Protein AF-0000000066056545 (afdb_homodimer)

Sequence (398 aa):
MQDKLVWIDCEMTGLRLGTDKLIEIAALVTDSELNVLGEGVDIVIHADDDALAAMPDVVTKMHENSGLTDEVRKSTVTLAEAEQQVLAYIREHVPVAGTAPLAGNSIATDRGFIARDMPDLDTYLHYRMIDVSSIKELSRRWYPRIYFGQPEKGLAHRALADIRESIRELKYYRKTAFVPEPGPSTSDIAAVVEELGPAMQDKLVWIDCEMTGLRLGTDKLIEIAALVTDSELNVLGEGVDIVIHADDDALAAMPDVVTKMHENSGLTDEVRKSTVTLAEAEQQVLAYIREHVPVAGTAPLAGNSIATDRGFIARDMPDLDTYLHYRMIDVSSIKELSRRWYPRIYFGQPEKGLAHRALADIRESIRELKYYRKTAFVPEPGPSTSDIAAVVEELGPA

Secondary structure (DSSP, 8-state):
----EEEEEEEES-S-TTT--EEEEEEEEE-TT--EEEEEEEEEPP--HHHHHTS-HHHHHHHHHHTHHHHHHH----HHHHHHHHHHHHHHH--STT-S-EEESSTHHHHHHHHHH-HHHHHHS-S-EEEHHHHHHHHHHH-HHHHHTPPPP-----HHHHHHHHHHHHHHHHHHTBPPTT-S-HHHHHHHHHHH---/----EEEEEEEES-S-TTT--EEEEEEEEE-TT--EEEEEEEEEPP--HHHHHTS-HHHHHHHHHHTHHHHHHH----HHHHHHHHHHHHHHH--STT-S-EEESSTHHHHHHHHHH-HHHHHHS-S-EEEHHHHHHHHHHH-HHHHHTPPPP-----HHHHHHHHHHHHHHHHHHTBPPTT-S-HHHHHHHHHHH---

pLDDT: mean 96.28, std 5.49, range [44.47, 98.88]

Organism: Rhodococcus jostii (strain RHA1) (NCBI:txid101510)

Foldseek 3Di:
DFQKAKEKFWAWLDLDLVQIDTFKMWIWMDTPLLHTDDDTDIDGEADDPVNNVPRDPVSNVLCVQLVSVVVNPVDPAHLVNVLVVNVVVCCVPVVAFQRHAYEAAVCVSVLSNCVVRPVVNNRRHHVDYHHLVVLLVVCVVPPVPLNVVFDDQPSSPGIVSRRVSRSVRSVSCCVPVNDDPPDDDPVVVVVVDVVVPDD/DFQKAKEKFWDWLDLDLVQIDTFKMWIWMDTPLLHTDDDTDIDGAADDPVNNVPRDPVSNVLCVQLVNVVVNPVDPAHLANVLVVNVVVCCVPVVAFQRHAYEAAVCVSVLSNCVVRPVVNNRRHHVDYHHLVVLLVVCVVPPVPLNVVFDDQPSSPGIVSRRVSRSVRSVSCCVPVNDDPPDDDPVVVVVVDVVVPDD

Solvent-accessible surface area (backbone atoms only — not comparable to full-atom values): 21512 Å² total; per-residue (Å²): 134,86,66,36,36,38,34,50,29,61,41,53,41,49,85,49,79,90,75,41,45,76,35,30,44,14,40,40,37,22,43,67,85,66,48,76,52,80,88,51,50,72,45,53,21,40,59,56,69,67,58,62,68,66,26,49,68,71,52,47,52,50,31,55,74,55,44,48,52,63,47,19,66,69,29,82,39,44,62,68,57,46,41,51,53,54,43,55,58,49,40,75,81,47,75,58,68,47,67,31,30,42,28,28,62,67,35,56,63,48,48,53,51,33,49,71,66,25,50,68,54,44,64,39,31,20,92,54,50,34,38,50,40,22,57,48,56,49,28,51,63,66,21,52,61,59,47,76,55,52,76,83,79,82,79,61,82,38,36,53,63,50,43,40,42,42,53,47,50,47,53,48,40,50,74,50,48,30,43,65,82,73,49,67,50,71,68,56,46,51,50,50,50,62,70,63,55,81,104,134,86,67,36,36,38,33,51,30,61,42,52,42,49,84,50,79,90,77,42,44,78,35,30,44,14,39,40,36,23,44,67,84,67,47,74,52,81,89,53,52,72,44,54,21,39,58,55,68,67,57,62,67,65,27,49,69,70,53,47,52,51,31,54,74,53,45,48,52,62,49,19,65,70,31,82,39,44,64,68,56,47,42,52,54,53,45,54,57,48,41,76,80,46,75,57,71,47,66,30,30,42,27,27,64,67,36,57,60,49,49,53,50,33,50,72,67,26,49,69,53,45,61,38,30,21,92,55,51,34,38,49,40,24,57,49,56,49,28,53,65,66,20,55,62,59,46,76,55,53,78,83,77,82,80,61,82,37,36,53,61,50,43,41,42,41,53,47,49,46,52,50,41,50,73,51,48,29,42,64,82,74,50,65,51,71,68,55,44,51,51,51,49,62,71,64,55,81,105

InterPro domains:
  IPR012337 Ribonuclease H-like superfamily [SSF53098] (3-178)
  IPR013520 Ribonuclease H-like domain [PF00929] (6-169)
  IPR013520 Ribonuclease H-like domain [SM00479] (4-179)
  IPR022894 Oligoribonuclease [MF_00045] (1-180)
  IPR022894 Oligoribonuclease [NF003765] (1-186)
  IPR022894 Oligoribonuclease [PTHR11046] (55-178)
  IPR022894 Oligoribonuclease [cd06135] (5-178)
  IPR036397 Ribonuclease H superfamily [G3DSA:3.30.420.10] (1-181)

Nearest PDB structures (foldseek):
  7wik-assembly2_D  TM=9.936E-01  e=4.966E-33  Mycolicibacterium smegmatis MC2 155
  7wik-assembly1_A  TM=9.874E-01  e=1.006E-31  Mycolicibacterium smegmatis MC2 155
  9f7m-assembly2_B  TM=9.895E-01  e=5.029E-30  Blastococcus aggregatus
  9f7m-assembly3_C  TM=9.883E-01  e=8.508E-29  Blastococcus aggregatus
  5cy4-assembly1_A  TM=9.803E-01  e=2.497E-20  Acinetobacter baumannii

Radius of gyration: 21.34 Å; Cα contacts (8 Å, |Δi|>4): 735; chains: 2; bounding box: 56×56×46 Å

Structure (mmCIF, N/CA/C/O backbone):
data_AF-0000000066056545-model_v1
#
loop_
_entity.id
_entity.type
_entity.pdbx_description
1 polymer Oligoribonuclease
#
loop_
_atom_site.group_PDB
_atom_site.id
_atom_site.type_symbol
_atom_site.label_atom_id
_atom_site.label_alt_id
_atom_site.label_comp_id
_atom_site.label_asym_id
_atom_site.label_entity_id
_atom_site.label_seq_id
_atom_site.pdbx_PDB_ins_code
_atom_site.Cartn_x
_atom_site.Cartn_y
_atom_site.Cartn_z
_atom_site.occupancy
_atom_site.B_iso_or_equiv
_atom_site.auth_seq_id
_atom_site.auth_comp_id
_atom_site.auth_asym_id
_atom_site.auth_atom_id
_atom_site.pdbx_PDB_model_num
ATOM 1 N N . MET A 1 1 ? -4.172 0.916 24.172 1 44.5 1 MET A N 1
ATOM 2 C CA . MET A 1 1 ? -3.129 1.687 23.5 1 44.5 1 MET A CA 1
ATOM 3 C C . MET A 1 1 ? -3.59 2.143 22.125 1 44.5 1 MET A C 1
ATOM 5 O O . MET A 1 1 ? -4.262 1.396 21.406 1 44.5 1 MET A O 1
ATOM 9 N N . GLN A 1 2 ? -3.756 3.508 21.812 1 59.78 2 GLN A N 1
ATOM 10 C CA . GLN A 1 2 ? -4.664 4.113 20.844 1 59.78 2 GLN A CA 1
ATOM 11 C C . GLN A 1 2 ? -4.203 3.854 19.422 1 59.78 2 GLN A C 1
ATOM 13 O O . GLN A 1 2 ? -3.008 3.934 19.125 1 59.78 2 GLN A O 1
ATOM 18 N N . ASP A 1 3 ? -4.918 3.209 18.469 1 88.38 3 ASP A N 1
ATOM 19 C CA . ASP A 1 3 ? -4.812 2.762 17.078 1 88.38 3 ASP A CA 1
ATOM 20 C C . ASP A 1 3 ? -4.746 3.951 16.125 1 88.38 3 ASP A C 1
ATOM 22 O O . ASP A 1 3 ? -5.629 4.121 15.281 1 88.38 3 ASP A O 1
ATOM 26 N N . LYS A 1 4 ? -3.654 4.832 16.438 1 97.5 4 LYS A N 1
ATOM 27 C CA . LYS A 1 4 ? -3.436 6.039 15.656 1 97.5 4 LYS A CA 1
ATOM 28 C C . LYS A 1 4 ? -2.887 5.699 14.273 1 97.5 4 LYS A C 1
ATOM 30 O O . LYS A 1 4 ? -2.391 4.594 14.047 1 97.5 4 LYS A O 1
ATOM 35 N N . LEU A 1 5 ? -3.119 6.668 13.398 1 98.69 5 LEU A N 1
ATOM 36 C CA . LEU A 1 5 ? -2.527 6.641 12.07 1 98.69 5 LEU A CA 1
ATOM 37 C C . LEU A 1 5 ? -1.625 7.852 11.844 1 98.69 5 LEU A C 1
ATOM 39 O O . LEU A 1 5 ? -1.999 8.977 12.18 1 98.69 5 LEU A O 1
ATOM 43 N N . VAL A 1 6 ? -0.455 7.652 11.367 1 98.88 6 VAL A N 1
ATOM 44 C CA . VAL A 1 6 ? 0.43 8.734 10.961 1 98.88 6 VAL A CA 1
ATOM 45 C C . VAL A 1 6 ? 0.339 8.93 9.445 1 98.88 6 VAL A C 1
ATOM 47 O O . VAL A 1 6 ? 0.677 8.031 8.68 1 98.88 6 VAL A O 1
ATOM 50 N N . TRP A 1 7 ? -0.147 10.094 9.047 1 98.88 7 TRP A N 1
ATOM 51 C CA . TRP A 1 7 ? -0.241 10.453 7.637 1 98.88 7 TRP A CA 1
ATOM 52 C C . TRP A 1 7 ? 0.961 11.289 7.211 1 98.88 7 TRP A C 1
ATOM 54 O O . TRP A 1 7 ? 1.311 12.273 7.871 1 98.88 7 TRP A O 1
ATOM 64 N N . ILE A 1 8 ? 1.596 10.867 6.113 1 98.81 8 ILE A N 1
ATOM 65 C CA . ILE A 1 8 ? 2.717 11.641 5.59 1 98.81 8 ILE A CA 1
ATOM 66 C C . ILE A 1 8 ? 2.568 11.812 4.078 1 98.81 8 ILE A C 1
ATOM 68 O O . ILE A 1 8 ? 2.047 10.93 3.396 1 98.81 8 ILE A O 1
ATOM 72 N N . ASP A 1 9 ? 2.912 12.859 3.576 1 98.5 9 ASP A N 1
ATOM 73 C CA . ASP A 1 9 ? 3.098 13.156 2.158 1 98.5 9 ASP A CA 1
ATOM 74 C C . ASP A 1 9 ? 4.434 13.852 1.915 1 98.5 9 ASP A C 1
ATOM 76 O O . ASP A 1 9 ? 4.852 14.695 2.707 1 98.5 9 ASP A O 1
ATOM 80 N N . CYS A 1 10 ? 5.074 13.484 0.861 1 98.56 10 CYS A N 1
ATOM 81 C CA . CYS A 1 10 ? 6.359 14.07 0.493 1 98.56 10 CYS A CA 1
ATOM 82 C C . CYS A 1 10 ? 6.32 14.625 -0.927 1 98.56 10 CYS A C 1
ATOM 84 O O . CYS A 1 10 ? 5.605 14.102 -1.782 1 98.56 10 CYS A O 1
ATOM 86 N N . GLU A 1 11 ? 7.027 15.648 -1.135 1 98.31 11 GLU A N 1
ATOM 87 C CA . GLU A 1 11 ? 7.375 16.125 -2.471 1 98.31 11 GLU A CA 1
ATOM 88 C C . GLU A 1 11 ? 8.852 15.906 -2.766 1 98.31 11 GLU A C 1
ATOM 90 O O . GLU A 1 11 ? 9.703 16.109 -1.895 1 98.31 11 GLU A O 1
ATOM 95 N N . MET A 1 12 ? 9.148 15.539 -3.979 1 98.19 12 MET A N 1
ATOM 96 C CA . MET A 1 12 ? 10.516 15.211 -4.395 1 98.19 12 MET A CA 1
ATOM 97 C C . MET A 1 12 ? 10.875 15.93 -5.691 1 98.19 12 MET A C 1
ATOM 99 O O . MET A 1 12 ? 9.992 16.438 -6.391 1 98.19 12 MET A O 1
ATOM 103 N N . THR A 1 13 ? 12.148 15.984 -6.012 1 98 13 THR A N 1
ATOM 104 C CA . THR A 1 13 ? 12.609 16.547 -7.281 1 98 13 THR A CA 1
ATOM 105 C C . THR A 1 13 ? 12.344 15.562 -8.422 1 98 13 THR A C 1
ATOM 107 O O . THR A 1 13 ? 12.539 15.898 -9.594 1 98 13 THR A O 1
ATOM 110 N N . GLY A 1 14 ? 11.938 14.422 -8.156 1 96 14 GLY A N 1
ATOM 111 C CA . GLY A 1 14 ? 11.609 13.297 -9.023 1 96 14 GLY A CA 1
ATOM 112 C C . GLY A 1 14 ? 11.312 12.023 -8.258 1 96 14 GLY A C 1
ATOM 113 O O . GLY A 1 14 ? 11.305 12.023 -7.027 1 96 14 GLY A O 1
ATOM 114 N N . LEU A 1 15 ? 11.156 10.938 -8.922 1 92.81 15 LEU A N 1
ATOM 115 C CA . LEU A 1 15 ? 10.695 9.727 -8.25 1 92.81 15 LEU A CA 1
ATOM 116 C C . LEU A 1 15 ? 11.805 8.688 -8.172 1 92.81 15 LEU A C 1
ATOM 118 O O . LEU A 1 15 ? 11.602 7.598 -7.645 1 92.81 15 LEU A O 1
ATOM 122 N N . ARG A 1 16 ? 12.969 9.039 -8.758 1 92.5 16 ARG A N 1
ATOM 123 C CA . ARG A 1 16 ? 14.078 8.102 -8.703 1 92.5 16 ARG A CA 1
ATOM 124 C C . ARG A 1 16 ? 14.742 8.109 -7.336 1 92.5 16 ARG A C 1
ATOM 126 O O . ARG A 1 16 ? 15.414 9.078 -6.973 1 92.5 16 ARG A O 1
ATOM 133 N N . LEU A 1 17 ? 14.68 6.941 -6.625 1 92.44 17 LEU A N 1
ATOM 134 C CA . LEU A 1 17 ? 15.188 6.828 -5.262 1 92.44 17 LEU A CA 1
ATOM 135 C C . LEU A 1 17 ? 16.688 7.039 -5.223 1 92.44 17 LEU A C 1
ATOM 137 O O . LEU A 1 17 ? 17.219 7.566 -4.242 1 92.44 17 LEU A O 1
ATOM 141 N N . GLY A 1 18 ? 17.391 6.68 -6.242 1 90.88 18 GLY A N 1
ATOM 142 C CA . GLY A 1 18 ? 18.844 6.742 -6.258 1 90.88 18 GLY A CA 1
ATOM 143 C C . GLY A 1 18 ? 19.375 8.156 -6.402 1 90.88 18 GLY A C 1
ATOM 144 O O . GLY A 1 18 ? 20.484 8.453 -5.941 1 90.88 18 GLY A O 1
ATOM 145 N N . THR A 1 19 ? 18.594 9.102 -6.98 1 93.19 19 THR A N 1
ATOM 146 C CA . THR A 1 19 ? 19.203 10.367 -7.371 1 93.19 19 THR A CA 1
ATOM 147 C C . THR A 1 19 ? 18.359 11.547 -6.91 1 93.19 19 THR A C 1
ATOM 149 O O . THR A 1 19 ? 18.875 12.625 -6.641 1 93.19 19 THR A O 1
ATOM 152 N N . ASP A 1 20 ? 17.031 11.375 -6.824 1 97 20 ASP A N 1
ATOM 153 C CA . ASP A 1 20 ? 16.141 12.508 -6.574 1 97 20 ASP A CA 1
ATOM 154 C C . ASP A 1 20 ? 16.078 12.836 -5.086 1 97 20 ASP A C 1
ATOM 156 O O . ASP A 1 20 ? 16.453 12.016 -4.246 1 97 20 ASP A O 1
ATOM 160 N N . LYS A 1 21 ? 15.625 14.047 -4.844 1 98 21 LYS A N 1
ATOM 161 C CA . LYS A 1 21 ? 15.734 14.562 -3.482 1 98 21 LYS A CA 1
ATOM 162 C C . LYS A 1 21 ? 14.352 14.789 -2.869 1 98 21 LYS A C 1
ATOM 164 O O . LYS A 1 21 ? 13.43 15.234 -3.553 1 98 21 LYS A O 1
ATOM 169 N N . LEU A 1 22 ? 14.25 14.43 -1.597 1 98.38 22 LEU A N 1
ATOM 170 C CA . LEU A 1 22 ? 13.109 14.812 -0.775 1 98.38 22 LEU A CA 1
ATOM 171 C C . LEU A 1 22 ? 13.156 16.297 -0.44 1 98.38 22 LEU A C 1
ATOM 173 O O . LEU A 1 22 ? 14.133 16.781 0.142 1 98.38 22 LEU A O 1
ATOM 177 N N . ILE A 1 23 ? 12.102 17.094 -0.819 1 98.69 23 ILE A N 1
ATOM 178 C CA . ILE A 1 23 ? 12.242 18.547 -0.696 1 98.69 23 ILE A CA 1
ATOM 179 C C . ILE A 1 23 ? 11.094 19.094 0.148 1 98.69 23 ILE A C 1
ATOM 181 O O . ILE A 1 23 ? 11.102 20.281 0.519 1 98.69 23 ILE A O 1
ATOM 185 N N . GLU A 1 24 ? 10.125 18.359 0.427 1 98.81 24 GLU A N 1
ATOM 186 C CA . GLU A 1 24 ? 9.047 18.719 1.348 1 98.81 24 GLU A CA 1
ATOM 187 C C . GLU A 1 24 ? 8.484 17.484 2.047 1 98.81 24 GLU A C 1
ATOM 189 O O . GLU A 1 24 ? 8.312 16.438 1.424 1 98.81 24 GLU A O 1
ATOM 194 N N . ILE A 1 25 ? 8.164 17.547 3.311 1 98.81 25 ILE A N 1
ATOM 195 C CA . ILE A 1 25 ? 7.492 16.484 4.047 1 98.81 25 ILE A CA 1
ATOM 196 C C . ILE A 1 25 ? 6.477 17.094 5.016 1 98.81 25 ILE A C 1
ATOM 198 O O . ILE A 1 25 ? 6.77 18.078 5.699 1 98.81 25 ILE A O 1
ATOM 202 N N . ALA A 1 26 ? 5.316 16.594 5.008 1 98.88 26 ALA A N 1
ATOM 203 C CA . ALA A 1 26 ? 4.273 16.953 5.969 1 98.88 26 ALA A CA 1
ATOM 204 C C . ALA A 1 26 ? 3.768 15.711 6.703 1 98.88 26 ALA A C 1
ATOM 206 O O . ALA A 1 26 ? 3.881 14.586 6.195 1 98.88 26 ALA A O 1
ATOM 207 N N . ALA A 1 27 ? 3.219 15.898 7.887 1 98.88 27 ALA A N 1
ATOM 208 C CA . ALA A 1 27 ? 2.654 14.805 8.672 1 98.88 27 ALA A CA 1
ATOM 209 C C . ALA A 1 27 ? 1.436 15.273 9.469 1 98.88 27 ALA A C 1
ATOM 211 O O . ALA A 1 27 ? 1.386 16.422 9.922 1 98.88 27 ALA A O 1
ATOM 212 N N . LEU A 1 28 ? 0.494 14.508 9.562 1 98.62 28 LEU A N 1
ATOM 213 C CA . LEU A 1 28 ? -0.689 14.617 10.414 1 98.62 28 LEU A CA 1
ATOM 214 C C . LEU A 1 28 ? -0.985 13.289 11.102 1 98.62 28 LEU A C 1
ATOM 216 O O . LEU A 1 28 ? -0.646 12.227 10.586 1 98.62 28 LEU A O 1
ATOM 220 N N . VAL A 1 29 ? -1.497 13.367 12.305 1 98.69 29 VAL A N 1
ATOM 221 C CA . VAL A 1 29 ? -1.891 12.156 13.016 1 98.69 29 VAL A CA 1
ATOM 222 C C . VAL A 1 29 ? -3.406 12.133 13.203 1 98.69 29 VAL A C 1
ATOM 224 O O . VAL A 1 29 ? -4.012 13.164 13.531 1 98.69 29 VAL A O 1
ATOM 227 N N . THR A 1 30 ? -4.012 11.07 12.922 1 98.62 30 THR A N 1
ATOM 228 C CA . THR A 1 30 ? -5.43 10.906 13.227 1 98.62 30 THR A CA 1
ATOM 229 C C . THR A 1 30 ? -5.637 9.781 14.234 1 98.62 30 THR A C 1
ATOM 231 O O . THR A 1 30 ? -4.746 8.953 14.445 1 98.62 30 THR A O 1
ATOM 234 N N . ASP A 1 31 ? -6.789 9.805 14.914 1 97.88 31 ASP A N 1
ATOM 235 C CA . ASP A 1 31 ? -7.223 8.609 15.633 1 97.88 31 ASP A CA 1
ATOM 236 C C . ASP A 1 31 ? -7.828 7.578 14.68 1 97.88 31 ASP A C 1
ATOM 238 O O . ASP A 1 31 ? -7.777 7.75 13.461 1 97.88 31 ASP A O 1
ATOM 242 N N . SER A 1 32 ? -8.414 6.523 15.195 1 97 32 SER A N 1
ATOM 243 C CA . SER A 1 32 ? -8.938 5.43 14.383 1 97 32 SER A CA 1
ATOM 244 C C . SER A 1 32 ? -10.188 5.848 13.633 1 97 32 SER A C 1
ATOM 246 O O . SER A 1 32 ? -10.578 5.207 12.648 1 97 32 SER A O 1
ATOM 248 N N . GLU A 1 33 ? -10.789 6.922 14.109 1 96.88 33 GLU A N 1
ATOM 249 C CA . GLU A 1 33 ? -12 7.426 13.461 1 96.88 33 GLU A CA 1
ATOM 250 C C . GLU A 1 33 ? -11.664 8.492 12.422 1 96.88 33 GLU A C 1
ATOM 252 O O . GLU A 1 33 ? -12.562 9.156 11.898 1 96.88 33 GLU A O 1
ATOM 257 N N . LEU A 1 34 ? -10.383 8.742 12.164 1 98.06 34 LEU A N 1
ATOM 258 C CA . LEU A 1 34 ? -9.852 9.633 11.141 1 98.06 34 LEU A CA 1
ATOM 259 C C . LEU A 1 34 ? -10.039 11.094 11.539 1 98.06 34 LEU A C 1
ATOM 261 O O . LEU A 1 34 ? -10.102 11.969 10.68 1 98.06 34 LEU A O 1
ATOM 265 N N . ASN A 1 35 ? -10.242 11.297 12.82 1 97.69 35 ASN A N 1
ATOM 266 C CA . ASN A 1 35 ? -10.195 12.664 13.32 1 97.69 35 ASN A CA 1
ATOM 267 C C . ASN A 1 35 ? -8.758 13.164 13.445 1 97.69 35 ASN A C 1
ATOM 269 O O . ASN A 1 35 ? -7.922 12.516 14.078 1 97.69 35 ASN A O 1
ATOM 273 N N . VAL A 1 36 ? -8.484 14.289 12.867 1 97.56 36 VAL A N 1
ATOM 274 C CA . VAL A 1 36 ? -7.148 14.867 12.898 1 97.56 36 VAL A CA 1
ATOM 275 C C . VAL A 1 36 ? -6.82 15.344 14.312 1 97.56 36 VAL A C 1
ATOM 277 O O . VAL A 1 36 ? -7.641 16 14.961 1 97.56 36 VAL A O 1
ATOM 280 N N . LEU A 1 37 ? -5.625 14.906 14.68 1 96.31 37 LEU A N 1
ATOM 281 C CA . LEU A 1 37 ? -5.141 15.305 16 1 96.31 37 LEU A CA 1
ATOM 282 C C . LEU A 1 37 ? -4.066 16.391 15.875 1 96.31 37 LEU A C 1
ATOM 284 O O . LEU A 1 37 ? -3.033 16.172 15.242 1 96.31 37 LEU A O 1
ATOM 288 N N . GLY A 1 38 ? -4.363 17.656 16.25 1 93.94 38 GLY A N 1
ATOM 289 C CA . GLY A 1 38 ? -3.398 18.75 16.203 1 93.94 38 GLY A CA 1
ATOM 290 C C . GLY A 1 38 ? -3.34 19.422 14.844 1 93.94 38 GLY A C 1
ATOM 291 O O . GLY A 1 38 ? -4.219 19.219 14 1 93.94 38 GLY A O 1
ATOM 292 N N . GLU A 1 39 ? -2.303 20.219 14.586 1 95.06 39 GLU A N 1
ATOM 293 C CA . GLU A 1 39 ? -2.23 21.062 13.391 1 95.06 39 GLU A CA 1
ATOM 294 C C . GLU A 1 39 ? -1.368 20.406 12.312 1 95.06 39 GLU A C 1
ATOM 296 O O . GLU A 1 39 ? -1.402 20.812 11.148 1 95.06 39 GLU A O 1
ATOM 301 N N . GLY A 1 40 ? -0.652 19.391 12.664 1 97.75 40 GLY A N 1
ATOM 302 C CA . GLY A 1 40 ? 0.296 18.797 11.734 1 97.75 40 GLY A CA 1
ATOM 303 C C . GLY A 1 40 ? 1.603 19.562 11.641 1 97.75 40 GLY A C 1
ATOM 304 O O . GLY A 1 40 ? 1.86 20.453 12.445 1 97.75 40 GLY A O 1
ATOM 305 N N . VAL A 1 41 ? 2.482 19.125 10.844 1 98.5 41 VAL A N 1
ATOM 306 C CA . VAL A 1 41 ? 3.76 19.766 10.539 1 98.5 41 VAL A CA 1
ATOM 307 C C . VAL A 1 41 ? 4.004 19.734 9.039 1 98.5 41 VAL A C 1
ATOM 309 O O . VAL A 1 41 ? 3.576 18.812 8.344 1 98.5 41 VAL A O 1
ATOM 312 N N . ASP A 1 42 ? 4.516 20.703 8.484 1 98.5 42 ASP A N 1
ATOM 313 C CA . ASP A 1 42 ? 4.875 20.859 7.082 1 98.5 42 ASP A CA 1
ATOM 314 C C . ASP A 1 42 ? 6.238 21.531 6.934 1 98.5 42 ASP A C 1
ATOM 316 O O . ASP A 1 42 ? 6.391 22.719 7.27 1 98.5 42 ASP A O 1
ATOM 320 N N . ILE A 1 43 ? 7.164 20.797 6.41 1 98.69 43 ILE A N 1
ATOM 321 C CA . ILE A 1 43 ? 8.547 21.266 6.402 1 98.69 43 ILE A CA 1
ATOM 322 C C . ILE A 1 43 ? 9.086 21.266 4.977 1 98.69 43 ILE A C 1
ATOM 324 O O . ILE A 1 43 ? 9.023 20.25 4.277 1 98.69 43 ILE A O 1
ATOM 328 N N . VAL A 1 44 ? 9.539 22.391 4.555 1 98.75 44 VAL A N 1
ATOM 329 C CA . VAL A 1 44 ? 10.234 22.516 3.277 1 98.75 44 VAL A CA 1
ATOM 330 C C . VAL A 1 44 ? 11.742 22.344 3.492 1 98.75 44 VAL A C 1
ATOM 332 O O . VAL A 1 44 ? 12.328 23 4.352 1 98.75 44 VAL A O 1
ATOM 335 N N . ILE A 1 45 ? 12.312 21.469 2.762 1 98.81 45 ILE A N 1
ATOM 336 C CA . ILE A 1 45 ? 13.711 21.094 2.922 1 98.81 45 ILE A CA 1
ATOM 337 C C . ILE A 1 45 ? 14.547 21.734 1.815 1 98.81 45 ILE A C 1
ATOM 339 O O . ILE A 1 45 ? 14.156 21.719 0.646 1 98.81 45 ILE A O 1
ATOM 343 N N . HIS A 1 46 ? 15.719 22.234 2.189 1 98.12 46 HIS A N 1
ATOM 344 C CA . HIS A 1 46 ? 16.609 22.875 1.226 1 98.12 46 HIS A CA 1
ATOM 345 C C . HIS A 1 46 ? 17.156 21.859 0.232 1 98.12 46 HIS A C 1
ATOM 347 O O . HIS A 1 46 ? 17.5 20.734 0.608 1 98.12 46 HIS A O 1
ATOM 353 N N . ALA A 1 47 ? 17.25 22.219 -1.021 1 96.62 47 ALA A N 1
ATOM 354 C CA . ALA A 1 47 ? 17.984 21.516 -2.064 1 96.62 47 ALA A CA 1
ATOM 355 C C . ALA A 1 47 ? 18.797 22.484 -2.91 1 96.62 47 ALA A C 1
ATOM 357 O O . ALA A 1 47 ? 18.375 23.609 -3.17 1 96.62 47 ALA A O 1
ATOM 358 N N . ASP A 1 48 ? 19.969 22.047 -3.328 1 94.19 48 ASP A N 1
ATOM 359 C CA . ASP A 1 48 ? 20.828 22.922 -4.098 1 94.19 48 ASP A CA 1
ATOM 360 C C . ASP A 1 48 ? 20.297 23.125 -5.512 1 94.19 48 ASP A C 1
ATOM 362 O O . ASP A 1 48 ? 19.391 22.406 -5.949 1 94.19 48 ASP A O 1
ATOM 366 N N . ASP A 1 49 ? 20.906 24.047 -6.152 1 93.69 49 ASP A N 1
ATOM 367 C CA . ASP A 1 49 ? 20.422 24.438 -7.477 1 93.69 49 ASP A CA 1
ATOM 368 C C . ASP A 1 49 ? 20.594 23.297 -8.484 1 93.69 49 ASP A C 1
ATOM 370 O O . ASP A 1 49 ? 19.797 23.156 -9.406 1 93.69 49 ASP A O 1
ATOM 374 N N . ASP A 1 50 ? 21.594 22.562 -8.336 1 94.75 50 ASP A N 1
ATOM 375 C CA . ASP A 1 50 ? 21.828 21.453 -9.25 1 94.75 50 ASP A CA 1
ATOM 376 C C . ASP A 1 50 ? 20.703 20.438 -9.195 1 94.75 50 ASP A C 1
ATOM 378 O O . ASP A 1 50 ? 20.266 19.922 -10.227 1 94.75 50 ASP A O 1
ATOM 382 N N . ALA A 1 51 ? 20.281 20.156 -7.984 1 94.19 51 ALA A N 1
ATOM 383 C CA . ALA A 1 51 ? 19.172 19.203 -7.805 1 94.19 51 ALA A CA 1
ATOM 384 C C . ALA A 1 51 ? 17.891 19.75 -8.422 1 94.19 51 ALA A C 1
ATOM 386 O O . ALA A 1 51 ? 17.141 19 -9.055 1 94.19 51 ALA A O 1
ATOM 387 N N . LEU A 1 52 ? 17.641 21.031 -8.266 1 96.06 52 LEU A N 1
ATOM 388 C CA . LEU A 1 52 ? 16.438 21.656 -8.797 1 96.06 52 LEU A CA 1
ATOM 389 C C . LEU A 1 52 ? 16.484 21.719 -10.32 1 96.06 52 LEU A C 1
ATOM 391 O O . LEU A 1 52 ? 15.469 21.547 -10.992 1 96.06 52 LEU A O 1
ATOM 395 N N . ALA A 1 53 ? 17.641 21.859 -10.828 1 94.56 53 ALA A N 1
ATOM 396 C CA . ALA A 1 53 ? 17.828 21.953 -12.273 1 94.56 53 ALA A CA 1
ATOM 397 C C . ALA A 1 53 ? 17.625 20.594 -12.945 1 94.56 53 ALA A C 1
ATOM 399 O O . ALA A 1 53 ? 17.312 20.516 -14.133 1 94.56 53 ALA A O 1
ATOM 400 N N . ALA A 1 54 ? 17.797 19.594 -12.211 1 94.5 54 ALA A N 1
ATOM 401 C CA . ALA A 1 54 ? 17.75 18.234 -12.75 1 94.5 54 ALA A CA 1
ATOM 402 C C . ALA A 1 54 ? 16.312 17.703 -12.766 1 94.5 54 ALA A C 1
ATOM 404 O O . ALA A 1 54 ? 16.062 16.609 -13.273 1 94.5 54 ALA A O 1
ATOM 405 N N . MET A 1 55 ? 15.344 18.438 -12.242 1 97.12 55 MET A N 1
ATOM 406 C CA . MET A 1 55 ? 13.953 18 -12.188 1 97.12 55 MET A CA 1
ATOM 407 C C . MET A 1 55 ? 13.398 17.797 -13.594 1 97.12 55 MET A C 1
ATOM 409 O O . MET A 1 55 ? 13.625 18.609 -14.484 1 97.12 55 MET A O 1
ATOM 413 N N . PRO A 1 56 ? 12.664 16.719 -13.773 1 96.69 56 PRO A N 1
ATOM 414 C CA . PRO A 1 56 ? 11.93 16.609 -15.039 1 96.69 56 PRO A CA 1
ATOM 415 C C . PRO A 1 56 ? 10.977 17.781 -15.273 1 96.69 56 PRO A C 1
ATOM 417 O O . PRO A 1 56 ? 10.5 18.391 -14.312 1 96.69 56 PRO A O 1
ATOM 420 N N . ASP A 1 57 ? 10.586 18.016 -16.484 1 96.81 57 ASP A N 1
ATOM 421 C CA . ASP A 1 57 ? 9.789 19.188 -16.875 1 96.81 57 ASP A CA 1
ATOM 422 C C . ASP A 1 57 ? 8.453 19.203 -16.141 1 96.81 57 ASP A C 1
ATOM 424 O O . ASP A 1 57 ? 8.039 20.234 -15.625 1 96.81 57 ASP A O 1
ATOM 428 N N . VAL A 1 58 ? 7.875 18.094 -16.078 1 95.38 58 VAL A N 1
ATOM 429 C CA . VAL A 1 58 ? 6.547 18.016 -15.477 1 95.38 58 VAL A CA 1
ATOM 430 C C . VAL A 1 58 ? 6.637 18.344 -13.984 1 95.38 58 VAL A C 1
ATOM 432 O O . VAL A 1 58 ? 5.773 19.047 -13.453 1 95.38 58 VAL A O 1
ATOM 435 N N . VAL A 1 59 ? 7.699 17.906 -13.32 1 96.31 59 VAL A N 1
ATOM 436 C CA . VAL A 1 59 ? 7.895 18.156 -11.891 1 96.31 59 VAL A CA 1
ATOM 437 C C . VAL A 1 59 ? 8.25 19.625 -11.672 1 96.31 59 VAL A C 1
ATOM 439 O O . VAL A 1 59 ? 7.762 20.25 -10.734 1 96.31 59 VAL A O 1
ATOM 442 N N . THR A 1 60 ? 9.109 20.156 -12.531 1 96.94 60 THR A N 1
ATOM 443 C CA . THR A 1 60 ? 9.484 21.562 -12.469 1 96.94 60 THR A CA 1
ATOM 444 C C . THR A 1 60 ? 8.25 22.453 -12.539 1 96.94 60 THR A C 1
ATOM 446 O O . THR A 1 60 ? 8.07 23.344 -11.703 1 96.94 60 THR A O 1
ATOM 449 N N . LYS A 1 61 ? 7.414 22.172 -13.484 1 96.69 61 LYS A N 1
ATOM 450 C CA . LYS A 1 61 ? 6.207 22.969 -13.672 1 96.69 61 LYS A CA 1
ATOM 451 C C . LYS A 1 61 ? 5.273 22.844 -12.469 1 96.69 61 LYS A C 1
ATOM 453 O O . LYS A 1 61 ? 4.699 23.828 -12.016 1 96.69 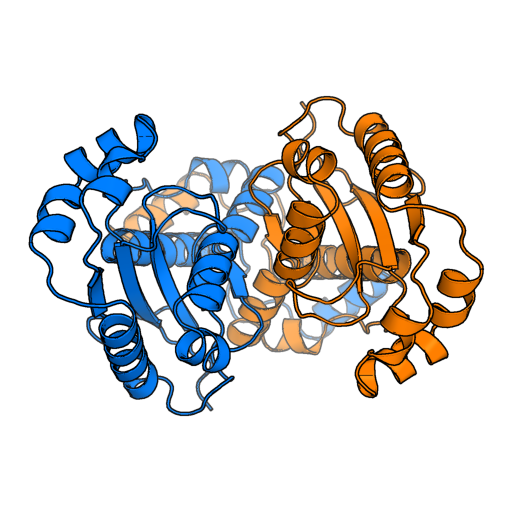61 LYS A O 1
ATOM 458 N N . MET A 1 62 ? 5.184 21.641 -11.984 1 95.5 62 MET A N 1
ATOM 459 C CA . MET A 1 62 ? 4.328 21.375 -10.836 1 95.5 62 MET A CA 1
ATOM 460 C C . MET A 1 62 ? 4.785 22.172 -9.617 1 95.5 62 MET A C 1
ATOM 462 O O . MET A 1 62 ? 3.984 22.859 -8.984 1 95.5 62 MET A O 1
ATOM 466 N N . HIS A 1 63 ? 6.082 22.141 -9.32 1 96.44 63 HIS A N 1
ATOM 467 C CA . HIS A 1 63 ? 6.613 22.812 -8.133 1 96.44 63 HIS A CA 1
ATOM 468 C C . HIS A 1 63 ? 6.652 24.328 -8.328 1 96.44 63 HIS A C 1
ATOM 470 O O . HIS A 1 63 ? 6.488 25.078 -7.363 1 96.44 63 HIS A O 1
ATOM 476 N N . GLU A 1 64 ? 6.816 24.75 -9.539 1 95.81 64 GLU A N 1
ATOM 477 C CA . GLU A 1 64 ? 6.723 26.188 -9.812 1 95.81 64 GLU A CA 1
ATOM 478 C C . GLU A 1 64 ? 5.305 26.703 -9.562 1 95.81 64 GLU A C 1
ATOM 480 O O . GLU A 1 64 ? 5.121 27.734 -8.922 1 95.81 64 GLU A O 1
ATOM 485 N N . ASN A 1 65 ? 4.348 25.953 -10.039 1 95.19 65 ASN A N 1
ATOM 486 C CA . ASN A 1 65 ? 2.945 26.328 -9.906 1 95.19 65 ASN A CA 1
ATOM 487 C C . ASN A 1 65 ? 2.508 26.359 -8.445 1 95.19 65 ASN A C 1
ATOM 489 O O . ASN A 1 65 ? 1.703 27.203 -8.047 1 95.19 65 ASN A O 1
ATOM 493 N N . SER A 1 66 ? 3.027 25.516 -7.586 1 94.69 66 SER A N 1
ATOM 494 C CA . SER A 1 66 ? 2.635 25.422 -6.184 1 94.69 66 SER A CA 1
ATOM 495 C C . SER A 1 66 ? 3.449 26.391 -5.324 1 94.69 66 SER A C 1
ATOM 497 O O . SER A 1 66 ? 3.129 26.609 -4.156 1 94.69 66 SER A O 1
ATOM 499 N N . GLY A 1 67 ? 4.566 26.984 -5.98 1 96.31 67 GLY A N 1
ATOM 500 C CA . GLY A 1 67 ? 5.453 27.875 -5.242 1 96.31 67 GLY A CA 1
ATOM 501 C C . GLY A 1 67 ? 6.523 27.125 -4.465 1 96.31 67 GLY A C 1
ATOM 502 O O . GLY A 1 67 ? 7.371 27.75 -3.822 1 96.31 67 GLY A O 1
ATOM 503 N N . LEU A 1 68 ? 6.594 25.828 -4.574 1 97.25 68 LEU A N 1
ATOM 504 C CA . LEU A 1 68 ? 7.484 25 -3.754 1 97.25 68 LEU A CA 1
ATOM 505 C C . LEU A 1 68 ? 8.938 25.25 -4.137 1 97.25 68 LEU A C 1
ATOM 507 O O . LEU A 1 68 ? 9.82 25.25 -3.273 1 97.25 68 LEU A O 1
ATOM 511 N N . THR A 1 69 ? 9.227 25.484 -5.422 1 96.94 69 THR A N 1
ATOM 512 C CA . THR A 1 69 ? 10.602 25.703 -5.871 1 96.94 69 THR A CA 1
ATOM 513 C C . THR A 1 69 ? 11.227 26.891 -5.145 1 96.94 69 THR A C 1
ATOM 515 O O . THR A 1 69 ? 12.344 26.781 -4.621 1 96.94 69 THR A O 1
ATOM 518 N N . ASP A 1 70 ? 10.5 27.969 -5.082 1 96.88 70 ASP A N 1
ATOM 519 C CA . ASP A 1 70 ? 11.008 29.156 -4.41 1 96.88 70 ASP A CA 1
ATOM 520 C C . ASP A 1 70 ? 11.188 28.906 -2.916 1 96.88 70 ASP A C 1
ATOM 522 O O . ASP A 1 70 ? 12.164 29.375 -2.32 1 96.88 70 ASP A O 1
ATOM 526 N N . GLU A 1 71 ? 10.258 28.172 -2.342 1 97.94 71 GLU A N 1
ATOM 527 C CA . GLU A 1 71 ? 10.352 27.875 -0.916 1 97.94 71 GLU A CA 1
ATOM 528 C C . GLU A 1 71 ? 11.57 27 -0.616 1 97.94 71 GLU A C 1
ATOM 530 O O . GLU A 1 71 ? 12.227 27.172 0.414 1 97.94 71 GLU A O 1
ATOM 535 N N . VAL A 1 72 ? 11.883 26.094 -1.487 1 98.12 72 VAL A N 1
ATOM 536 C CA . VAL A 1 72 ? 13.023 25.203 -1.32 1 98.12 72 VAL A CA 1
ATOM 537 C C . VAL A 1 72 ? 14.32 26.016 -1.38 1 98.12 72 VAL A C 1
ATOM 539 O O . VAL A 1 72 ? 15.227 25.797 -0.577 1 98.12 72 VAL A O 1
ATOM 542 N N . ARG A 1 73 ? 14.359 26.969 -2.277 1 96.38 73 ARG A N 1
ATOM 543 C CA . ARG A 1 73 ? 15.547 27.812 -2.434 1 96.38 73 ARG A CA 1
ATOM 544 C C . ARG A 1 73 ? 15.781 28.656 -1.194 1 96.38 73 ARG A C 1
ATOM 546 O O . ARG A 1 73 ? 16.922 28.891 -0.8 1 96.38 73 ARG A O 1
ATOM 553 N N . LYS A 1 74 ? 14.711 29.031 -0.608 1 97.44 74 LYS A N 1
ATOM 554 C CA . LYS A 1 74 ? 14.797 29.938 0.542 1 97.44 74 LYS A CA 1
ATOM 555 C C . LYS A 1 74 ? 15.031 29.156 1.831 1 97.44 74 LYS A C 1
ATOM 557 O O . LYS A 1 74 ? 15.5 29.719 2.824 1 97.44 74 LYS A O 1
ATOM 562 N N . SER A 1 75 ? 14.672 27.906 1.807 1 98.31 75 SER A N 1
ATOM 563 C CA . SER A 1 75 ? 14.766 27.094 3.014 1 98.31 75 SER A CA 1
ATOM 564 C C . SER A 1 75 ? 16.219 26.875 3.418 1 98.31 75 SER A C 1
ATOM 566 O O . SER A 1 75 ? 17.094 26.781 2.561 1 98.31 75 SER A O 1
ATOM 568 N N . THR A 1 76 ? 16.422 26.812 4.727 1 98.06 76 THR A N 1
ATOM 569 C CA . THR A 1 76 ? 17.734 26.469 5.262 1 98.06 76 THR A CA 1
ATOM 570 C C . THR A 1 76 ? 17.672 25.156 6.039 1 98.06 76 THR A C 1
ATOM 572 O O . THR A 1 76 ? 18.656 24.75 6.668 1 98.06 76 THR A O 1
ATOM 575 N N . VAL A 1 77 ? 16.562 24.531 6.035 1 98.62 77 VAL A N 1
ATOM 576 C CA . VAL A 1 77 ? 16.328 23.328 6.824 1 98.62 77 VAL A CA 1
ATOM 577 C C . VAL A 1 77 ? 16.984 22.125 6.152 1 98.62 77 VAL A C 1
ATOM 579 O O . VAL A 1 77 ? 16.812 21.906 4.949 1 98.62 77 VAL A O 1
ATOM 582 N N . THR A 1 78 ? 17.797 21.391 6.926 1 98.31 78 THR A N 1
ATOM 583 C CA . THR A 1 78 ? 18.453 20.172 6.426 1 98.31 78 THR A CA 1
ATOM 584 C C . THR A 1 78 ? 17.531 18.969 6.574 1 98.31 78 THR A C 1
ATOM 586 O O . THR A 1 78 ? 16.516 19.031 7.273 1 98.31 78 THR A O 1
ATOM 589 N N . LEU A 1 79 ? 17.875 17.875 5.891 1 98.25 79 LEU A N 1
ATOM 590 C CA . LEU A 1 79 ? 17.141 16.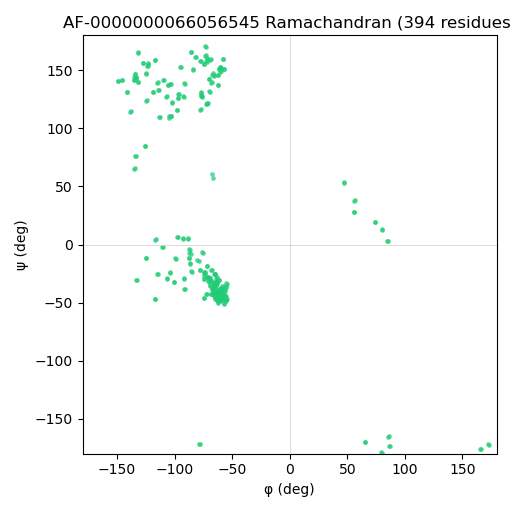625 6.023 1 98.25 79 LEU A CA 1
ATOM 591 C C . LEU A 1 79 ? 17.094 16.172 7.477 1 98.25 79 LEU A C 1
ATOM 593 O O . LEU A 1 79 ? 16.031 15.773 7.969 1 98.25 79 LEU A O 1
ATOM 597 N N . ALA A 1 80 ? 18.188 16.25 8.109 1 98.44 80 ALA A N 1
ATOM 598 C CA . ALA A 1 80 ? 18.281 15.812 9.5 1 98.44 80 ALA A CA 1
ATOM 599 C C . ALA A 1 80 ? 17.375 16.656 10.398 1 98.44 80 ALA A C 1
ATOM 601 O O . ALA A 1 80 ? 16.688 16.109 11.273 1 98.44 80 ALA A O 1
ATOM 602 N N . GLU A 1 81 ? 17.359 17.953 10.203 1 98.75 81 GLU A N 1
ATOM 603 C CA . GLU A 1 81 ? 16.5 18.844 10.969 1 98.75 81 GLU A CA 1
ATOM 604 C C . GLU A 1 81 ? 15.023 18.547 10.695 1 98.75 81 GLU A C 1
ATOM 606 O O . GLU A 1 81 ? 14.203 18.516 11.625 1 98.75 81 GLU A O 1
ATOM 611 N N . ALA A 1 82 ? 14.719 18.344 9.438 1 98.88 82 ALA A N 1
ATOM 612 C CA . ALA A 1 82 ? 13.344 18.016 9.07 1 98.88 82 ALA A CA 1
ATOM 613 C C . ALA A 1 82 ? 12.875 16.734 9.758 1 98.88 82 ALA A C 1
ATOM 615 O O . ALA A 1 82 ? 11.773 16.688 10.297 1 98.88 82 ALA A O 1
ATOM 616 N N . GLU A 1 83 ? 13.711 15.695 9.727 1 98.88 83 GLU A N 1
ATOM 617 C CA . GLU A 1 83 ? 13.391 14.43 10.375 1 98.88 83 GLU A CA 1
ATOM 618 C C . GLU A 1 83 ? 13.078 14.633 11.859 1 98.88 83 GLU A C 1
ATOM 620 O O . GLU A 1 83 ? 12.102 14.094 12.375 1 98.88 83 GLU A O 1
ATOM 625 N N . GLN A 1 84 ? 13.875 15.422 12.523 1 98.75 84 GLN A N 1
ATOM 626 C CA . GLN A 1 84 ? 13.695 15.672 13.945 1 98.75 84 GLN A CA 1
ATOM 627 C C . GLN A 1 84 ? 12.375 16.391 14.219 1 98.75 84 GLN A C 1
ATOM 629 O O . GLN A 1 84 ? 11.672 16.078 15.18 1 98.75 84 GLN A O 1
ATOM 634 N N . GLN A 1 85 ? 12.078 17.344 13.422 1 98.75 85 GLN A N 1
ATOM 635 C CA . GLN A 1 85 ? 10.852 18.109 13.602 1 98.75 85 GLN A CA 1
ATOM 636 C C . GLN A 1 85 ? 9.617 17.234 13.383 1 98.75 85 GLN A C 1
ATOM 638 O O . GLN A 1 85 ? 8.664 17.297 14.164 1 98.75 85 GLN A O 1
ATOM 643 N N . VAL A 1 86 ? 9.664 16.406 12.344 1 98.81 86 VAL A N 1
ATOM 644 C CA . VAL A 1 86 ? 8.539 15.523 12.062 1 98.81 86 VAL A CA 1
ATOM 645 C C . VAL A 1 86 ? 8.367 14.531 13.203 1 98.81 86 VAL A C 1
ATOM 647 O O . VAL A 1 86 ? 7.25 14.305 13.68 1 98.81 86 VAL A O 1
ATOM 650 N N . LEU A 1 87 ? 9.445 13.992 13.688 1 98.75 87 LEU A N 1
ATOM 651 C CA . LEU A 1 87 ? 9.406 13.023 14.773 1 98.75 87 LEU A CA 1
ATOM 652 C C . LEU A 1 87 ? 8.852 13.656 16.047 1 98.75 87 LEU A C 1
ATOM 654 O O . LEU A 1 87 ? 8.078 13.031 16.781 1 98.75 87 LEU A O 1
ATOM 658 N N . ALA A 1 88 ? 9.305 14.867 16.312 1 98.69 88 ALA A N 1
ATOM 659 C CA . ALA A 1 88 ? 8.82 15.578 17.484 1 98.69 88 ALA A CA 1
ATOM 660 C C . ALA A 1 88 ? 7.301 15.719 17.469 1 98.69 88 ALA A C 1
ATOM 662 O O . ALA A 1 88 ? 6.629 15.461 18.469 1 98.69 88 ALA A O 1
ATOM 663 N N . TYR A 1 89 ? 6.828 16.094 16.344 1 98.56 89 TYR A N 1
ATOM 664 C CA . TYR A 1 89 ? 5.379 16.219 16.203 1 98.56 89 TYR A CA 1
ATOM 665 C C . TYR A 1 89 ? 4.695 14.875 16.406 1 98.56 89 TYR A C 1
ATOM 667 O O . TYR A 1 89 ? 3.717 14.773 17.156 1 98.56 89 TYR A O 1
ATOM 675 N N . ILE A 1 90 ? 5.16 13.781 15.719 1 98.44 90 ILE A N 1
ATOM 676 C CA . ILE A 1 90 ? 4.535 12.469 15.766 1 98.44 90 ILE A CA 1
ATOM 677 C C . ILE A 1 90 ? 4.539 11.945 17.203 1 98.44 90 ILE A C 1
ATOM 679 O O . ILE A 1 90 ? 3.549 11.375 17.656 1 98.44 90 ILE A O 1
ATOM 683 N N . ARG A 1 91 ? 5.566 12.172 17.938 1 97.88 91 ARG A N 1
ATOM 684 C CA . ARG A 1 91 ? 5.73 11.656 19.297 1 97.88 91 ARG A CA 1
ATOM 685 C C . ARG A 1 91 ? 4.73 12.297 20.25 1 97.88 91 ARG A C 1
ATOM 687 O O . ARG A 1 91 ? 4.418 11.727 21.297 1 97.88 91 ARG A O 1
ATOM 694 N N . GLU A 1 92 ? 4.215 13.445 19.922 1 97.75 92 GLU A N 1
ATOM 695 C CA . GLU A 1 92 ? 3.186 14.086 20.734 1 97.75 92 GLU A CA 1
ATOM 696 C C . GLU A 1 92 ? 1.91 13.25 20.781 1 97.75 92 GLU A C 1
ATOM 698 O O . GLU A 1 92 ? 1.178 13.266 21.766 1 97.75 92 GLU A O 1
ATOM 703 N N . HIS A 1 93 ? 1.718 12.508 19.734 1 97.44 93 HIS A N 1
ATOM 704 C CA . HIS A 1 93 ? 0.456 11.789 19.609 1 97.44 93 HIS A CA 1
ATOM 705 C C . HIS A 1 93 ? 0.676 10.281 19.656 1 97.44 93 HIS A C 1
ATOM 707 O O . HIS A 1 93 ? -0.245 9.523 19.984 1 97.44 93 HIS A O 1
ATOM 713 N N . VAL A 1 94 ? 1.895 9.922 19.266 1 97.69 94 VAL A N 1
ATOM 714 C CA . VAL A 1 94 ? 2.285 8.516 19.219 1 97.69 94 VAL A CA 1
ATOM 715 C C . VAL A 1 94 ? 3.559 8.312 20.031 1 97.69 94 VAL A C 1
ATOM 717 O O . VAL A 1 94 ? 4.652 8.219 19.469 1 97.69 94 VAL A O 1
ATOM 720 N N . PRO A 1 95 ? 3.453 8.125 21.281 1 96.62 95 PRO A N 1
ATOM 721 C CA . PRO A 1 95 ? 4.641 8.109 22.141 1 96.62 95 PRO A CA 1
ATOM 722 C C . PRO A 1 95 ? 5.41 6.793 22.062 1 96.62 95 PRO A C 1
ATOM 724 O O . PRO A 1 95 ? 6.578 6.73 22.453 1 96.62 95 PRO A O 1
ATOM 727 N N . VAL A 1 96 ? 4.691 5.75 21.641 1 96.94 96 VAL A N 1
ATOM 728 C CA . VAL A 1 96 ? 5.348 4.445 21.594 1 96.94 96 VAL A CA 1
ATOM 729 C C . VAL A 1 96 ? 5.738 4.113 20.156 1 96.94 96 VAL A C 1
ATOM 731 O O . VAL A 1 96 ? 4.875 4.02 19.281 1 96.94 96 VAL A O 1
ATOM 734 N N . ALA A 1 97 ? 7.023 3.877 19.938 1 97.25 97 ALA A N 1
ATOM 735 C CA . ALA A 1 97 ? 7.559 3.559 18.625 1 97.25 97 ALA A CA 1
ATOM 736 C C . ALA A 1 97 ? 6.969 2.254 18.094 1 97.25 97 ALA A C 1
ATOM 738 O O . ALA A 1 97 ? 6.672 1.341 18.859 1 97.25 97 ALA A O 1
ATOM 739 N N . GLY A 1 98 ? 6.789 2.188 16.812 1 97.06 98 GLY A N 1
ATOM 740 C CA . GLY A 1 98 ? 6.426 0.951 16.141 1 97.06 98 GLY A CA 1
ATOM 741 C C . GLY A 1 98 ? 4.949 0.622 16.25 1 97.06 98 GLY A C 1
ATOM 742 O O . GLY A 1 98 ? 4.523 -0.475 15.891 1 97.06 98 GLY A O 1
ATOM 743 N N . THR A 1 99 ? 4.141 1.571 16.688 1 97.06 99 THR A N 1
ATOM 744 C CA . THR A 1 99 ? 2.76 1.208 16.984 1 97.06 99 THR A CA 1
ATOM 745 C C . THR A 1 99 ? 1.812 1.76 15.922 1 97.06 99 THR A C 1
ATOM 747 O O . THR A 1 99 ? 0.73 1.209 15.703 1 97.06 99 THR A O 1
ATOM 750 N N . ALA A 1 100 ? 2.16 2.879 15.281 1 98.06 100 ALA A N 1
ATOM 751 C CA . ALA A 1 100 ? 1.27 3.518 14.32 1 98.06 100 ALA A CA 1
ATOM 752 C C . ALA A 1 100 ? 1.771 3.314 12.891 1 98.06 100 ALA A C 1
ATOM 754 O O . ALA A 1 100 ? 2.936 3.586 12.594 1 98.06 100 ALA A O 1
ATOM 755 N N . PRO A 1 101 ? 0.921 2.82 12.031 1 98.44 101 PRO A N 1
ATOM 756 C CA . PRO A 1 101 ? 1.315 2.67 10.633 1 98.44 101 PRO A CA 1
ATOM 757 C C . PRO A 1 101 ? 1.361 4.004 9.883 1 98.44 101 PRO A C 1
ATOM 759 O O . PRO A 1 101 ? 0.752 4.98 10.328 1 98.44 101 PRO A O 1
ATOM 762 N N . LEU A 1 102 ? 2.164 4 8.836 1 98.69 102 LEU A N 1
ATOM 763 C CA . LEU A 1 102 ? 2.174 5.09 7.863 1 98.69 102 LEU A CA 1
ATOM 764 C C . LEU A 1 102 ? 0.974 5 6.926 1 98.69 102 LEU A C 1
ATOM 766 O O . LEU A 1 102 ? 0.675 3.928 6.398 1 98.69 102 LEU A O 1
ATOM 770 N N . ALA A 1 103 ? 0.259 6.074 6.746 1 98.81 103 ALA A N 1
ATOM 771 C CA . ALA A 1 103 ? -0.9 6.113 5.855 1 98.81 103 ALA A CA 1
ATOM 772 C C . ALA A 1 103 ? -0.74 7.195 4.793 1 98.81 103 ALA A C 1
ATOM 774 O O . ALA A 1 103 ? -0.056 8.195 5.02 1 98.81 103 ALA A O 1
ATOM 775 N N . GLY A 1 104 ? -1.343 7.07 3.66 1 98.44 104 GLY A N 1
ATOM 776 C CA . GLY A 1 104 ? -1.338 8.023 2.562 1 98.44 104 GLY A CA 1
ATOM 777 C C . GLY A 1 104 ? -1.854 7.445 1.261 1 98.44 104 GLY A C 1
ATOM 778 O O . GLY A 1 104 ? -2.389 6.332 1.241 1 98.44 104 GLY A O 1
ATOM 779 N N . ASN A 1 105 ? -1.81 8.211 0.18 1 97.25 105 ASN A N 1
ATOM 780 C CA . ASN A 1 105 ? -2.113 7.766 -1.177 1 97.25 105 ASN A CA 1
ATOM 781 C C . ASN A 1 105 ? -0.847 7.41 -1.948 1 97.25 105 ASN A C 1
ATOM 783 O O . ASN A 1 105 ? 0.054 8.242 -2.088 1 97.25 105 ASN A O 1
ATOM 787 N N . SER A 1 106 ? -0.839 6.098 -2.527 1 96.62 106 SER A N 1
ATOM 788 C CA . SER A 1 106 ? 0.364 5.648 -3.219 1 96.62 106 SER A CA 1
ATOM 789 C C . SER A 1 106 ? 1.616 5.938 -2.396 1 96.62 106 SER A C 1
ATOM 791 O O . SER A 1 106 ? 2.562 6.551 -2.895 1 96.62 106 SER A O 1
ATOM 793 N N . ILE A 1 107 ? 1.579 5.461 -1.147 1 97.62 107 ILE A N 1
ATOM 794 C CA . ILE A 1 107 ? 2.439 5.945 -0.073 1 97.62 107 ILE A CA 1
ATOM 795 C C . ILE A 1 107 ? 3.76 5.176 -0.083 1 97.62 107 ILE A C 1
ATOM 797 O O . ILE A 1 107 ? 4.711 5.559 0.6 1 97.62 107 ILE A O 1
ATOM 801 N N . ALA A 1 108 ? 3.881 4.148 -0.893 1 97.12 108 ALA A N 1
ATOM 802 C CA . ALA A 1 108 ? 5.082 3.318 -0.907 1 97.12 108 ALA A CA 1
ATOM 803 C C . ALA A 1 108 ? 6.301 4.125 -1.353 1 97.12 108 ALA A C 1
ATOM 805 O O . ALA A 1 108 ? 7.395 3.965 -0.805 1 97.12 108 ALA A O 1
ATOM 806 N N . THR A 1 109 ? 6.094 4.98 -2.359 1 95.81 109 THR A N 1
ATOM 807 C CA . THR A 1 109 ? 7.195 5.809 -2.838 1 95.81 109 THR A CA 1
ATOM 808 C C . THR A 1 109 ? 7.691 6.734 -1.732 1 95.81 109 THR A C 1
ATOM 810 O O . THR A 1 109 ? 8.898 6.84 -1.496 1 95.81 109 THR A O 1
ATOM 813 N N . ASP A 1 110 ? 6.777 7.398 -1.051 1 97.94 110 ASP A N 1
ATOM 814 C CA . ASP A 1 110 ? 7.152 8.242 0.076 1 97.94 110 ASP A CA 1
ATOM 815 C C . ASP A 1 110 ? 7.961 7.461 1.106 1 97.94 110 ASP A C 1
ATOM 817 O O . ASP A 1 110 ? 9 7.934 1.576 1 97.94 110 ASP A O 1
ATOM 821 N N . ARG A 1 111 ? 7.461 6.266 1.433 1 97.69 111 ARG A N 1
ATOM 822 C CA . ARG A 1 111 ? 8.156 5.457 2.43 1 97.69 111 ARG A CA 1
ATOM 823 C C . ARG A 1 111 ? 9.57 5.113 1.965 1 97.69 111 ARG A C 1
ATOM 825 O O . ARG A 1 111 ? 10.492 5.039 2.777 1 97.69 111 ARG A O 1
ATOM 832 N N . GLY A 1 112 ? 9.719 4.828 0.661 1 96.19 112 GLY A N 1
ATOM 833 C CA . GLY A 1 112 ? 11.055 4.59 0.137 1 96.19 112 GLY A CA 1
ATOM 834 C C . GLY A 1 112 ? 12.008 5.742 0.39 1 96.19 112 GLY A C 1
ATOM 835 O O . GLY A 1 112 ? 13.141 5.531 0.829 1 96.19 112 GLY A O 1
ATOM 836 N N . PHE A 1 113 ? 11.594 6.988 0.116 1 97.75 113 PHE A N 1
ATOM 837 C CA . PHE A 1 113 ? 12.422 8.172 0.341 1 97.75 113 PHE A CA 1
ATOM 838 C C . PHE A 1 113 ? 12.672 8.383 1.829 1 97.75 113 PHE A C 1
ATOM 840 O O . PHE A 1 113 ? 13.766 8.781 2.232 1 97.75 113 PHE A O 1
ATOM 847 N N . ILE A 1 114 ? 11.656 8.133 2.66 1 98.5 114 ILE A N 1
ATOM 848 C CA . ILE A 1 114 ? 11.789 8.273 4.105 1 98.5 114 ILE A CA 1
ATOM 849 C C . ILE A 1 114 ? 12.82 7.27 4.625 1 98.5 114 ILE A C 1
ATOM 851 O O . ILE A 1 114 ? 13.695 7.625 5.422 1 98.5 114 ILE A O 1
ATOM 855 N N . ALA A 1 115 ? 12.727 6.043 4.176 1 96.81 115 ALA A N 1
ATOM 856 C CA . ALA A 1 115 ? 13.672 5.012 4.602 1 96.81 115 ALA A CA 1
ATOM 857 C C . ALA A 1 115 ? 15.109 5.402 4.25 1 96.81 115 ALA A C 1
ATOM 859 O O . ALA A 1 115 ? 16.031 5.141 5.02 1 96.81 115 ALA A O 1
ATOM 860 N N . ARG A 1 116 ? 15.297 5.996 3.148 1 95.75 116 ARG A N 1
ATOM 861 C CA . ARG A 1 116 ? 16.625 6.41 2.684 1 95.75 116 ARG A CA 1
ATOM 862 C C . ARG A 1 116 ? 17.109 7.629 3.451 1 95.75 116 ARG A C 1
ATOM 864 O O . ARG A 1 116 ? 18.25 7.645 3.939 1 95.75 116 ARG A O 1
ATOM 871 N N . ASP A 1 117 ? 16.266 8.664 3.641 1 97.94 117 ASP A N 1
ATOM 872 C CA . ASP A 1 117 ? 16.719 10 4.043 1 97.94 117 ASP A CA 1
ATOM 873 C C . ASP A 1 117 ? 16.422 10.25 5.52 1 97.94 117 ASP A C 1
ATOM 875 O O . ASP A 1 117 ? 17.016 11.141 6.129 1 97.94 117 ASP A O 1
ATOM 879 N N . MET A 1 118 ? 15.453 9.555 6.066 1 98.5 118 MET A N 1
ATOM 880 C CA . MET A 1 118 ? 14.984 9.766 7.43 1 98.5 118 MET A CA 1
ATOM 881 C C . MET A 1 118 ? 14.812 8.445 8.164 1 98.5 118 MET A C 1
ATOM 883 O O . MET A 1 118 ? 13.703 8.094 8.57 1 98.5 118 MET A O 1
ATOM 887 N N . PRO A 1 119 ? 15.914 7.734 8.398 1 97.81 119 PRO A N 1
ATOM 888 C CA . PRO A 1 119 ? 15.852 6.367 8.922 1 97.81 119 PRO A CA 1
ATOM 889 C C . PRO A 1 119 ? 15.242 6.301 10.32 1 97.81 119 PRO A C 1
ATOM 891 O O . PRO A 1 119 ? 14.586 5.309 10.664 1 97.81 119 PRO A O 1
ATOM 894 N N . ASP A 1 120 ? 15.438 7.328 11.195 1 98.56 120 ASP A N 1
ATOM 895 C CA . ASP A 1 120 ? 14.844 7.32 12.523 1 98.56 120 ASP A CA 1
ATOM 896 C C . ASP A 1 120 ? 13.32 7.41 12.445 1 98.56 120 ASP A C 1
ATOM 898 O O . ASP A 1 120 ? 12.609 6.75 13.203 1 98.56 120 ASP A O 1
ATOM 902 N N . LEU A 1 121 ? 12.875 8.219 11.531 1 98.75 121 LEU A N 1
ATOM 903 C CA . LEU A 1 121 ? 11.438 8.32 11.305 1 98.75 121 LEU A CA 1
ATOM 904 C C . LEU A 1 121 ? 10.875 6.996 10.789 1 98.75 121 LEU A C 1
ATOM 906 O O . LEU A 1 121 ? 9.852 6.516 11.289 1 98.75 121 LEU A O 1
ATOM 910 N N . ASP A 1 122 ? 11.531 6.43 9.836 1 98.19 122 ASP A N 1
ATOM 911 C CA . ASP A 1 122 ? 11.078 5.164 9.266 1 98.19 122 ASP A CA 1
ATOM 912 C C . ASP A 1 122 ? 10.969 4.086 10.344 1 98.19 122 ASP A C 1
ATOM 914 O O . ASP A 1 122 ? 9.977 3.365 10.406 1 98.19 122 ASP A O 1
ATOM 918 N N . THR A 1 123 ? 11.969 3.982 11.188 1 97.56 123 THR A N 1
ATOM 919 C CA . THR A 1 123 ? 12.031 2.957 12.227 1 97.56 123 THR A CA 1
ATOM 920 C C . THR A 1 123 ? 10.984 3.207 13.297 1 97.56 123 THR A C 1
ATOM 922 O O . THR A 1 123 ? 10.492 2.266 13.93 1 97.56 123 THR A O 1
ATOM 925 N N . TYR A 1 124 ? 10.617 4.473 13.508 1 98.38 124 TYR A N 1
ATOM 926 C CA . TYR A 1 124 ? 9.648 4.84 14.539 1 98.38 124 TYR A CA 1
ATOM 927 C C . TYR A 1 124 ? 8.25 4.391 14.148 1 98.38 124 TYR A C 1
ATOM 929 O O . TYR A 1 124 ? 7.418 4.109 15.016 1 98.38 124 TYR A O 1
ATOM 937 N N . LEU A 1 125 ? 7.996 4.309 12.875 1 98.12 125 LEU A N 1
ATOM 938 C CA . LEU A 1 125 ? 6.688 3.922 12.359 1 98.12 125 LEU A CA 1
ATOM 939 C C . LEU A 1 125 ? 6.547 2.404 12.32 1 98.12 125 LEU A C 1
ATOM 941 O O . LEU A 1 125 ? 7.547 1.686 12.227 1 98.12 125 LEU A O 1
ATOM 945 N N . HIS A 1 126 ? 5.289 1.955 12.477 1 97.19 126 HIS A N 1
ATOM 946 C CA . HIS A 1 126 ? 5.008 0.545 12.219 1 97.19 126 HIS A CA 1
ATOM 947 C C . HIS A 1 126 ? 5.418 0.145 10.805 1 97.19 126 HIS A C 1
ATOM 949 O O . HIS A 1 126 ? 5.391 0.971 9.891 1 97.19 126 HIS A O 1
ATOM 955 N N . TYR A 1 127 ? 5.777 -1.13 10.617 1 94 127 TYR A N 1
ATOM 956 C CA . TYR A 1 127 ? 6.285 -1.573 9.32 1 94 127 TYR A CA 1
ATOM 957 C C . TYR A 1 127 ? 5.168 -1.605 8.281 1 94 127 TYR A C 1
ATOM 959 O O . TYR A 1 127 ? 5.422 -1.438 7.09 1 94 127 TYR A O 1
ATOM 967 N N . ARG A 1 128 ? 3.912 -1.836 8.695 1 96.12 128 ARG A N 1
ATOM 968 C CA . ARG A 1 128 ? 2.783 -1.858 7.773 1 96.12 128 ARG A CA 1
ATOM 969 C C . ARG A 1 128 ? 2.365 -0.445 7.383 1 96.12 128 ARG A C 1
ATOM 971 O O . ARG A 1 128 ? 2.695 0.519 8.078 1 96.12 128 ARG A O 1
ATOM 978 N N . MET A 1 129 ? 1.708 -0.333 6.27 1 98 129 MET A N 1
ATOM 979 C CA . MET A 1 129 ? 1.181 0.934 5.77 1 98 129 MET A CA 1
ATOM 980 C C . MET A 1 129 ? -0.302 0.811 5.434 1 98 129 MET A C 1
ATOM 982 O O . MET A 1 129 ? -0.829 -0.297 5.328 1 98 129 MET A O 1
ATOM 986 N N . ILE A 1 130 ? -0.956 1.846 5.441 1 98.56 130 ILE A N 1
ATOM 987 C CA . ILE A 1 130 ? -2.311 1.965 4.914 1 98.56 130 ILE A CA 1
ATOM 988 C C . ILE A 1 130 ? -2.305 2.867 3.68 1 98.56 130 ILE A C 1
ATOM 990 O O . ILE A 1 130 ? -2.1 4.078 3.791 1 98.56 130 ILE A O 1
ATOM 994 N N . ASP A 1 131 ? -2.521 2.232 2.561 1 98.75 131 ASP A N 1
ATOM 995 C CA . ASP A 1 131 ? -2.533 2.949 1.289 1 98.75 131 ASP A CA 1
ATOM 996 C C . ASP A 1 131 ? -3.961 3.162 0.792 1 98.75 131 ASP A C 1
ATOM 998 O O . ASP A 1 131 ? -4.602 2.227 0.309 1 98.75 131 ASP A O 1
ATOM 1002 N N . VAL A 1 132 ? -4.441 4.398 0.791 1 98.62 132 VAL A N 1
ATOM 1003 C CA . VAL A 1 132 ? -5.801 4.75 0.392 1 98.62 132 VAL A CA 1
ATOM 1004 C C . VAL A 1 132 ? -6.027 4.363 -1.068 1 98.62 132 VAL A C 1
ATOM 1006 O O . VAL A 1 132 ? -7.125 3.945 -1.443 1 98.62 132 VAL A O 1
ATOM 1009 N N . SER A 1 133 ? -4.957 4.395 -1.88 1 98.19 133 SER A N 1
ATOM 1010 C CA . SER A 1 133 ? -5.078 4.062 -3.295 1 98.19 133 SER A CA 1
ATOM 1011 C C . SER A 1 133 ? -5.465 2.598 -3.486 1 98.19 133 SER A C 1
ATOM 1013 O O . SER A 1 133 ? -6.008 2.225 -4.527 1 98.19 133 SER A O 1
ATOM 1015 N N . SER A 1 134 ? -5.148 1.719 -2.51 1 98.69 134 SER A N 1
ATOM 1016 C CA . SER A 1 134 ? -5.625 0.341 -2.584 1 98.69 134 SER A CA 1
ATOM 1017 C C . SER A 1 134 ? -7.145 0.284 -2.639 1 98.69 134 SER A C 1
ATOM 1019 O O . SER A 1 134 ? -7.715 -0.452 -3.447 1 98.69 134 SER A O 1
ATOM 1021 N N . ILE A 1 135 ? -7.797 1.085 -1.769 1 98.62 135 ILE A N 1
ATOM 1022 C CA . ILE A 1 135 ? -9.258 1.125 -1.72 1 98.62 135 ILE A CA 1
ATOM 1023 C C . ILE A 1 135 ? -9.797 1.752 -3.002 1 98.62 135 ILE A C 1
ATOM 1025 O O . ILE A 1 135 ? -10.805 1.29 -3.551 1 98.62 135 ILE A O 1
ATOM 1029 N N . LYS A 1 136 ? -9.094 2.762 -3.486 1 98 136 LYS A N 1
ATOM 1030 C CA . LYS A 1 136 ? -9.484 3.41 -4.734 1 98 136 LYS A CA 1
ATOM 1031 C C . LYS A 1 136 ? -9.477 2.418 -5.895 1 98 136 LYS A C 1
ATOM 1033 O O . LYS A 1 136 ? -10.445 2.332 -6.652 1 98 136 LYS A O 1
ATOM 1038 N N . GLU A 1 137 ? -8.438 1.676 -6.016 1 98 137 GLU A N 1
ATOM 1039 C CA . GLU A 1 137 ? -8.297 0.72 -7.109 1 98 137 GLU A CA 1
ATOM 1040 C C . GLU A 1 137 ? -9.344 -0.387 -7.012 1 98 137 GLU A C 1
ATOM 1042 O O . GLU A 1 137 ? -9.875 -0.833 -8.031 1 98 137 GLU A O 1
ATOM 1047 N N . LEU A 1 138 ? -9.586 -0.841 -5.809 1 98.38 138 LEU A N 1
ATOM 1048 C CA . LEU A 1 138 ? -10.625 -1.847 -5.625 1 98.38 138 LEU A CA 1
ATOM 1049 C C . LEU A 1 138 ? -12 -1.278 -5.969 1 98.38 138 LEU A C 1
ATOM 1051 O O . LEU A 1 138 ? -12.812 -1.949 -6.605 1 98.38 138 LEU A O 1
ATOM 1055 N N . SER A 1 139 ? -12.281 -0.029 -5.531 1 97.81 139 SER A N 1
ATOM 1056 C CA . SER A 1 139 ? -13.555 0.622 -5.84 1 97.81 139 SER A CA 1
ATOM 1057 C C . SER A 1 139 ? -13.742 0.779 -7.344 1 97.81 139 SER A C 1
ATOM 1059 O O . SER A 1 139 ? -14.859 0.632 -7.855 1 97.81 139 SER A O 1
ATOM 1061 N N . ARG A 1 140 ? -12.68 1.117 -8.031 1 96.81 140 ARG A N 1
ATOM 1062 C CA . ARG A 1 140 ? -12.727 1.238 -9.484 1 96.81 140 ARG A CA 1
ATOM 1063 C C . ARG A 1 140 ? -13.25 -0.045 -10.125 1 96.81 140 ARG A C 1
ATOM 1065 O O . ARG A 1 140 ? -13.961 0 -11.133 1 96.81 140 ARG A O 1
ATOM 1072 N N . ARG A 1 141 ? -12.961 -1.128 -9.578 1 96.94 141 ARG A N 1
ATOM 1073 C CA . ARG A 1 141 ? -13.266 -2.438 -10.141 1 96.94 141 ARG A CA 1
ATOM 1074 C C . ARG A 1 141 ? -14.625 -2.941 -9.664 1 96.94 141 ARG A C 1
ATOM 1076 O O . ARG A 1 141 ? -15.391 -3.506 -10.445 1 96.94 141 ARG A O 1
ATOM 1083 N N . TRP A 1 142 ? -14.93 -2.682 -8.414 1 97.5 142 TRP A N 1
ATOM 1084 C CA . TRP A 1 142 ? -16.094 -3.307 -7.793 1 97.5 142 TRP A CA 1
ATOM 1085 C C . TRP A 1 142 ? -17.266 -2.34 -7.75 1 97.5 142 TRP A C 1
ATOM 1087 O O . TRP A 1 142 ? -18.438 -2.764 -7.781 1 97.5 142 TRP A O 1
ATOM 1097 N N . TYR A 1 143 ? -16.969 -1.058 -7.605 1 97.69 143 TYR A N 1
ATOM 1098 C CA . TYR A 1 143 ? -18 -0.045 -7.387 1 97.69 143 TYR A CA 1
ATOM 1099 C C . TYR A 1 143 ? -17.766 1.168 -8.281 1 97.69 143 TYR A C 1
ATOM 1101 O O . TYR A 1 143 ? -17.422 2.25 -7.793 1 97.69 143 TYR A O 1
ATOM 1109 N N . PRO A 1 144 ? -18.078 1.072 -9.555 1 96.31 144 PRO A N 1
ATOM 1110 C CA . PRO A 1 144 ? -17.828 2.199 -10.453 1 96.31 144 PRO A CA 1
ATOM 1111 C C . PRO A 1 144 ? -18.516 3.482 -10 1 96.31 144 PRO A C 1
ATOM 1113 O O . PRO A 1 144 ? -17.969 4.574 -10.141 1 96.31 144 PRO A O 1
ATOM 1116 N N . ARG A 1 145 ? -19.703 3.422 -9.422 1 97.94 145 ARG A N 1
ATOM 1117 C CA . ARG A 1 145 ? -20.391 4.621 -8.953 1 97.94 145 ARG A CA 1
ATOM 1118 C C . ARG A 1 145 ? -19.594 5.32 -7.863 1 97.94 145 ARG A C 1
ATOM 1120 O O . ARG A 1 145 ? -19.516 6.551 -7.828 1 97.94 145 ARG A O 1
ATOM 1127 N N . ILE A 1 146 ? -19.047 4.535 -6.957 1 98.38 146 ILE A N 1
ATOM 1128 C CA . ILE A 1 146 ? -18.219 5.102 -5.898 1 98.38 146 ILE A CA 1
ATOM 1129 C C . ILE A 1 146 ? -16.969 5.742 -6.5 1 98.38 146 ILE A C 1
ATOM 1131 O O . ILE A 1 146 ? -16.609 6.863 -6.141 1 98.38 146 ILE A O 1
ATOM 1135 N N . TYR A 1 147 ? -16.344 5.035 -7.418 1 97.75 147 TYR A N 1
ATOM 1136 C CA . TYR A 1 147 ? -15.109 5.512 -8.031 1 97.75 147 TYR A CA 1
ATOM 1137 C C . TYR A 1 147 ? -15.328 6.84 -8.742 1 97.75 147 TYR A C 1
ATOM 1139 O O . TYR A 1 147 ? -14.555 7.785 -8.57 1 97.75 147 TYR A O 1
ATOM 1147 N N . PHE A 1 148 ? -16.344 6.93 -9.508 1 97 148 PHE A N 1
ATOM 1148 C CA . PHE A 1 148 ? -16.578 8.117 -10.312 1 97 148 PHE A CA 1
ATOM 1149 C C . PHE A 1 148 ? -17.219 9.219 -9.469 1 97 148 PHE A C 1
ATOM 1151 O O . PHE A 1 148 ? -17.266 10.383 -9.891 1 97 148 PHE A O 1
ATOM 1158 N N . GLY A 1 149 ? -17.703 8.883 -8.273 1 97.44 149 GLY A N 1
ATOM 1159 C CA . GLY A 1 149 ? -18.359 9.859 -7.414 1 97.44 149 GLY A CA 1
ATOM 1160 C C . GLY A 1 149 ? -17.438 10.422 -6.352 1 97.44 149 GLY A C 1
ATOM 1161 O O . GLY A 1 149 ? -17.875 11.172 -5.48 1 97.44 149 GLY A O 1
ATOM 1162 N N . GLN A 1 150 ? -16.172 10.062 -6.434 1 96.06 150 GLN A N 1
ATOM 1163 C CA . GLN A 1 150 ? -15.219 10.516 -5.434 1 96.06 150 GLN A CA 1
ATOM 1164 C C . GLN A 1 150 ? -15.133 12.039 -5.398 1 96.06 150 GLN A C 1
ATOM 1166 O O . GLN A 1 150 ? -15.336 12.703 -6.418 1 96.06 150 GLN A O 1
ATOM 1171 N N . PRO A 1 151 ? -14.789 12.57 -4.199 1 93.81 151 PRO A N 1
ATOM 1172 C CA . PRO A 1 151 ? -14.609 14.023 -4.129 1 93.81 151 PRO A CA 1
ATOM 1173 C C . PRO A 1 151 ? -13.508 14.531 -5.055 1 93.81 151 PRO A C 1
ATOM 1175 O O . PRO A 1 151 ? -12.523 13.828 -5.285 1 93.81 151 PRO A O 1
ATOM 1178 N N . GLU A 1 152 ? -13.672 15.727 -5.445 1 88.56 152 GLU A N 1
ATOM 1179 C CA . GLU A 1 152 ? -12.656 16.344 -6.289 1 88.56 152 GLU A CA 1
ATOM 1180 C C . GLU A 1 152 ? -11.367 16.609 -5.508 1 88.56 152 GLU A C 1
ATOM 1182 O O . GLU A 1 152 ? -11.422 16.969 -4.328 1 88.56 152 GLU A O 1
ATOM 1187 N N . LYS A 1 153 ? -10.312 16.406 -6.219 1 86 153 LYS A N 1
ATOM 1188 C CA . LYS A 1 153 ? -9.016 16.719 -5.613 1 86 153 LYS A CA 1
ATOM 1189 C C . LYS A 1 153 ? -8.602 18.156 -5.914 1 86 153 LYS A C 1
ATOM 1191 O O . LYS A 1 153 ? -8.852 18.672 -7.008 1 86 153 LYS A O 1
ATOM 1196 N N . GLY A 1 154 ? -8.094 18.766 -4.93 1 80.31 154 GLY A N 1
ATOM 1197 C CA . GLY A 1 154 ? -7.637 20.125 -5.09 1 80.31 154 GLY A CA 1
ATOM 1198 C C . GLY A 1 154 ? -6.348 20.25 -5.883 1 80.31 154 GLY A C 1
ATOM 1199 O O . GLY A 1 154 ? -6.117 21.25 -6.559 1 80.31 154 GLY A O 1
ATOM 1200 N N . LEU A 1 155 ? -5.488 19.281 -5.941 1 76.5 155 LEU A N 1
ATOM 1201 C CA . LEU A 1 155 ? -4.23 19.188 -6.676 1 76.5 155 LEU A CA 1
ATOM 1202 C C . LEU A 1 155 ? -3.305 20.344 -6.316 1 76.5 155 LEU A C 1
ATOM 1204 O O . LEU A 1 155 ? -2.756 21 -7.199 1 76.5 155 LEU A O 1
ATOM 1208 N N . ALA A 1 156 ? -3.324 20.719 -5.098 1 81.81 156 ALA A N 1
ATOM 1209 C CA . ALA A 1 156 ? -2.461 21.812 -4.656 1 81.81 156 ALA A CA 1
ATOM 1210 C C . ALA A 1 156 ? -0.989 21.438 -4.77 1 81.81 156 ALA A C 1
ATOM 1212 O O . ALA A 1 156 ? -0.134 22.297 -5 1 81.81 156 ALA A O 1
ATOM 1213 N N . HIS A 1 157 ? -0.707 20.141 -4.715 1 86.44 157 HIS A N 1
ATOM 1214 C CA . HIS A 1 157 ? 0.642 19.578 -4.73 1 86.44 157 HIS A CA 1
ATOM 1215 C C . HIS A 1 157 ? 1.493 20.172 -3.611 1 86.44 157 HIS A C 1
ATOM 1217 O O . HIS A 1 157 ? 2.674 20.469 -3.814 1 86.44 157 HIS A O 1
ATOM 1223 N N . ARG A 1 158 ? 0.865 20.547 -2.619 1 92.75 158 ARG A N 1
ATOM 1224 C CA . ARG A 1 158 ? 1.483 20.812 -1.324 1 92.75 158 ARG A CA 1
ATOM 1225 C C . ARG A 1 158 ? 1.178 19.703 -0.33 1 92.75 158 ARG A C 1
ATOM 1227 O O . ARG A 1 158 ? 0.041 19.219 -0.246 1 92.75 158 ARG A O 1
ATOM 1234 N N . ALA A 1 159 ? 2.201 19.359 0.368 1 95.5 159 ALA A N 1
ATOM 1235 C CA . ALA A 1 159 ? 2.205 18.094 1.095 1 95.5 159 ALA A CA 1
ATOM 1236 C C . ALA A 1 159 ? 1.079 18.047 2.123 1 95.5 159 ALA A C 1
ATOM 1238 O O . ALA A 1 159 ? 0.326 17.078 2.184 1 95.5 159 ALA A O 1
ATOM 1239 N N . LEU A 1 160 ? 0.923 19.094 2.887 1 96.44 160 LEU A N 1
ATOM 1240 C CA . LEU A 1 160 ? -0.071 19.078 3.955 1 96.44 160 LEU A CA 1
ATOM 1241 C C . LEU A 1 160 ? -1.484 19.062 3.381 1 96.44 160 LEU A C 1
ATOM 1243 O O . LEU A 1 160 ? -2.354 18.344 3.883 1 96.44 160 LEU A O 1
ATOM 1247 N N . ALA A 1 161 ? -1.741 19.859 2.354 1 95.12 161 ALA A N 1
ATOM 1248 C CA . ALA A 1 161 ? -3.033 19.859 1.673 1 95.12 161 ALA A CA 1
ATOM 1249 C C . ALA A 1 161 ? -3.359 18.484 1.103 1 95.12 161 ALA A C 1
ATOM 1251 O O . ALA A 1 161 ? -4.492 18.016 1.218 1 95.12 161 ALA A O 1
ATOM 1252 N N . ASP A 1 162 ? -2.385 17.875 0.516 1 96.44 162 ASP A N 1
ATOM 1253 C CA . ASP A 1 162 ? -2.574 16.547 -0.083 1 96.44 162 ASP A CA 1
ATOM 1254 C C . ASP A 1 162 ? -2.922 15.516 0.979 1 96.44 162 ASP A C 1
ATOM 1256 O O . ASP A 1 162 ? -3.686 14.578 0.715 1 96.44 162 ASP A O 1
ATOM 1260 N N . ILE A 1 163 ? -2.357 15.625 2.207 1 97.88 163 ILE A N 1
ATOM 1261 C CA . ILE A 1 163 ? -2.695 14.719 3.303 1 97.88 163 ILE A CA 1
ATOM 1262 C C . ILE A 1 163 ? -4.172 14.875 3.664 1 97.88 163 ILE A C 1
ATOM 1264 O O . ILE A 1 163 ? -4.891 13.891 3.811 1 97.88 163 ILE A O 1
ATOM 1268 N N . ARG A 1 164 ? -4.605 16.094 3.805 1 97.06 164 ARG A N 1
ATOM 1269 C CA . ARG A 1 164 ? -6 16.344 4.164 1 97.06 164 ARG A CA 1
ATOM 1270 C C . ARG A 1 164 ? -6.945 15.773 3.117 1 97.06 164 ARG A C 1
ATOM 1272 O O . ARG A 1 164 ? -7.992 15.219 3.459 1 97.06 164 ARG A O 1
ATOM 1279 N N . GLU A 1 165 ? -6.586 15.938 1.894 1 97.12 165 GLU A N 1
ATOM 1280 C CA . GLU A 1 165 ? -7.383 15.344 0.822 1 97.12 165 GLU A CA 1
ATOM 1281 C C . GLU A 1 165 ? -7.406 13.828 0.929 1 97.12 165 GLU A C 1
ATOM 1283 O O . GLU A 1 165 ? -8.43 13.195 0.661 1 97.12 165 GLU A O 1
ATOM 1288 N N . SER A 1 166 ? -6.273 13.211 1.271 1 97.62 166 SER A N 1
ATOM 1289 C CA . SER A 1 166 ? -6.199 11.766 1.427 1 97.62 166 SER A CA 1
ATOM 1290 C C . SER A 1 166 ? -7.086 11.281 2.572 1 97.62 166 SER A C 1
ATOM 1292 O O . SER A 1 166 ? -7.77 10.266 2.453 1 97.62 166 SER A O 1
ATOM 1294 N N . ILE A 1 167 ? -7.039 12.008 3.678 1 98.25 167 ILE A N 1
ATOM 1295 C CA . ILE A 1 167 ? -7.887 11.672 4.816 1 98.25 167 ILE A CA 1
ATOM 1296 C C . ILE A 1 167 ? -9.359 11.758 4.414 1 98.25 167 ILE A C 1
ATOM 1298 O O . ILE A 1 167 ? -10.141 10.852 4.699 1 98.25 167 ILE A O 1
ATOM 1302 N N . ARG A 1 168 ? -9.727 12.852 3.723 1 98 168 ARG A N 1
ATOM 1303 C CA . ARG A 1 168 ? -11.094 13.023 3.244 1 98 168 ARG A CA 1
ATOM 1304 C C . ARG A 1 168 ? -11.5 11.883 2.311 1 98 168 ARG A C 1
ATOM 1306 O O . ARG A 1 168 ? -12.617 11.383 2.381 1 98 168 ARG A O 1
ATOM 1313 N N . GLU A 1 169 ? -10.594 11.539 1.468 1 98.19 169 GLU A N 1
ATOM 1314 C CA . GLU A 1 169 ? -10.844 10.445 0.538 1 98.19 169 GLU A CA 1
ATOM 1315 C C . GLU A 1 169 ? -11.117 9.141 1.282 1 98.19 169 GLU A C 1
ATOM 1317 O O . GLU A 1 169 ? -12.039 8.398 0.932 1 98.19 169 GLU A O 1
ATOM 1322 N N . LEU A 1 170 ? -10.32 8.82 2.301 1 98.69 170 LEU A N 1
ATOM 1323 C CA . LEU A 1 170 ? -10.547 7.598 3.061 1 98.69 170 LEU A CA 1
ATOM 1324 C C . LEU A 1 170 ? -11.875 7.664 3.812 1 98.69 170 LEU A C 1
ATOM 1326 O O . LEU A 1 170 ? -12.586 6.664 3.91 1 98.69 170 LEU A O 1
ATOM 1330 N N . LYS A 1 171 ? -12.195 8.867 4.367 1 98.62 171 LYS A N 1
ATOM 1331 C CA . LYS A 1 171 ? -13.5 9.047 4.988 1 98.62 171 LYS A CA 1
ATOM 1332 C C . LYS A 1 171 ? -14.625 8.758 3.996 1 98.62 171 LYS A C 1
ATOM 1334 O O . LYS A 1 171 ? -15.625 8.133 4.344 1 98.62 171 LYS A O 1
ATOM 1339 N N . TYR A 1 172 ? -14.445 9.25 2.799 1 98.75 172 TYR A N 1
ATOM 1340 C CA . TYR A 1 172 ? -15.398 9.016 1.722 1 98.75 172 TYR A CA 1
ATOM 1341 C C . TYR A 1 172 ? -15.594 7.523 1.485 1 98.75 172 TYR A C 1
ATOM 1343 O O . TYR A 1 172 ? -16.719 7.039 1.447 1 98.75 172 TYR A O 1
ATOM 1351 N N . TYR A 1 173 ? -14.539 6.797 1.34 1 98.75 173 TYR A N 1
ATOM 1352 C CA . TYR A 1 173 ? -14.641 5.359 1.109 1 98.75 173 TYR A CA 1
ATOM 1353 C C . TYR A 1 173 ? -15.258 4.656 2.311 1 98.75 173 TYR A C 1
ATOM 1355 O O . TYR A 1 173 ? -16.031 3.711 2.15 1 98.75 173 TYR A O 1
ATOM 1363 N N . ARG A 1 174 ? -14.852 5.078 3.51 1 98.62 174 ARG A N 1
ATOM 1364 C CA . ARG A 1 174 ? -15.422 4.465 4.703 1 98.62 174 ARG A CA 1
ATOM 1365 C C . ARG A 1 174 ? -16.953 4.562 4.695 1 98.62 174 ARG A C 1
ATOM 1367 O O . ARG A 1 174 ? -17.641 3.613 5.07 1 98.62 174 ARG A O 1
ATOM 1374 N N . LYS A 1 175 ? -17.453 5.66 4.195 1 98.44 175 LYS A N 1
ATOM 1375 C CA . LYS A 1 175 ? -18.891 5.938 4.227 1 98.44 175 LYS A CA 1
ATOM 1376 C C . LYS A 1 175 ? -19.594 5.32 3.023 1 98.44 175 LYS A C 1
ATOM 1378 O O . LYS A 1 175 ? -20.828 5.203 3.012 1 98.44 175 LYS A O 1
ATOM 1383 N N . THR A 1 176 ? -18.859 4.953 2.014 1 98.75 176 THR A N 1
ATOM 1384 C CA . THR A 1 176 ? -19.5 4.508 0.787 1 98.75 176 THR A CA 1
ATOM 1385 C C . THR A 1 176 ? -19.156 3.053 0.484 1 98.75 176 THR A C 1
ATOM 1387 O O . THR A 1 176 ? -20.047 2.225 0.277 1 98.75 176 THR A O 1
ATOM 1390 N N . ALA A 1 177 ? -17.922 2.648 0.563 1 98.75 177 ALA A N 1
ATOM 1391 C CA . ALA A 1 177 ? -17.469 1.34 0.103 1 98.75 177 ALA A CA 1
ATOM 1392 C C . ALA A 1 177 ? -17.516 0.315 1.232 1 98.75 177 ALA A C 1
ATOM 1394 O O . ALA A 1 177 ? -17.672 -0.883 0.987 1 98.75 177 ALA A O 1
ATOM 1395 N N . PHE A 1 178 ? -17.344 0.743 2.494 1 98.88 178 PHE A N 1
ATOM 1396 C CA . PHE A 1 178 ? -17.281 -0.164 3.635 1 98.88 178 PHE A CA 1
ATOM 1397 C C . PHE A 1 178 ? -18.656 -0.302 4.285 1 98.88 178 PHE A C 1
ATOM 1399 O O . PHE A 1 178 ? -19.469 0.627 4.246 1 98.88 178 PHE A O 1
ATOM 1406 N N . VAL A 1 179 ? -18.891 -1.408 4.902 1 98.62 179 VAL A N 1
ATOM 1407 C CA . VAL A 1 179 ? -20.141 -1.649 5.598 1 98.62 179 VAL A CA 1
ATOM 1408 C C . VAL A 1 179 ? -20.266 -0.699 6.789 1 98.62 179 VAL A C 1
ATOM 1410 O O . VAL A 1 179 ? -19.25 -0.316 7.391 1 98.62 179 VAL A O 1
ATOM 1413 N N . PRO A 1 180 ? -21.5 -0.271 7.102 1 96.81 180 PRO A N 1
ATOM 1414 C CA . PRO A 1 180 ? -21.672 0.53 8.32 1 96.81 180 PRO A CA 1
ATOM 1415 C C . PRO A 1 180 ? -21.281 -0.233 9.578 1 96.81 180 PRO A C 1
ATOM 1417 O O . PRO A 1 180 ? -21.359 -1.463 9.617 1 96.81 180 PRO A O 1
ATOM 1420 N N . GLU A 1 181 ? -20.844 0.463 10.555 1 94.5 181 GLU A N 1
ATOM 1421 C CA . GLU A 1 181 ? -20.562 -0.149 11.852 1 94.5 181 GLU A CA 1
ATOM 1422 C C . GLU A 1 181 ? -21.812 -0.781 12.445 1 94.5 181 GLU A C 1
ATOM 1424 O O . GLU A 1 181 ? -22.922 -0.266 12.273 1 94.5 181 GLU A O 1
ATOM 1429 N N . PRO A 1 182 ? -21.672 -1.822 13.188 1 95.44 182 PRO A N 1
ATOM 1430 C CA . PRO A 1 182 ? -20.438 -2.469 13.641 1 95.44 182 PRO A CA 1
ATOM 1431 C C . PRO A 1 182 ? -19.922 -3.52 12.664 1 95.44 182 PRO A C 1
ATOM 1433 O O . PRO A 1 182 ? -18.891 -4.156 12.914 1 95.44 182 PRO A O 1
ATOM 1436 N N . GLY A 1 183 ? -20.531 -3.691 11.453 1 97.12 183 GLY A N 1
ATOM 1437 C CA . GLY A 1 183 ? -20.203 -4.754 10.523 1 97.12 183 GLY A CA 1
ATOM 1438 C C . GLY A 1 183 ? -20.953 -6.047 10.789 1 97.12 183 GLY A C 1
ATOM 1439 O O . GLY A 1 183 ? -21.906 -6.062 11.555 1 97.12 183 GLY A O 1
ATOM 1440 N N . PRO A 1 184 ? -20.609 -7.074 10.086 1 98.06 184 PRO A N 1
ATOM 1441 C CA . PRO A 1 184 ? -21.344 -8.336 10.211 1 98.06 184 PRO A CA 1
ATOM 1442 C C . PRO A 1 184 ? -21.125 -9.008 11.57 1 98.06 184 PRO A C 1
ATOM 1444 O O . PRO A 1 184 ? -20.156 -8.719 12.258 1 98.06 184 PRO A O 1
ATOM 1447 N N . SER A 1 185 ? -22.062 -9.906 11.914 1 97.88 185 SER A N 1
ATOM 1448 C CA . SER A 1 185 ? -21.969 -10.664 13.156 1 97.88 185 SER A CA 1
ATOM 1449 C C . SER A 1 185 ? -20.891 -11.742 13.07 1 97.88 185 SER A C 1
ATOM 1451 O O . SER A 1 185 ? -20.453 -12.094 11.977 1 97.88 185 SER A O 1
ATOM 1453 N N . THR A 1 186 ? -20.516 -12.195 14.242 1 97.44 186 THR A N 1
ATOM 1454 C CA . THR A 1 186 ? -19.547 -13.281 14.312 1 97.44 186 THR A CA 1
ATOM 1455 C C . THR A 1 186 ? -20.031 -14.492 13.523 1 97.44 186 THR A C 1
ATOM 1457 O O . THR A 1 186 ? -19.234 -15.156 12.844 1 97.44 186 THR A O 1
ATOM 1460 N N . SER A 1 187 ? -21.344 -14.781 13.609 1 97.94 187 SER A N 1
ATOM 1461 C CA . SER A 1 187 ? -21.922 -15.906 12.883 1 97.94 187 SER A CA 1
ATOM 1462 C C . SER A 1 187 ? -21.844 -15.688 11.375 1 97.94 187 SER A C 1
ATOM 1464 O O . SER A 1 187 ? -21.578 -16.625 10.617 1 97.94 187 SER A O 1
ATOM 1466 N N . ASP A 1 188 ? -22.156 -14.484 10.898 1 97.88 188 ASP A N 1
ATOM 1467 C CA . ASP A 1 188 ? -22.047 -14.156 9.484 1 97.88 188 ASP A CA 1
ATOM 1468 C C . ASP A 1 188 ? -20.625 -14.336 8.984 1 97.88 188 ASP A C 1
ATOM 1470 O O . ASP A 1 188 ? -20.391 -14.852 7.887 1 97.88 188 ASP A O 1
ATOM 1474 N N . ILE A 1 189 ? -19.688 -13.867 9.75 1 98.12 189 ILE A N 1
ATOM 1475 C CA . ILE A 1 189 ? -18.281 -13.945 9.414 1 98.12 189 ILE A CA 1
ATOM 1476 C C . ILE A 1 189 ? -17.844 -15.406 9.312 1 98.12 189 ILE A C 1
ATOM 1478 O O . ILE A 1 189 ? -17.156 -15.789 8.367 1 98.12 189 ILE A O 1
ATOM 1482 N N . ALA A 1 190 ? -18.25 -16.188 10.273 1 97.31 190 ALA A N 1
ATOM 1483 C CA . ALA A 1 190 ? -17.938 -17.625 10.258 1 97.31 190 ALA A CA 1
ATOM 1484 C C . ALA A 1 190 ? -18.469 -18.281 9 1 97.31 190 ALA A C 1
ATOM 1486 O O . ALA A 1 190 ? -17.812 -19.156 8.422 1 97.31 190 ALA A O 1
ATOM 1487 N N . ALA A 1 191 ? -19.641 -17.922 8.609 1 98 191 ALA A N 1
ATOM 1488 C CA . ALA A 1 191 ? -20.25 -18.469 7.402 1 98 191 ALA A CA 1
ATOM 1489 C C . ALA A 1 191 ? -19.422 -18.125 6.164 1 98 191 ALA A C 1
ATOM 1491 O O . ALA A 1 191 ? -19.266 -18.953 5.266 1 98 191 ALA A O 1
ATOM 1492 N N . VAL A 1 192 ? -18.938 -16.891 6.09 1 97.81 192 VAL A N 1
ATOM 1493 C CA . VAL A 1 192 ? -18.109 -16.453 4.977 1 97.81 192 VAL A CA 1
ATOM 1494 C C . VAL A 1 192 ? -16.828 -17.297 4.934 1 97.81 192 VAL A C 1
ATOM 1496 O O . VAL A 1 192 ? -16.406 -17.75 3.865 1 97.81 192 VAL A O 1
ATOM 1499 N N . VAL A 1 193 ? -16.156 -17.484 6.098 1 97.38 193 VAL A N 1
ATOM 1500 C CA . VAL A 1 193 ? -14.914 -18.25 6.18 1 97.38 193 VAL A CA 1
ATOM 1501 C C . VAL A 1 193 ? -15.156 -19.672 5.695 1 97.38 193 VAL A C 1
ATOM 1503 O O . VAL A 1 193 ? -14.352 -20.234 4.945 1 97.38 193 VAL A O 1
ATOM 1506 N N . GLU A 1 194 ? -16.266 -20.266 6.117 1 96.81 194 GLU A N 1
ATOM 1507 C CA . GLU A 1 194 ? -16.625 -21.609 5.695 1 96.81 194 GLU A CA 1
ATOM 1508 C C . GLU A 1 194 ? -16.828 -21.672 4.184 1 96.81 194 GLU A C 1
ATOM 1510 O O . GLU A 1 194 ? -16.359 -22.609 3.531 1 96.81 194 GLU A O 1
ATOM 1515 N N . GLU A 1 195 ? -17.484 -20.75 3.654 1 96.69 195 GLU A N 1
ATOM 1516 C CA . GLU A 1 195 ? -17.766 -20.703 2.225 1 96.69 195 GLU A CA 1
ATOM 1517 C C . GLU A 1 195 ? -16.484 -20.562 1.407 1 96.69 195 GLU A C 1
ATOM 1519 O O . GLU A 1 195 ? -16.359 -21.172 0.342 1 96.69 195 GLU A O 1
ATOM 1524 N N . LEU A 1 196 ? -15.508 -19.766 1.83 1 95.88 196 LEU A N 1
ATOM 1525 C CA . LEU A 1 196 ? -14.266 -19.516 1.115 1 95.88 196 LEU A CA 1
ATOM 1526 C C . LEU A 1 196 ? -13.391 -20.766 1.08 1 95.88 196 LEU A C 1
ATOM 1528 O O . LEU A 1 196 ? -12.641 -20.984 0.125 1 95.88 196 LEU A O 1
ATOM 1532 N N . GLY A 1 197 ? -13.492 -21.594 2.127 1 92.75 197 GLY A N 1
ATOM 1533 C CA . GLY A 1 197 ? -12.68 -22.812 2.16 1 92.75 197 GLY A CA 1
ATOM 1534 C C . GLY A 1 197 ? -11.188 -22.516 2.26 1 92.75 197 GLY A C 1
ATOM 1535 O O . GLY A 1 197 ? -10.789 -21.391 2.562 1 92.75 197 GLY A O 1
ATOM 1536 N N . PRO A 1 198 ? -10.359 -23.547 2.092 1 88.56 198 PRO A N 1
ATOM 1537 C CA . PRO A 1 198 ? -8.906 -23.375 2.156 1 88.56 198 PRO A CA 1
ATOM 1538 C C . PRO A 1 198 ? -8.352 -22.625 0.95 1 88.56 198 PRO A C 1
ATOM 1540 O O . PRO A 1 198 ? -9.016 -22.516 -0.081 1 88.56 198 PRO A O 1
ATOM 1543 N N . ALA A 1 199 ? -7.191 -22.062 1.075 1 86.5 199 ALA A N 1
ATOM 1544 C CA . ALA A 1 199 ? -6.543 -21.312 0.003 1 86.5 199 ALA A CA 1
ATOM 1545 C C . ALA A 1 199 ? -5.902 -22.25 -1.013 1 86.5 199 ALA A C 1
ATOM 1547 O O . ALA A 1 199 ? -5.488 -23.359 -0.667 1 86.5 199 ALA A O 1
ATOM 1548 N N . MET B 1 1 ? -11.5 -3.08 -21.703 1 44.47 1 MET B N 1
ATOM 1549 C CA . MET B 1 1 ? -10.188 -3.682 -21.469 1 44.47 1 MET B CA 1
ATOM 1550 C C . MET B 1 1 ? -10.047 -4.137 -20.016 1 44.47 1 MET B C 1
ATOM 1552 O O . MET B 1 1 ? -10.539 -3.471 -19.109 1 44.47 1 MET B O 1
ATOM 1556 N N . GLN B 1 2 ? -9.852 -5.492 -19.688 1 59.91 2 GLN B N 1
ATOM 1557 C CA . GLN B 1 2 ? -10.227 -6.188 -18.453 1 59.91 2 GLN B CA 1
ATOM 1558 C C . GLN B 1 2 ? -9.344 -5.75 -17.297 1 59.91 2 GLN B C 1
ATOM 1560 O O . GLN B 1 2 ? -8.133 -5.59 -17.453 1 59.91 2 GLN B O 1
ATOM 1565 N N . ASP B 1 3 ? -9.797 -5.195 -16.156 1 88.38 3 ASP B N 1
ATOM 1566 C CA . ASP B 1 3 ? -9.266 -4.656 -14.914 1 88.38 3 ASP B CA 1
ATOM 1567 C C . ASP B 1 3 ? -8.633 -5.758 -14.062 1 88.38 3 ASP B C 1
ATOM 1569 O O . ASP B 1 3 ? -9.125 -6.07 -12.977 1 88.38 3 ASP B O 1
ATOM 1573 N N . LYS B 1 4 ? -7.543 -6.395 -14.734 1 97.5 4 LYS B N 1
ATOM 1574 C CA . LYS B 1 4 ? -6.824 -7.5 -14.102 1 97.5 4 LYS B CA 1
ATOM 1575 C C . LYS B 1 4 ? -5.949 -7.004 -12.953 1 97.5 4 LYS B C 1
ATOM 1577 O O . LYS B 1 4 ? -5.672 -5.809 -12.852 1 97.5 4 LYS B O 1
ATOM 1582 N N . LEU B 1 5 ? -5.684 -7.973 -12.086 1 98.69 5 LEU B N 1
ATOM 1583 C CA . LEU B 1 5 ? -4.715 -7.773 -11.008 1 98.69 5 LEU B CA 1
ATOM 1584 C C . LEU B 1 5 ? -3.553 -8.75 -11.133 1 98.69 5 LEU B C 1
ATOM 1586 O O . LEU B 1 5 ? -3.762 -9.945 -11.375 1 98.69 5 LEU B O 1
ATOM 1590 N N . VAL B 1 6 ? -2.365 -8.289 -11.047 1 98.88 6 VAL B N 1
ATOM 1591 C CA . VAL B 1 6 ? -1.185 -9.141 -10.977 1 98.88 6 VAL B CA 1
ATOM 1592 C C . VAL B 1 6 ? -0.745 -9.305 -9.523 1 98.88 6 VAL B C 1
ATOM 1594 O O . VAL B 1 6 ? -0.379 -8.32 -8.867 1 98.88 6 VAL B O 1
ATOM 1597 N N . TRP B 1 7 ? -0.812 -10.531 -9.031 1 98.88 7 TRP B N 1
ATOM 1598 C CA . TRP B 1 7 ? -0.371 -10.852 -7.68 1 98.88 7 TRP B CA 1
ATOM 1599 C C . TRP B 1 7 ? 1.055 -11.398 -7.688 1 98.88 7 TRP B C 1
ATOM 1601 O O . TRP B 1 7 ? 1.378 -12.297 -8.461 1 98.88 7 TRP B O 1
ATOM 1611 N N . ILE B 1 8 ? 1.895 -10.812 -6.832 1 98.81 8 ILE B N 1
ATOM 1612 C CA . ILE B 1 8 ? 3.264 -11.305 -6.723 1 98.81 8 ILE B CA 1
ATOM 1613 C C . ILE B 1 8 ? 3.643 -11.453 -5.25 1 98.81 8 ILE B C 1
ATOM 1615 O O . ILE B 1 8 ? 3.191 -10.68 -4.406 1 98.81 8 ILE B O 1
ATOM 1619 N N . ASP B 1 9 ? 4.344 -12.391 -4.918 1 98.5 9 ASP B N 1
ATOM 1620 C CA . ASP B 1 9 ? 5.027 -12.586 -3.645 1 98.5 9 ASP B CA 1
ATOM 1621 C C . ASP B 1 9 ? 6.488 -12.984 -3.861 1 98.5 9 ASP B C 1
ATOM 1623 O O . ASP B 1 9 ? 6.801 -13.742 -4.777 1 98.5 9 ASP B O 1
ATOM 1627 N N . CYS B 1 10 ? 7.336 -12.445 -3.055 1 98.56 10 CYS B N 1
ATOM 1628 C CA . CYS B 1 10 ? 8.766 -12.734 -3.133 1 98.56 10 CYS B CA 1
ATOM 1629 C C . CYS B 1 10 ? 9.289 -13.234 -1.794 1 98.56 10 CYS B C 1
ATOM 1631 O O . CYS B 1 10 ? 8.781 -12.859 -0.739 1 98.56 10 CYS B O 1
ATOM 1633 N N . GLU B 1 11 ? 10.242 -14.07 -1.859 1 98.31 11 GLU B N 1
ATOM 1634 C CA . GLU B 1 11 ? 11.094 -14.406 -0.719 1 98.31 11 GLU B CA 1
ATOM 1635 C C . GLU B 1 11 ? 12.508 -13.859 -0.903 1 98.31 11 GLU B C 1
ATOM 1637 O O . GLU B 1 11 ? 13.055 -13.906 -2.006 1 98.31 11 GLU B O 1
ATOM 1642 N N . MET B 1 12 ? 13.086 -13.398 0.164 1 98.19 12 MET B N 1
ATOM 1643 C CA . MET B 1 12 ? 14.406 -12.781 0.136 1 98.19 12 MET B CA 1
ATOM 1644 C C . MET B 1 12 ? 15.297 -13.359 1.227 1 98.19 12 MET B C 1
ATOM 1646 O O . MET B 1 12 ? 14.812 -14.023 2.145 1 98.19 12 MET B O 1
ATOM 1650 N N . THR B 1 13 ? 16.594 -13.117 1.138 1 98 13 THR B N 1
ATOM 1651 C CA . THR B 1 13 ? 17.531 -13.516 2.176 1 98 13 THR B CA 1
ATOM 1652 C C . THR B 1 13 ? 17.453 -12.578 3.379 1 98 13 THR B C 1
ATOM 1654 O O . THR B 1 13 ? 18.062 -12.828 4.414 1 98 13 THR B O 1
ATOM 1657 N N . GLY B 1 14 ? 16.75 -11.57 3.295 1 96 14 GLY B N 1
ATOM 1658 C CA . GLY B 1 14 ? 16.469 -10.516 4.258 1 96 14 GLY B CA 1
ATOM 1659 C C . GLY B 1 14 ? 15.68 -9.359 3.676 1 96 14 GLY B C 1
ATOM 1660 O O . GLY B 1 14 ? 15.281 -9.398 2.51 1 96 14 GLY B O 1
ATOM 1661 N N . LEU B 1 15 ? 15.516 -8.312 4.391 1 92.94 15 LEU B N 1
ATOM 1662 C CA . LEU B 1 15 ? 14.617 -7.25 3.951 1 92.94 15 LEU B CA 1
ATOM 1663 C C . LEU B 1 15 ? 15.398 -5.996 3.566 1 92.94 15 LEU B C 1
ATOM 1665 O O . LEU B 1 15 ? 14.812 -4.984 3.182 1 92.94 15 LEU B O 1
ATOM 1669 N N . ARG B 1 16 ? 16.734 -6.074 3.73 1 92.62 16 ARG B N 1
ATOM 1670 C CA . ARG B 1 16 ? 17.547 -4.918 3.365 1 92.62 16 ARG B CA 1
ATOM 1671 C C . ARG B 1 16 ? 17.734 -4.836 1.854 1 92.62 16 ARG B C 1
ATOM 1673 O O . ARG B 1 16 ? 18.438 -5.652 1.264 1 92.62 16 ARG B O 1
ATOM 1680 N N . LEU B 1 17 ? 17.188 -3.736 1.238 1 92.44 17 LEU B N 1
ATOM 1681 C CA . LEU B 1 17 ? 17.188 -3.562 -0.211 1 92.44 17 LEU B CA 1
ATOM 1682 C C . LEU B 1 17 ? 18.625 -3.449 -0.736 1 92.44 17 LEU B C 1
ATOM 1684 O O . LEU B 1 17 ? 18.906 -3.887 -1.852 1 92.44 17 LEU B O 1
ATOM 1688 N N . GLY B 1 18 ? 19.516 -2.904 0.028 1 90.88 18 GLY B N 1
ATOM 1689 C CA . GLY B 1 18 ? 20.875 -2.652 -0.423 1 90.88 18 GLY B CA 1
ATOM 1690 C C . GLY B 1 18 ? 21.719 -3.91 -0.506 1 90.88 18 GLY B C 1
ATOM 1691 O O . GLY B 1 18 ? 22.656 -3.986 -1.306 1 90.88 18 GLY B O 1
ATOM 1692 N N . THR B 1 19 ? 21.391 -4.984 0.25 1 93.12 19 THR B N 1
ATOM 1693 C CA . THR B 1 19 ? 22.344 -6.074 0.377 1 93.12 19 THR B CA 1
ATOM 1694 C C . THR B 1 19 ? 21.672 -7.422 0.172 1 93.12 19 THR B C 1
ATOM 1696 O O . THR B 1 19 ? 22.297 -8.383 -0.288 1 93.12 19 THR B O 1
ATOM 1699 N N . ASP B 1 20 ? 20.375 -7.551 0.523 1 96.94 20 ASP B N 1
ATOM 1700 C CA . ASP B 1 20 ? 19.719 -8.852 0.528 1 96.94 20 ASP B CA 1
ATOM 1701 C C . ASP B 1 20 ? 19.266 -9.242 -0.877 1 96.94 20 ASP B C 1
ATOM 1703 O O . ASP B 1 20 ? 19.156 -8.391 -1.76 1 96.94 20 ASP B O 1
ATOM 1707 N N . LYS B 1 21 ? 19.031 -10.523 -1.0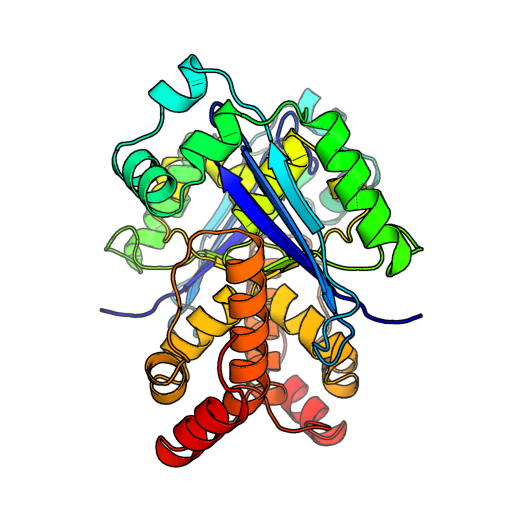14 1 98 21 LYS B N 1
ATOM 1708 C CA . LYS B 1 21 ? 18.797 -11.055 -2.355 1 98 21 LYS B CA 1
ATOM 1709 C C . LYS B 1 21 ? 17.375 -11.586 -2.506 1 98 21 LYS B C 1
ATOM 1711 O O . LYS B 1 21 ? 16.844 -12.203 -1.581 1 98 21 LYS B O 1
ATOM 1716 N N . LEU B 1 22 ? 16.797 -11.312 -3.662 1 98.31 22 LEU B N 1
ATOM 1717 C CA . LEU B 1 22 ? 15.57 -11.961 -4.09 1 98.31 22 LEU B CA 1
ATOM 1718 C C . LEU B 1 22 ? 15.828 -13.414 -4.477 1 98.31 22 LEU B C 1
ATOM 1720 O O . LEU B 1 22 ? 16.641 -13.688 -5.355 1 98.31 22 LEU B O 1
ATOM 1724 N N . ILE B 1 23 ? 15.148 -14.391 -3.818 1 98.69 23 ILE B N 1
ATOM 1725 C CA . ILE B 1 23 ? 15.539 -15.781 -4.031 1 98.69 23 ILE B CA 1
ATOM 1726 C C . ILE B 1 23 ? 14.336 -16.594 -4.488 1 98.69 23 ILE B C 1
ATOM 1728 O O . ILE B 1 23 ? 14.477 -17.766 -4.879 1 98.69 23 ILE B O 1
ATOM 1732 N N . GLU B 1 24 ? 13.188 -16.078 -4.414 1 98.81 24 GLU B N 1
ATOM 1733 C CA . GLU B 1 24 ? 11.984 -16.703 -4.961 1 98.81 24 GLU B CA 1
ATOM 1734 C C . GLU B 1 24 ? 10.977 -15.641 -5.402 1 98.81 24 GLU B C 1
ATOM 1736 O O . GLU B 1 24 ? 10.789 -14.633 -4.719 1 98.81 24 GLU B O 1
ATOM 1741 N N . ILE B 1 25 ? 10.289 -15.836 -6.508 1 98.81 25 ILE B N 1
ATOM 1742 C CA . ILE B 1 25 ? 9.211 -14.961 -6.957 1 98.81 25 ILE B CA 1
ATOM 1743 C C . ILE B 1 25 ? 8.086 -15.805 -7.57 1 98.81 25 ILE B C 1
ATOM 1745 O O . ILE B 1 25 ? 8.352 -16.719 -8.344 1 98.81 25 ILE B O 1
ATOM 1749 N N . ALA B 1 26 ? 6.91 -15.562 -7.172 1 98.88 26 ALA B N 1
ATOM 1750 C CA . ALA B 1 26 ? 5.715 -16.156 -7.758 1 98.88 26 ALA B CA 1
ATOM 1751 C C . ALA B 1 26 ? 4.746 -15.086 -8.25 1 98.88 26 ALA B C 1
ATOM 1753 O O . ALA B 1 26 ? 4.77 -13.953 -7.762 1 98.88 26 ALA B O 1
ATOM 1754 N N . ALA B 1 27 ? 3.908 -15.438 -9.203 1 98.88 27 ALA B N 1
ATOM 1755 C CA . ALA B 1 27 ? 2.9 -14.523 -9.727 1 98.88 27 ALA B CA 1
ATOM 1756 C C . ALA B 1 27 ? 1.624 -15.266 -10.109 1 98.88 27 ALA B C 1
ATOM 1758 O O . ALA B 1 27 ? 1.678 -16.406 -10.57 1 98.88 27 ALA B O 1
ATOM 1759 N N . LEU B 1 28 ? 0.557 -14.719 -9.875 1 98.62 28 LEU B N 1
ATOM 1760 C CA . LEU B 1 28 ? -0.782 -15.102 -10.312 1 98.62 28 LEU B CA 1
ATOM 1761 C C . LEU B 1 28 ? -1.557 -13.898 -10.828 1 98.62 28 LEU B C 1
ATOM 1763 O O . LEU B 1 28 ? -1.306 -12.766 -10.406 1 98.62 28 LEU B O 1
ATOM 1767 N N . VAL B 1 29 ? -2.398 -14.133 -11.797 1 98.69 29 VAL B N 1
ATOM 1768 C CA . VAL B 1 29 ? -3.246 -13.062 -12.312 1 98.69 29 VAL B CA 1
ATOM 1769 C C . VAL B 1 29 ? -4.711 -13.367 -12 1 98.69 29 VAL B C 1
ATOM 1771 O O . VAL B 1 29 ? -5.156 -14.508 -12.148 1 98.69 29 VAL B O 1
ATOM 1774 N N . THR B 1 30 ? -5.414 -12.445 -11.516 1 98.62 30 THR B N 1
ATOM 1775 C CA . THR B 1 30 ? -6.855 -12.586 -11.344 1 98.62 30 THR B CA 1
ATOM 1776 C C . THR B 1 30 ? -7.605 -11.57 -12.195 1 98.62 30 THR B C 1
ATOM 1778 O O . THR B 1 30 ? -7.027 -10.578 -12.641 1 98.62 30 THR B O 1
ATOM 1781 N N . ASP B 1 31 ? -8.883 -11.867 -12.469 1 97.94 31 ASP B N 1
ATOM 1782 C CA . ASP B 1 31 ? -9.766 -10.82 -12.977 1 97.94 31 ASP B CA 1
ATOM 1783 C C . ASP B 1 31 ? -10.242 -9.914 -11.844 1 97.94 31 ASP B C 1
ATOM 1785 O O . ASP B 1 31 ? -9.781 -10.039 -10.711 1 97.94 31 ASP B O 1
ATOM 1789 N N . SER B 1 32 ? -11.172 -9.031 -12.109 1 97.06 32 SER B N 1
ATOM 1790 C CA . SER B 1 32 ? -11.633 -8.047 -11.133 1 97.06 32 SER B CA 1
ATOM 1791 C C . SER B 1 32 ? -12.461 -8.703 -10.031 1 97.06 32 SER B C 1
ATOM 1793 O O . SER B 1 32 ? -12.641 -8.133 -8.953 1 97.06 32 SER B O 1
ATOM 1795 N N . GLU B 1 33 ? -12.938 -9.898 -10.328 1 96.88 33 GLU B N 1
ATOM 1796 C CA . GLU B 1 33 ? -13.742 -10.625 -9.352 1 96.88 33 GLU B CA 1
ATOM 1797 C C . GLU B 1 33 ? -12.875 -11.555 -8.508 1 96.88 33 GLU B C 1
ATOM 1799 O O . GLU B 1 33 ? -13.391 -12.375 -7.746 1 96.88 33 GLU B O 1
ATOM 1804 N N . LEU B 1 34 ? -11.547 -11.516 -8.68 1 98.12 34 LEU B N 1
ATOM 1805 C CA . LEU B 1 34 ? -10.539 -12.234 -7.91 1 98.12 34 LEU B CA 1
ATOM 1806 C C . LEU B 1 34 ? -10.523 -13.711 -8.281 1 98.12 34 LEU B C 1
ATOM 1808 O O . LEU B 1 34 ? -10.117 -14.555 -7.48 1 98.12 34 LEU B O 1
ATOM 1812 N N . ASN B 1 35 ? -11.078 -13.992 -9.438 1 97.75 35 ASN B N 1
ATOM 1813 C CA . ASN B 1 35 ? -10.906 -15.336 -9.984 1 97.75 35 ASN B CA 1
ATOM 1814 C C . ASN B 1 35 ? -9.516 -15.523 -10.57 1 97.75 35 ASN B C 1
ATOM 1816 O O . ASN B 1 35 ? -9.078 -14.742 -11.414 1 97.75 35 ASN B O 1
ATOM 1820 N N . VAL B 1 36 ? -8.828 -16.547 -10.148 1 97.56 36 VAL B N 1
ATOM 1821 C CA . VAL B 1 36 ? -7.477 -16.812 -10.617 1 97.56 36 VAL B CA 1
ATOM 1822 C C . VAL B 1 36 ? -7.523 -17.266 -12.078 1 97.56 36 VAL B C 1
ATOM 1824 O O . VAL B 1 36 ? -8.344 -18.109 -12.453 1 97.56 36 VAL B O 1
ATOM 1827 N N . LEU B 1 37 ? -6.629 -16.594 -12.789 1 96.31 37 LEU B N 1
ATOM 1828 C CA . LEU B 1 37 ? -6.512 -16.938 -14.203 1 96.31 37 LEU B CA 1
ATOM 1829 C C . LEU B 1 37 ? -5.25 -17.75 -14.469 1 96.31 37 LEU B C 1
ATOM 1831 O O . LEU B 1 37 ? -4.141 -17.297 -14.18 1 96.31 37 LEU B O 1
ATOM 1835 N N . GLY B 1 38 ? -5.375 -19.078 -14.805 1 93.94 38 GLY B N 1
ATOM 1836 C CA . GLY B 1 38 ? -4.23 -19.922 -15.094 1 93.94 38 GLY B CA 1
ATOM 1837 C C . GLY B 1 38 ? -3.605 -20.531 -13.852 1 93.94 38 GLY B C 1
ATOM 1838 O O . GLY B 1 38 ? -4.195 -20.484 -12.766 1 93.94 38 GLY B O 1
ATOM 1839 N N . GLU B 1 39 ? -2.391 -21.078 -13.961 1 95.06 39 GLU B N 1
ATOM 1840 C CA . GLU B 1 39 ? -1.769 -21.844 -12.883 1 95.06 39 GLU B CA 1
ATOM 1841 C C . GLU B 1 39 ? -0.765 -20.984 -12.117 1 95.06 39 GLU B C 1
ATOM 1843 O O . GLU B 1 39 ? -0.337 -21.344 -11.023 1 95.06 39 GLU B O 1
ATOM 1848 N N . GLY B 1 40 ? -0.432 -19.844 -12.633 1 97.69 40 GLY B N 1
ATOM 1849 C CA . GLY B 1 40 ? 0.609 -19.016 -12.031 1 97.69 40 GLY B CA 1
ATOM 1850 C C . GLY B 1 40 ? 2.01 -19.484 -12.383 1 97.69 40 GLY B C 1
ATOM 1851 O O . GLY B 1 40 ? 2.188 -20.328 -13.266 1 97.69 40 GLY B O 1
ATOM 1852 N N . VAL B 1 41 ? 2.984 -18.859 -11.891 1 98.5 41 VAL B N 1
ATOM 1853 C CA . VAL B 1 41 ? 4.398 -19.188 -12.031 1 98.5 41 VAL B CA 1
ATOM 1854 C C . VAL B 1 41 ? 5.094 -19.062 -10.68 1 98.5 41 VAL B C 1
ATOM 1856 O O . VAL B 1 41 ? 4.715 -18.219 -9.859 1 98.5 41 VAL B O 1
ATOM 1859 N N . ASP B 1 42 ? 5.953 -19.875 -10.367 1 98.44 42 ASP B N 1
ATOM 1860 C CA . ASP B 1 42 ? 6.762 -19.906 -9.148 1 98.44 42 ASP B CA 1
ATOM 1861 C C . ASP B 1 42 ? 8.211 -20.266 -9.461 1 98.44 42 ASP B C 1
ATOM 1863 O O . ASP B 1 42 ? 8.5 -21.391 -9.875 1 98.44 42 ASP B O 1
ATOM 1867 N N . ILE B 1 43 ? 9.07 -19.328 -9.234 1 98.75 43 ILE B N 1
ATOM 1868 C CA . ILE B 1 43 ? 10.453 -19.484 -9.688 1 98.75 43 ILE B CA 1
ATOM 1869 C C . ILE B 1 43 ? 11.398 -19.328 -8.5 1 98.75 43 ILE B C 1
ATOM 1871 O O . ILE B 1 43 ? 11.352 -18.328 -7.789 1 98.75 43 ILE B O 1
ATOM 1875 N N . VAL B 1 44 ? 12.203 -20.312 -8.289 1 98.75 44 VAL B N 1
ATOM 1876 C CA . VAL B 1 44 ? 13.273 -20.219 -7.301 1 98.75 44 VAL B CA 1
ATOM 1877 C C . VAL B 1 44 ? 14.555 -19.75 -7.973 1 98.75 44 VAL B C 1
ATOM 1879 O O . VAL B 1 44 ? 14.969 -20.297 -8.992 1 98.75 44 VAL B O 1
ATOM 1882 N N . ILE B 1 45 ? 15.133 -18.734 -7.438 1 98.81 45 ILE B N 1
ATOM 1883 C CA . ILE B 1 45 ? 16.297 -18.078 -8.016 1 98.81 45 ILE B CA 1
ATOM 1884 C C . ILE B 1 45 ? 17.562 -18.484 -7.258 1 98.81 45 ILE B C 1
ATOM 1886 O O . ILE B 1 45 ? 17.562 -18.516 -6.023 1 98.81 45 ILE B O 1
ATOM 1890 N N . HIS B 1 46 ? 18.625 -18.734 -7.988 1 98.12 46 HIS B N 1
ATOM 1891 C CA . HIS B 1 46 ? 19.875 -19.141 -7.379 1 98.12 46 HIS B CA 1
ATOM 1892 C C . HIS B 1 46 ? 20.5 -18 -6.578 1 98.12 46 HIS B C 1
ATOM 1894 O O . HIS B 1 46 ? 20.438 -16.844 -7 1 98.12 46 HIS B O 1
ATOM 1900 N N . ALA B 1 47 ? 21.047 -18.281 -5.43 1 96.5 47 ALA B N 1
ATOM 1901 C CA . ALA B 1 47 ? 21.906 -17.406 -4.652 1 96.5 47 ALA B CA 1
ATOM 1902 C C . ALA B 1 47 ? 23.141 -18.141 -4.148 1 96.5 47 ALA B C 1
ATOM 1904 O O . ALA B 1 47 ? 23.078 -19.328 -3.811 1 96.5 47 ALA B O 1
ATOM 1905 N N . ASP B 1 48 ? 24.25 -17.438 -4.102 1 94.06 48 ASP B N 1
ATOM 1906 C CA . ASP B 1 48 ? 25.484 -18.094 -3.678 1 94.06 48 ASP B CA 1
ATOM 1907 C C . ASP B 1 48 ? 25.484 -18.359 -2.174 1 94.06 48 ASP B C 1
ATOM 1909 O O . ASP B 1 48 ? 24.625 -17.828 -1.45 1 94.06 48 ASP B O 1
ATOM 1913 N N . ASP B 1 49 ? 26.453 -19.094 -1.79 1 93.69 49 ASP B N 1
ATOM 1914 C CA . ASP B 1 49 ? 26.516 -19.547 -0.4 1 93.69 49 ASP B CA 1
ATOM 1915 C C . ASP B 1 49 ? 26.75 -18.359 0.54 1 93.69 49 ASP B C 1
ATOM 1917 O O . ASP B 1 49 ? 26.266 -18.359 1.674 1 93.69 49 ASP B O 1
ATOM 1921 N N . ASP B 1 50 ? 27.453 -17.422 0.115 1 94.69 50 ASP B N 1
ATOM 1922 C CA . ASP B 1 50 ? 27.734 -16.266 0.947 1 94.69 50 ASP B CA 1
ATOM 1923 C C . ASP B 1 50 ? 26.438 -15.516 1.285 1 94.69 50 ASP B C 1
ATOM 1925 O O . ASP B 1 50 ? 26.25 -15.07 2.42 1 94.69 50 ASP B O 1
ATOM 1929 N N . ALA B 1 51 ? 25.625 -15.375 0.28 1 94.06 51 ALA B N 1
ATOM 1930 C CA . ALA B 1 51 ? 24.344 -14.703 0.49 1 94.06 51 ALA B CA 1
ATOM 1931 C C . ALA B 1 51 ? 23.453 -15.484 1.462 1 94.06 51 ALA B C 1
ATOM 1933 O O . ALA B 1 51 ? 22.812 -14.898 2.326 1 94.06 51 ALA B O 1
ATOM 1934 N N . LEU B 1 52 ? 23.469 -16.797 1.347 1 96.06 52 LEU B N 1
ATOM 1935 C CA . LEU B 1 52 ? 22.656 -17.641 2.215 1 96.06 52 LEU B CA 1
ATOM 1936 C C . LEU B 1 52 ? 23.203 -17.641 3.639 1 96.06 52 LEU B C 1
ATOM 1938 O O . LEU B 1 52 ? 22.438 -17.672 4.602 1 96.06 52 LEU B O 1
ATOM 1942 N N . ALA B 1 53 ? 24.438 -17.5 3.75 1 94.56 53 ALA B N 1
ATOM 1943 C CA . ALA B 1 53 ? 25.094 -17.5 5.059 1 94.56 53 ALA B CA 1
ATOM 1944 C C . ALA B 1 53 ? 24.828 -16.203 5.805 1 94.56 53 ALA B C 1
ATOM 1946 O O . ALA B 1 53 ? 24.906 -16.156 7.035 1 94.56 53 ALA B O 1
ATOM 1947 N N . ALA B 1 54 ? 24.547 -15.211 5.09 1 94.38 54 ALA B N 1
ATOM 1948 C CA . ALA B 1 54 ? 24.391 -13.883 5.672 1 94.38 54 ALA B CA 1
ATOM 1949 C C . ALA B 1 54 ? 22.953 -13.672 6.152 1 94.38 54 ALA B C 1
ATOM 1951 O O . ALA B 1 54 ? 22.641 -12.641 6.754 1 94.38 54 ALA B O 1
ATOM 1952 N N . MET B 1 55 ? 22.047 -14.617 5.938 1 97.06 55 MET B N 1
ATOM 1953 C CA . MET B 1 55 ? 20.656 -14.484 6.344 1 97.06 55 MET B CA 1
ATOM 1954 C C . MET B 1 55 ? 20.531 -14.359 7.859 1 97.06 55 MET B C 1
ATOM 1956 O O . MET B 1 55 ? 21.203 -15.086 8.602 1 97.06 55 MET B O 1
ATOM 1960 N N . PRO B 1 56 ? 19.688 -13.469 8.297 1 96.62 56 PRO B N 1
ATOM 1961 C CA . PRO B 1 56 ? 19.391 -13.477 9.734 1 96.62 56 PRO B CA 1
ATOM 1962 C C . PRO B 1 56 ? 18.828 -14.812 10.211 1 96.62 56 PRO B C 1
ATOM 1964 O O . PRO B 1 56 ? 18.219 -15.539 9.43 1 96.62 56 PRO B O 1
ATOM 1967 N N . ASP B 1 57 ? 18.906 -15.078 11.477 1 96.81 57 ASP B N 1
ATOM 1968 C CA . ASP B 1 57 ? 18.531 -16.375 12.062 1 96.81 57 ASP B CA 1
ATOM 1969 C C . ASP B 1 57 ? 17.078 -16.703 11.781 1 96.81 57 ASP B C 1
ATOM 1971 O O . ASP B 1 57 ? 16.75 -17.828 11.383 1 96.81 57 ASP B O 1
ATOM 1975 N N . VAL B 1 58 ? 16.281 -15.75 11.938 1 95.31 58 VAL B N 1
ATOM 1976 C CA . VAL B 1 58 ? 14.844 -15.977 11.789 1 95.31 58 VAL B CA 1
ATOM 1977 C C . VAL B 1 58 ? 14.523 -16.344 10.344 1 95.31 58 VAL B C 1
ATOM 1979 O O . VAL B 1 58 ? 13.711 -17.234 10.086 1 95.31 58 VAL B O 1
ATOM 1982 N N . VAL B 1 59 ? 15.195 -15.711 9.391 1 96.25 59 VAL B N 1
ATOM 1983 C CA . VAL B 1 59 ? 14.984 -15.969 7.969 1 96.25 59 VAL B CA 1
ATOM 1984 C C . VAL B 1 59 ? 15.562 -17.328 7.598 1 96.25 59 VAL B C 1
ATOM 1986 O O . VAL B 1 59 ? 14.945 -18.094 6.836 1 96.25 59 VAL B O 1
ATOM 1989 N N . THR B 1 60 ? 16.75 -17.625 8.109 1 96.94 60 THR B N 1
ATOM 1990 C CA . THR B 1 60 ? 17.375 -18.922 7.883 1 96.94 60 THR B CA 1
ATOM 1991 C C . THR B 1 60 ? 16.453 -20.062 8.312 1 96.94 60 THR B C 1
ATOM 1993 O O . THR B 1 60 ? 16.203 -21 7.543 1 96.94 60 THR B O 1
ATOM 1996 N N . LYS B 1 61 ? 15.914 -19.922 9.484 1 96.69 61 LYS B N 1
ATOM 1997 C CA . LYS B 1 61 ? 15.031 -20.953 10.016 1 96.69 61 LYS B CA 1
ATOM 1998 C C . LYS B 1 61 ? 13.758 -21.078 9.18 1 96.69 61 LYS B C 1
ATOM 2000 O O . LYS B 1 61 ? 13.289 -22.172 8.891 1 96.69 61 LYS B O 1
ATOM 2005 N N . MET B 1 62 ? 13.266 -19.938 8.797 1 95.5 62 MET B N 1
ATOM 2006 C CA . MET B 1 62 ? 12.055 -19.891 7.988 1 95.5 62 MET B CA 1
ATOM 2007 C C . MET B 1 62 ? 12.258 -20.625 6.66 1 95.5 62 MET B C 1
ATOM 2009 O O . MET B 1 62 ? 11.461 -21.484 6.293 1 95.5 62 MET B O 1
ATOM 2013 N N . HIS B 1 63 ? 13.352 -20.328 5.973 1 96.44 63 HIS B N 1
ATOM 2014 C CA . HIS B 1 63 ? 13.602 -20.906 4.656 1 96.44 63 HIS B CA 1
ATOM 2015 C C . HIS B 1 63 ? 14.031 -22.375 4.762 1 96.44 63 HIS B C 1
ATOM 2017 O O . HIS B 1 63 ? 13.734 -23.172 3.873 1 96.44 63 HIS B O 1
ATOM 2023 N N . GLU B 1 64 ? 14.664 -22.703 5.836 1 95.81 64 GLU B N 1
ATOM 2024 C CA . GLU B 1 64 ? 14.969 -24.109 6.074 1 95.81 64 GLU B CA 1
ATOM 2025 C C . GLU B 1 64 ? 13.695 -24.922 6.27 1 95.81 64 GLU B C 1
ATOM 2027 O O . GLU B 1 64 ? 13.539 -26 5.68 1 95.81 64 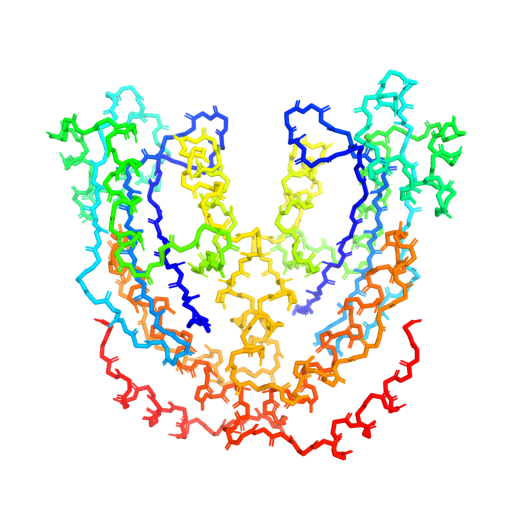GLU B O 1
ATOM 2032 N N . ASN B 1 65 ? 12.797 -24.391 7.059 1 95.25 65 ASN B N 1
ATOM 2033 C CA . ASN B 1 65 ? 11.539 -25.062 7.367 1 95.25 65 ASN B CA 1
ATOM 2034 C C . ASN B 1 65 ? 10.68 -25.234 6.117 1 95.25 65 ASN B C 1
ATOM 2036 O O . ASN B 1 65 ? 9.992 -26.25 5.969 1 95.25 65 ASN B O 1
ATOM 2040 N N . SER B 1 66 ? 10.703 -24.328 5.176 1 94.75 66 SER B N 1
ATOM 2041 C CA . SER B 1 66 ? 9.875 -24.375 3.975 1 94.75 66 SER B CA 1
ATOM 2042 C C . SER B 1 66 ? 10.562 -25.172 2.865 1 94.75 66 SER B C 1
ATOM 2044 O O . SER B 1 66 ? 9.938 -25.484 1.849 1 94.75 66 SER B O 1
ATOM 2046 N N . GLY B 1 67 ? 11.93 -25.469 3.104 1 96.38 67 GLY B N 1
ATOM 2047 C CA . GLY B 1 67 ? 12.703 -26.172 2.092 1 96.38 67 GLY B CA 1
ATOM 2048 C C . GLY B 1 67 ? 13.281 -25.25 1.04 1 96.38 67 GLY B C 1
ATOM 2049 O O . GLY B 1 67 ? 13.992 -25.703 0.136 1 96.38 67 GLY B O 1
ATOM 2050 N N . LEU B 1 68 ? 13.094 -23.969 1.175 1 97.25 68 LEU B N 1
ATOM 2051 C CA . LEU B 1 68 ? 13.484 -23.016 0.146 1 97.25 68 LEU B CA 1
ATOM 2052 C C . LEU B 1 68 ? 15.008 -22.922 0.034 1 97.25 68 LEU B C 1
ATOM 2054 O O . LEU B 1 68 ? 15.539 -22.766 -1.065 1 97.25 68 LEU B O 1
ATOM 2058 N N . THR B 1 69 ? 15.734 -23.047 1.154 1 96.88 69 THR B N 1
ATOM 2059 C CA . THR B 1 69 ? 17.188 -22.938 1.132 1 96.88 69 THR B CA 1
ATOM 2060 C C . THR B 1 69 ? 17.797 -23.984 0.206 1 96.88 69 THR B C 1
ATOM 2062 O O . THR B 1 69 ? 18.641 -23.672 -0.637 1 96.88 69 THR B O 1
ATOM 2065 N N . ASP B 1 70 ? 17.328 -25.203 0.344 1 96.81 70 ASP B N 1
ATOM 2066 C CA . ASP B 1 70 ? 17.844 -26.281 -0.495 1 96.81 70 ASP B CA 1
ATOM 2067 C C . ASP B 1 70 ? 17.484 -26.047 -1.963 1 96.81 70 ASP B C 1
ATOM 2069 O O . ASP B 1 70 ? 18.297 -26.328 -2.852 1 96.81 70 ASP B O 1
ATOM 2073 N N . GLU B 1 71 ? 16.281 -25.562 -2.182 1 97.94 71 GLU B N 1
ATOM 2074 C CA . GLU B 1 71 ? 15.859 -25.297 -3.553 1 97.94 71 GLU B CA 1
ATOM 2075 C C . GLU B 1 71 ? 16.703 -24.188 -4.191 1 97.94 71 GLU B C 1
ATOM 2077 O O . GLU B 1 71 ? 17.031 -24.266 -5.379 1 97.94 71 GLU B O 1
ATOM 2082 N N . VAL B 1 72 ? 17.062 -23.203 -3.432 1 98.12 72 VAL B N 1
ATOM 2083 C CA . VAL B 1 72 ? 17.891 -22.094 -3.92 1 98.12 72 VAL B CA 1
ATOM 2084 C C . VAL B 1 72 ? 19.266 -22.609 -4.301 1 98.12 72 VAL B C 1
ATOM 2086 O O . VAL B 1 72 ? 19.812 -22.234 -5.34 1 98.12 72 VAL B O 1
ATOM 2089 N N . ARG B 1 73 ? 19.797 -23.5 -3.496 1 96.38 73 ARG B N 1
AT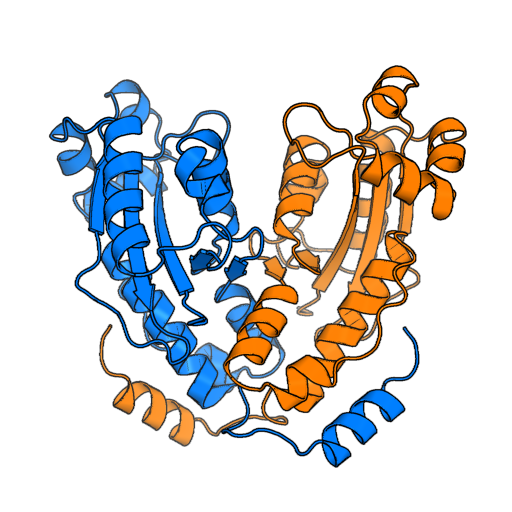OM 2090 C CA . ARG B 1 73 ? 21.125 -24.062 -3.75 1 96.38 73 ARG B CA 1
ATOM 2091 C C . ARG B 1 73 ? 21.125 -24.891 -5.027 1 96.38 73 ARG B C 1
ATOM 2093 O O . ARG B 1 73 ? 22.109 -24.891 -5.77 1 96.38 73 ARG B O 1
ATOM 2100 N N . LYS B 1 74 ? 20.031 -25.5 -5.262 1 97.44 74 LYS B N 1
ATOM 2101 C CA . LYS B 1 74 ? 19.938 -26.406 -6.41 1 97.44 74 LYS B CA 1
ATOM 2102 C C . LYS B 1 74 ? 19.594 -25.625 -7.68 1 97.44 74 LYS B C 1
ATOM 2104 O O . LYS B 1 74 ? 19.828 -26.109 -8.789 1 97.44 74 LYS B O 1
ATOM 2109 N N . SER B 1 75 ? 19 -24.5 -7.492 1 98.31 75 SER B N 1
ATOM 2110 C CA . SER B 1 75 ? 18.531 -23.734 -8.641 1 98.31 75 SER B CA 1
ATOM 2111 C C . SER B 1 75 ? 19.703 -23.219 -9.477 1 98.31 75 SER B C 1
ATOM 2113 O O . SER B 1 75 ? 20.766 -22.891 -8.938 1 98.31 75 SER B O 1
ATOM 2115 N N . THR B 1 76 ? 19.453 -23.141 -10.781 1 98.06 76 THR B N 1
ATOM 2116 C CA . THR B 1 76 ? 20.422 -22.547 -11.688 1 98.06 76 THR B CA 1
ATOM 2117 C C . THR B 1 76 ? 19.844 -21.297 -12.359 1 98.06 76 THR B C 1
ATOM 2119 O O . THR B 1 76 ? 20.453 -20.719 -13.25 1 98.06 76 THR B O 1
ATOM 2122 N N . VAL B 1 77 ? 18.672 -20.922 -11.992 1 98.62 77 VAL B N 1
ATOM 2123 C CA . VAL B 1 77 ? 17.953 -19.828 -12.625 1 98.62 77 VAL B CA 1
ATOM 2124 C C . VAL B 1 77 ? 18.516 -18.5 -12.156 1 98.62 77 VAL B C 1
ATOM 2126 O O . VAL B 1 77 ? 18.688 -18.281 -10.953 1 98.62 77 VAL B O 1
ATOM 2129 N N . THR B 1 78 ? 18.859 -17.625 -13.109 1 98.31 78 THR B N 1
ATOM 2130 C CA . THR B 1 78 ? 19.359 -16.297 -12.797 1 98.31 78 THR B CA 1
ATOM 2131 C C . THR B 1 78 ? 18.219 -15.32 -12.602 1 98.31 78 THR B C 1
ATOM 2133 O O . THR B 1 78 ? 17.062 -15.617 -12.945 1 98.31 78 THR B O 1
ATOM 2136 N N . LEU B 1 79 ? 18.516 -14.156 -12.031 1 98.25 79 LEU B N 1
ATOM 2137 C CA . LEU B 1 79 ? 17.531 -13.094 -11.867 1 98.25 79 LEU B CA 1
ATOM 2138 C C . LEU B 1 79 ? 16.922 -12.719 -13.219 1 98.25 79 LEU B C 1
ATOM 2140 O O . LEU B 1 79 ? 15.695 -12.562 -13.328 1 98.25 79 LEU B O 1
ATOM 2144 N N . ALA B 1 80 ? 17.734 -12.57 -14.164 1 98.44 80 ALA B N 1
ATOM 2145 C CA . ALA B 1 80 ? 17.297 -12.18 -15.5 1 98.44 80 ALA B CA 1
ATOM 2146 C C . ALA B 1 80 ? 16.344 -13.227 -16.094 1 98.44 80 ALA B C 1
ATOM 2148 O O . ALA B 1 80 ? 15.328 -12.875 -16.688 1 98.44 80 ALA B O 1
ATOM 2149 N N . GLU B 1 81 ? 16.688 -14.484 -15.945 1 98.75 81 GLU B N 1
ATOM 2150 C CA . GLU B 1 81 ? 15.828 -15.562 -16.438 1 98.75 81 GLU B CA 1
ATOM 2151 C C . GLU B 1 81 ? 14.492 -15.578 -15.703 1 98.75 81 GLU B C 1
ATOM 2153 O O . GLU B 1 81 ? 13.438 -15.758 -16.312 1 98.75 81 GLU B O 1
ATOM 2158 N N . ALA B 1 82 ? 14.562 -15.406 -14.414 1 98.88 82 ALA B N 1
ATOM 2159 C CA . ALA B 1 82 ? 13.344 -15.367 -13.609 1 98.88 82 ALA B CA 1
ATOM 2160 C C . ALA B 1 82 ? 12.422 -14.242 -14.07 1 98.88 82 ALA B C 1
ATOM 2162 O O . ALA B 1 82 ? 11.219 -14.445 -14.234 1 98.88 82 ALA B O 1
ATOM 2163 N N . GLU B 1 83 ? 12.977 -13.055 -14.266 1 98.88 83 GLU B N 1
ATOM 2164 C CA . GLU B 1 83 ? 12.203 -11.906 -14.734 1 98.88 83 GLU B CA 1
ATOM 2165 C C . GLU B 1 83 ? 11.492 -12.219 -16.047 1 98.88 83 GLU B C 1
ATOM 2167 O O . GLU B 1 83 ? 10.305 -11.922 -16.203 1 98.88 83 GLU B O 1
ATOM 2172 N N . GLN B 1 84 ? 12.188 -12.844 -16.953 1 98.75 84 GLN B N 1
ATOM 2173 C CA . GLN B 1 84 ? 11.617 -13.18 -18.266 1 98.75 84 GLN B CA 1
ATOM 2174 C C . GLN B 1 84 ? 10.477 -14.172 -18.125 1 98.75 84 GLN B C 1
ATOM 2176 O O . GLN B 1 84 ? 9.453 -14.047 -18.812 1 98.75 84 GLN B O 1
ATOM 2181 N N . GLN B 1 85 ? 10.648 -15.133 -17.312 1 98.75 85 GLN B N 1
ATOM 2182 C CA . GLN B 1 85 ? 9.617 -16.156 -17.125 1 98.75 85 GLN B CA 1
ATOM 2183 C C . GLN B 1 85 ? 8.359 -15.555 -16.5 1 98.75 85 GLN B C 1
ATOM 2185 O O . GLN B 1 85 ? 7.246 -15.844 -16.938 1 98.75 85 GLN B O 1
ATOM 2190 N N . VAL B 1 86 ? 8.562 -14.711 -15.5 1 98.81 86 VAL B N 1
ATOM 2191 C CA . VAL B 1 86 ? 7.422 -14.078 -14.844 1 98.81 86 VAL B CA 1
ATOM 2192 C C . VAL B 1 86 ? 6.688 -13.18 -15.836 1 98.81 86 VAL B C 1
ATOM 2194 O O . VAL B 1 86 ? 5.457 -13.219 -15.93 1 98.81 86 VAL B O 1
ATOM 2197 N N . LEU B 1 87 ? 7.414 -12.438 -16.609 1 98.75 87 LEU B N 1
ATOM 2198 C CA . LEU B 1 87 ? 6.824 -11.539 -17.609 1 98.75 87 LEU B CA 1
ATOM 2199 C C . LEU B 1 87 ? 6.051 -12.32 -18.656 1 98.75 87 LEU B C 1
ATOM 2201 O O . LEU B 1 87 ? 4.969 -11.906 -19.078 1 98.75 87 LEU B O 1
ATOM 2205 N N . ALA B 1 88 ? 6.641 -13.414 -19.078 1 98.69 88 ALA B N 1
ATOM 2206 C CA . ALA B 1 88 ? 5.969 -14.25 -20.078 1 98.69 88 ALA B CA 1
ATOM 2207 C C . ALA B 1 88 ? 4.605 -14.711 -19.578 1 98.69 88 ALA B C 1
ATOM 2209 O O . ALA B 1 88 ? 3.609 -14.641 -20.297 1 98.69 88 ALA B O 1
ATOM 2210 N N . TYR B 1 89 ? 4.602 -15.133 -18.375 1 98.56 89 TYR B N 1
ATOM 2211 C CA . TYR B 1 89 ? 3.34 -15.562 -17.781 1 98.56 89 TYR B CA 1
ATOM 2212 C C . TYR B 1 89 ? 2.35 -14.406 -17.719 1 98.56 89 TYR B C 1
ATOM 2214 O O . TYR B 1 89 ? 1.19 -14.547 -18.109 1 98.56 89 TYR B O 1
ATOM 2222 N N . ILE B 1 90 ? 2.758 -13.219 -17.172 1 98.44 90 ILE B N 1
ATOM 2223 C CA . ILE B 1 90 ? 1.88 -12.078 -16.969 1 98.44 90 ILE B CA 1
ATOM 2224 C C . ILE B 1 90 ? 1.316 -11.609 -18.312 1 98.44 90 ILE B C 1
ATOM 2226 O O . ILE B 1 90 ? 0.131 -11.289 -18.422 1 98.44 90 ILE B O 1
ATOM 2230 N N . ARG B 1 91 ? 2.084 -11.648 -19.344 1 97.88 91 ARG B N 1
ATOM 2231 C CA . ARG B 1 91 ? 1.697 -11.156 -20.656 1 97.88 91 ARG B CA 1
ATOM 2232 C C . ARG B 1 91 ? 0.604 -12.023 -21.281 1 97.88 91 ARG B C 1
ATOM 2234 O O . ARG B 1 91 ? -0.144 -11.57 -22.141 1 97.88 91 ARG B O 1
ATOM 2241 N N . GLU B 1 92 ? 0.475 -13.242 -20.844 1 97.75 92 GLU B N 1
ATOM 2242 C CA . GLU B 1 92 ? -0.595 -14.117 -21.312 1 97.75 92 GLU B CA 1
ATOM 2243 C C . GLU B 1 92 ? -1.965 -13.586 -20.922 1 97.75 92 GLU B C 1
ATOM 2245 O O . GLU B 1 92 ? -2.953 -13.797 -21.625 1 97.75 92 GLU B O 1
ATOM 2250 N N . HIS B 1 93 ? -1.966 -12.867 -19.828 1 97.44 93 HIS B N 1
ATOM 2251 C CA . HIS B 1 93 ? -3.246 -12.43 -19.281 1 97.44 93 HIS B CA 1
ATOM 2252 C C . HIS B 1 93 ? -3.387 -10.914 -19.344 1 97.44 93 HIS B C 1
ATOM 2254 O O . HIS B 1 93 ? -4.5 -10.383 -19.328 1 97.44 93 HIS B O 1
ATOM 2260 N N . VAL B 1 94 ? -2.219 -10.289 -19.344 1 97.69 94 VAL B N 1
ATOM 2261 C CA . VAL B 1 94 ? -2.148 -8.836 -19.375 1 97.69 94 VAL B CA 1
ATOM 2262 C C . VAL B 1 94 ? -1.277 -8.391 -20.547 1 97.69 94 VAL B C 1
ATOM 2264 O O . VAL B 1 94 ? -0.109 -8.039 -20.359 1 97.69 94 VAL B O 1
ATOM 2267 N N . PRO B 1 95 ? -1.812 -8.273 -21.703 1 96.69 95 PRO B N 1
ATOM 2268 C CA . PRO B 1 95 ? -0.992 -8.031 -22.891 1 96.69 95 PRO B CA 1
ATOM 2269 C C . PRO B 1 95 ? -0.535 -6.578 -23 1 96.69 95 PRO B C 1
ATOM 2271 O O . PRO B 1 95 ? 0.402 -6.281 -23.75 1 96.69 95 PRO B O 1
ATOM 2274 N N . VAL B 1 96 ? -1.282 -5.691 -22.328 1 96.94 96 VAL B N 1
ATOM 2275 C CA . VAL B 1 96 ? -0.941 -4.277 -22.453 1 96.94 96 VAL B CA 1
ATOM 2276 C C . VAL B 1 96 ? -0.193 -3.816 -21.203 1 96.94 96 VAL B C 1
ATOM 2278 O O . VAL B 1 96 ? -0.73 -3.875 -20.094 1 96.94 96 VAL B O 1
ATOM 2281 N N . ALA B 1 97 ? 1.015 -3.312 -21.406 1 97.25 97 ALA B N 1
ATOM 2282 C CA . ALA B 1 97 ? 1.861 -2.842 -20.312 1 97.25 97 ALA B CA 1
ATOM 2283 C C . ALA B 1 97 ? 1.209 -1.676 -19.562 1 97.25 97 ALA B C 1
ATOM 2285 O O . ALA B 1 97 ? 0.492 -0.875 -20.172 1 97.25 97 ALA B O 1
ATOM 2286 N N . GLY B 1 98 ? 1.429 -1.607 -18.312 1 97.06 98 GLY B N 1
ATOM 2287 C CA . GLY B 1 98 ? 1.043 -0.455 -17.516 1 97.06 98 GLY B CA 1
ATOM 2288 C C . GLY B 1 98 ? -0.427 -0.455 -17.141 1 97.06 98 GLY B C 1
ATOM 2289 O O . GLY B 1 98 ? -0.936 0.532 -16.609 1 97.06 98 GLY B O 1
ATOM 2290 N N . THR B 1 99 ? -1.108 -1.566 -17.328 1 97.06 99 THR B N 1
ATOM 2291 C CA . THR B 1 99 ? -2.557 -1.52 -17.156 1 97.06 99 THR B CA 1
ATOM 2292 C C . THR B 1 99 ? -2.973 -2.217 -15.867 1 97.06 99 THR B C 1
ATOM 2294 O O . THR B 1 99 ? -4.012 -1.893 -15.281 1 97.06 99 THR B O 1
ATOM 2297 N N . ALA B 1 100 ? -2.211 -3.215 -15.422 1 98.12 100 ALA B N 1
ATOM 2298 C CA . ALA B 1 100 ? -2.59 -3.994 -14.242 1 98.12 100 ALA B CA 1
ATOM 2299 C C . ALA B 1 100 ? -1.719 -3.631 -13.047 1 98.12 100 ALA B C 1
ATOM 2301 O O . ALA B 1 100 ? -0.49 -3.627 -13.141 1 98.12 100 ALA B O 1
ATOM 2302 N N . PRO B 1 101 ? -2.342 -3.303 -11.945 1 98.44 101 PRO B N 1
ATOM 2303 C CA . PRO B 1 101 ? -1.567 -3.02 -10.734 1 98.44 101 PRO B CA 1
ATOM 2304 C C . PRO B 1 101 ? -0.999 -4.281 -10.086 1 98.44 101 PRO B C 1
ATOM 2306 O O . PRO B 1 101 ? -1.488 -5.383 -10.344 1 98.44 101 PRO B O 1
ATOM 2309 N N . LEU B 1 102 ? 0.073 -4.07 -9.344 1 98.69 102 LEU B N 1
ATOM 2310 C CA . LEU B 1 102 ? 0.626 -5.098 -8.469 1 98.69 102 LEU B CA 1
ATOM 2311 C C . LEU B 1 102 ? -0.204 -5.234 -7.199 1 98.69 102 LEU B C 1
ATOM 2313 O O . LEU B 1 102 ? -0.546 -4.234 -6.562 1 98.69 102 LEU B O 1
ATOM 2317 N N . ALA B 1 103 ? -0.564 -6.438 -6.836 1 98.81 103 ALA B N 1
ATOM 2318 C CA . ALA B 1 103 ? -1.345 -6.695 -5.629 1 98.81 103 ALA B CA 1
ATOM 2319 C C . ALA B 1 103 ? -0.628 -7.68 -4.711 1 98.81 103 ALA B C 1
ATOM 2321 O O . ALA B 1 103 ? 0.15 -8.516 -5.176 1 98.81 103 ALA B O 1
ATOM 2322 N N . GLY B 1 104 ? -0.862 -7.652 -3.443 1 98.44 104 GLY B N 1
ATOM 2323 C CA . GLY B 1 104 ? -0.306 -8.547 -2.439 1 98.44 104 GLY B CA 1
ATOM 2324 C C . GLY B 1 104 ? -0.492 -8.039 -1.021 1 98.44 104 GLY B C 1
ATOM 2325 O O . GLY B 1 104 ? -1.212 -7.066 -0.793 1 98.44 104 GLY B O 1
ATOM 2326 N N . ASN B 1 105 ? 0.059 -8.742 -0.036 1 97.25 105 ASN B N 1
ATOM 2327 C CA . ASN B 1 105 ? 0.114 -8.328 1.362 1 97.25 105 ASN B CA 1
ATOM 2328 C C . ASN B 1 105 ? 1.453 -7.684 1.703 1 97.25 105 ASN B C 1
ATOM 2330 O O . ASN B 1 105 ? 2.508 -8.297 1.517 1 97.25 105 ASN B O 1
ATOM 2334 N N . SER B 1 106 ? 1.358 -6.371 2.295 1 96.56 106 SER B N 1
ATOM 2335 C CA . SER B 1 106 ? 2.592 -5.648 2.584 1 96.56 106 SER B CA 1
ATOM 2336 C C . SER B 1 106 ? 3.549 -5.688 1.396 1 96.56 106 SER B C 1
ATOM 2338 O O . SER B 1 106 ? 4.715 -6.062 1.543 1 96.56 106 SER B O 1
ATOM 2340 N N . ILE B 1 107 ? 3.006 -5.289 0.242 1 97.62 107 ILE B N 1
ATOM 2341 C CA . ILE B 1 107 ? 3.562 -5.609 -1.068 1 97.62 107 ILE B CA 1
ATOM 2342 C C . ILE B 1 107 ? 4.625 -4.578 -1.442 1 97.62 107 ILE B C 1
ATOM 2344 O O . ILE B 1 107 ? 5.379 -4.773 -2.396 1 97.62 107 ILE B O 1
ATOM 2348 N N . ALA B 1 108 ? 4.766 -3.516 -0.682 1 97.06 108 ALA B N 1
ATOM 2349 C CA . ALA B 1 108 ? 5.707 -2.449 -1.012 1 97.06 108 ALA B CA 1
ATOM 2350 C C . ALA B 1 108 ? 7.145 -2.963 -0.994 1 97.06 108 ALA B C 1
ATOM 2352 O O . ALA B 1 108 ? 7.957 -2.586 -1.842 1 97.06 108 ALA B O 1
ATOM 2353 N N . THR B 1 109 ? 7.453 -3.818 -0.009 1 95.75 109 THR B N 1
ATOM 2354 C CA . THR B 1 109 ? 8.797 -4.383 0.074 1 95.75 109 THR B CA 1
ATOM 2355 C C . THR B 1 109 ? 9.109 -5.211 -1.169 1 95.75 109 THR B C 1
ATOM 2357 O O . THR B 1 109 ? 10.18 -5.051 -1.771 1 95.75 109 THR B O 1
ATOM 2360 N N . ASP B 1 110 ? 8.195 -6.066 -1.554 1 97.94 110 ASP B N 1
ATOM 2361 C CA . ASP B 1 110 ? 8.375 -6.848 -2.773 1 97.94 110 ASP B CA 1
ATOM 2362 C C . ASP B 1 110 ? 8.633 -5.941 -3.975 1 97.94 110 ASP B C 1
ATOM 2364 O O . ASP B 1 110 ? 9.555 -6.191 -4.758 1 97.94 110 ASP B O 1
ATOM 2368 N N . ARG B 1 111 ? 7.805 -4.898 -4.082 1 97.69 111 ARG B N 1
ATOM 2369 C CA . ARG B 1 111 ? 7.961 -3.992 -5.215 1 97.69 111 ARG B CA 1
ATOM 2370 C C . ARG B 1 111 ? 9.336 -3.336 -5.207 1 97.69 111 ARG B C 1
ATOM 2372 O O . ARG B 1 111 ? 9.914 -3.084 -6.266 1 97.69 111 ARG B O 1
ATOM 2379 N N . GLY B 1 112 ? 9.828 -2.982 -4 1 96.12 112 GLY B N 1
ATOM 2380 C CA . GLY B 1 112 ? 11.172 -2.441 -3.918 1 96.12 112 GLY B CA 1
ATOM 2381 C C . GLY B 1 112 ? 12.227 -3.367 -4.504 1 96.12 112 GLY B C 1
ATOM 2382 O O . GLY B 1 112 ? 13.086 -2.93 -5.27 1 96.12 112 GLY B O 1
ATOM 2383 N N . PHE B 1 113 ? 12.195 -4.668 -4.172 1 97.69 113 PHE B N 1
ATOM 2384 C CA . PHE B 1 113 ? 13.148 -5.645 -4.691 1 97.69 113 PHE B CA 1
ATOM 2385 C C . PHE B 1 113 ? 12.953 -5.844 -6.191 1 97.69 113 PHE B C 1
ATOM 2387 O O . PHE B 1 113 ? 13.922 -6.004 -6.934 1 97.69 113 PHE B O 1
ATOM 2394 N N . ILE B 1 114 ? 11.695 -5.859 -6.648 1 98.44 114 ILE B N 1
ATOM 2395 C CA . ILE B 1 114 ? 11.391 -6.016 -8.062 1 98.44 114 ILE B CA 1
ATOM 2396 C C . ILE B 1 114 ? 11.961 -4.832 -8.844 1 98.44 114 ILE B C 1
ATOM 2398 O O . ILE B 1 114 ? 12.586 -5.02 -9.891 1 98.44 114 ILE B O 1
ATOM 2402 N N . ALA B 1 115 ? 11.75 -3.635 -8.344 1 96.75 115 ALA B N 1
ATOM 2403 C CA . ALA B 1 115 ? 12.266 -2.441 -9.008 1 96.75 115 ALA B CA 1
ATOM 2404 C C . ALA B 1 115 ? 13.789 -2.502 -9.141 1 96.75 115 ALA B C 1
ATOM 2406 O O . ALA B 1 115 ? 14.344 -2.072 -10.156 1 96.75 115 ALA B O 1
ATOM 2407 N N . ARG B 1 116 ? 14.445 -3.004 -8.188 1 95.69 116 ARG B N 1
ATOM 2408 C CA . ARG B 1 116 ? 15.906 -3.107 -8.18 1 95.69 116 ARG B CA 1
ATOM 2409 C C . ARG B 1 116 ? 16.375 -4.219 -9.109 1 95.69 116 ARG B C 1
ATOM 2411 O O . ARG B 1 116 ? 17.266 -4.012 -9.938 1 95.69 116 ARG B O 1
ATOM 2418 N N . ASP B 1 117 ? 15.758 -5.414 -9.055 1 97.94 117 ASP B N 1
ATOM 2419 C CA . ASP B 1 117 ? 16.328 -6.637 -9.617 1 97.94 117 ASP B CA 1
ATOM 2420 C C . ASP B 1 117 ? 15.641 -6.996 -10.938 1 97.94 117 ASP B C 1
ATOM 2422 O O . ASP B 1 117 ? 16.188 -7.754 -11.742 1 97.94 117 ASP B O 1
ATOM 2426 N N . MET B 1 118 ? 14.422 -6.539 -11.133 1 98.5 118 MET B N 1
ATOM 2427 C CA . MET B 1 118 ? 13.602 -6.898 -12.281 1 98.5 118 MET B CA 1
ATOM 2428 C C . MET B 1 118 ? 12.922 -5.668 -12.875 1 98.5 118 MET B C 1
ATOM 2430 O O . MET B 1 118 ? 11.695 -5.582 -12.891 1 98.5 118 MET B O 1
ATOM 2434 N N . PRO B 1 119 ? 13.711 -4.738 -13.406 1 97.81 119 PRO B N 1
ATOM 2435 C CA . PRO B 1 119 ? 13.195 -3.438 -13.836 1 97.81 119 PRO B CA 1
ATOM 2436 C C . PRO B 1 119 ? 12.172 -3.551 -14.969 1 97.81 119 PRO B C 1
ATOM 2438 O O . PRO B 1 119 ? 11.25 -2.734 -15.055 1 97.81 119 PRO B O 1
ATOM 2441 N N . ASP B 1 120 ? 12.305 -4.543 -15.898 1 98.56 120 ASP B N 1
ATOM 2442 C CA . ASP B 1 120 ? 11.328 -4.715 -16.969 1 98.56 120 ASP B CA 1
ATOM 2443 C C . ASP B 1 120 ? 9.969 -5.129 -16.422 1 98.56 120 ASP B C 1
ATOM 2445 O O . ASP B 1 120 ? 8.93 -4.664 -16.891 1 98.56 120 ASP B O 1
ATOM 2449 N N . LEU B 1 121 ? 10.023 -5.988 -15.438 1 98.75 121 LEU B N 1
ATOM 2450 C CA . LEU B 1 121 ? 8.789 -6.387 -14.781 1 98.75 121 LEU B CA 1
ATOM 2451 C C . LEU B 1 121 ? 8.141 -5.203 -14.062 1 98.75 121 LEU B C 1
ATOM 2453 O O . LEU B 1 121 ? 6.941 -4.973 -14.195 1 98.75 121 LEU B O 1
ATOM 2457 N N . ASP B 1 122 ? 8.93 -4.477 -13.344 1 98.19 122 ASP B N 1
ATOM 2458 C CA . ASP B 1 122 ? 8.422 -3.316 -12.617 1 98.19 122 ASP B CA 1
ATOM 2459 C C . ASP B 1 122 ? 7.75 -2.326 -13.562 1 98.19 122 ASP B C 1
ATOM 2461 O O . ASP B 1 122 ? 6.652 -1.841 -13.281 1 98.19 122 ASP B O 1
ATOM 2465 N N . THR B 1 123 ? 8.383 -2.041 -14.672 1 97.56 123 THR B N 1
ATOM 2466 C CA . THR B 1 123 ? 7.895 -1.062 -15.641 1 97.56 123 THR B CA 1
ATOM 2467 C C . THR B 1 123 ? 6.637 -1.571 -16.344 1 97.56 123 THR B C 1
ATOM 2469 O O . THR B 1 123 ? 5.785 -0.781 -16.75 1 97.56 123 THR B O 1
ATOM 2472 N N . TYR B 1 124 ? 6.504 -2.891 -16.469 1 98.38 124 TYR B N 1
ATOM 2473 C CA . TYR B 1 124 ? 5.363 -3.494 -17.156 1 98.38 124 TYR B CA 1
ATOM 2474 C C . TYR B 1 124 ? 4.09 -3.344 -16.328 1 98.38 124 TYR B C 1
ATOM 2476 O O . TYR B 1 124 ? 2.99 -3.283 -16.875 1 98.38 124 TYR B O 1
ATOM 2484 N N . LEU B 1 125 ? 4.246 -3.268 -15.031 1 98.19 125 LEU B N 1
ATOM 2485 C CA . LEU B 1 125 ? 3.115 -3.154 -14.117 1 98.19 125 LEU B CA 1
ATOM 2486 C C . LEU B 1 125 ? 2.678 -1.7 -13.977 1 98.19 125 LEU B C 1
ATOM 2488 O O . LEU B 1 125 ? 3.479 -0.784 -14.172 1 98.19 125 LEU B O 1
ATOM 2492 N N . HIS B 1 126 ? 1.372 -1.53 -13.703 1 97.25 126 HIS B N 1
ATOM 2493 C CA . HIS B 1 126 ? 0.892 -0.206 -13.328 1 97.25 126 HIS B CA 1
ATOM 2494 C C . HIS B 1 126 ? 1.631 0.321 -12.102 1 97.25 126 HIS B C 1
ATOM 2496 O O . HIS B 1 126 ? 2.072 -0.459 -11.258 1 97.25 126 HIS B O 1
ATOM 2502 N N . TYR B 1 127 ? 1.756 1.646 -11.992 1 94.12 127 TYR B N 1
ATOM 2503 C CA . TYR B 1 127 ? 2.537 2.232 -10.914 1 94.12 127 TYR B CA 1
ATOM 2504 C C . TYR B 1 127 ? 1.83 2.062 -9.57 1 94.12 127 TYR B C 1
ATOM 2506 O O . TYR B 1 127 ? 2.477 1.996 -8.523 1 94.12 127 TYR B O 1
ATOM 2514 N N . ARG B 1 128 ? 0.487 1.993 -9.562 1 96.25 128 ARG B N 1
ATOM 2515 C CA . ARG B 1 128 ? -0.267 1.807 -8.328 1 96.25 128 ARG B CA 1
ATOM 2516 C C . ARG B 1 128 ? -0.227 0.35 -7.875 1 96.25 128 ARG B C 1
ATOM 2518 O O . ARG B 1 128 ? 0.067 -0.544 -8.672 1 96.25 128 ARG B O 1
ATOM 2525 N N . MET B 1 129 ? -0.458 0.141 -6.613 1 98 129 MET B N 1
ATOM 2526 C CA . MET B 1 129 ? -0.516 -1.19 -6.02 1 98 129 MET B CA 1
ATOM 2527 C C . MET B 1 129 ? -1.806 -1.376 -5.227 1 98 129 MET B C 1
ATOM 2529 O O . MET B 1 129 ? -2.492 -0.402 -4.91 1 98 129 MET B O 1
ATOM 2533 N N . ILE B 1 130 ? -2.188 -2.529 -5.062 1 98.56 130 ILE B N 1
ATOM 2534 C CA . ILE B 1 130 ? -3.248 -2.916 -4.137 1 98.56 130 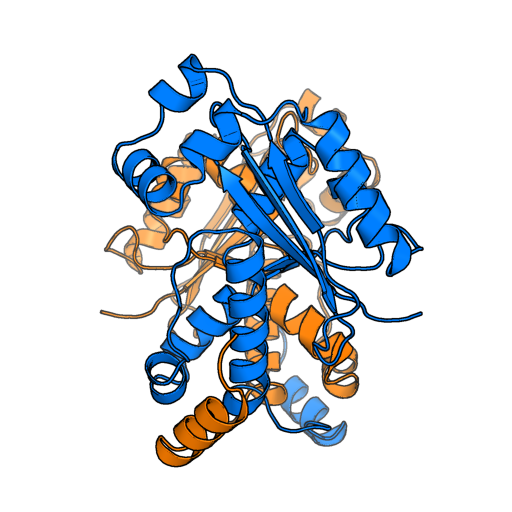ILE B CA 1
ATOM 2535 C C . ILE B 1 130 ? -2.662 -3.754 -3.002 1 98.56 130 ILE B C 1
ATOM 2537 O O . ILE B 1 130 ? -2.254 -4.898 -3.215 1 98.56 130 ILE B O 1
ATOM 2541 N N . ASP B 1 131 ? -2.645 -3.141 -1.852 1 98.75 131 ASP B N 1
ATOM 2542 C CA . ASP B 1 131 ? -2.1 -3.799 -0.667 1 98.75 131 ASP B CA 1
ATOM 2543 C C . ASP B 1 131 ? -3.217 -4.297 0.248 1 98.75 131 ASP B C 1
ATOM 2545 O O . ASP B 1 131 ? -3.855 -3.504 0.942 1 98.75 131 ASP B O 1
ATOM 2549 N N . VAL B 1 132 ? -3.393 -5.609 0.36 1 98.62 132 VAL B N 1
ATOM 2550 C CA . VAL B 1 132 ? -4.445 -6.227 1.155 1 98.62 132 VAL B CA 1
ATOM 2551 C C . VAL B 1 132 ? -4.277 -5.844 2.623 1 98.62 132 VAL B C 1
ATOM 2553 O O . VAL B 1 132 ? -5.266 -5.66 3.34 1 98.62 132 VAL B O 1
ATOM 2556 N N . SER B 1 133 ? -3.031 -5.621 3.049 1 98.19 133 SER B N 1
ATOM 2557 C CA . SER B 1 133 ? -2.766 -5.27 4.441 1 98.19 133 SER B CA 1
ATOM 2558 C C . SER B 1 133 ? -3.379 -3.92 4.797 1 98.19 133 SER B C 1
ATOM 2560 O O . SER B 1 133 ? -3.631 -3.637 5.969 1 98.19 133 SER B O 1
ATOM 2562 N N . SER B 1 134 ? -3.58 -3.029 3.805 1 98.69 134 SER B N 1
ATOM 2563 C CA . SER B 1 134 ? -4.293 -1.784 4.074 1 98.69 134 SER B CA 1
ATOM 2564 C C . SER B 1 134 ? -5.691 -2.053 4.613 1 98.69 134 SER B C 1
ATOM 2566 O O . SER B 1 134 ? -6.121 -1.431 5.586 1 98.69 134 SER B O 1
ATOM 2568 N N . ILE B 1 135 ? -6.398 -3.004 3.969 1 98.62 135 ILE B N 1
ATOM 2569 C CA . ILE B 1 135 ? -7.75 -3.357 4.387 1 98.62 135 ILE B CA 1
ATOM 2570 C C . ILE B 1 135 ? -7.711 -4.039 5.75 1 98.62 135 ILE B C 1
ATOM 2572 O O . ILE B 1 135 ? -8.562 -3.785 6.605 1 98.62 135 ILE B O 1
ATOM 2576 N N . LYS B 1 136 ? -6.691 -4.859 5.938 1 98.06 136 LYS B N 1
ATOM 2577 C CA . LYS B 1 136 ? -6.516 -5.531 7.223 1 98.06 136 LYS B CA 1
ATOM 2578 C C . LYS B 1 136 ? -6.352 -4.523 8.352 1 98.06 136 LYS B C 1
ATOM 2580 O O . LYS B 1 136 ? -7.023 -4.621 9.383 1 98.06 136 LYS B O 1
ATOM 2585 N N . GLU B 1 137 ? -5.516 -3.57 8.172 1 97.94 137 GLU B N 1
ATOM 2586 C CA . GLU B 1 137 ? -5.242 -2.568 9.195 1 97.94 137 GLU B CA 1
ATOM 2587 C C . GLU B 1 137 ? -6.477 -1.716 9.477 1 97.94 137 GLU B C 1
ATOM 2589 O O . GLU B 1 137 ? -6.742 -1.359 10.625 1 97.94 137 GLU B O 1
ATOM 2594 N N . LEU B 1 138 ? -7.184 -1.368 8.422 1 98.38 138 LEU B N 1
ATOM 2595 C CA . LEU B 1 138 ? -8.422 -0.615 8.617 1 98.38 138 LEU B CA 1
ATOM 2596 C C . LEU B 1 138 ? -9.453 -1.452 9.359 1 98.38 138 LEU B C 1
ATOM 2598 O O . LEU B 1 138 ? -10.148 -0.948 10.25 1 98.38 138 LEU B O 1
ATOM 2602 N N . SER B 1 139 ? -9.586 -2.75 9 1 97.81 139 SER B N 1
ATOM 2603 C CA . SER B 1 139 ? -10.523 -3.646 9.672 1 97.81 139 SER B CA 1
ATOM 2604 C C . SER B 1 139 ? -10.18 -3.785 11.156 1 97.81 139 SER B C 1
ATOM 2606 O O . SER B 1 139 ? -11.078 -3.859 12 1 97.81 139 SER B O 1
ATOM 2608 N N . ARG B 1 140 ? -8.906 -3.861 11.453 1 96.81 140 ARG B N 1
ATOM 2609 C CA . ARG B 1 140 ? -8.469 -3.938 12.844 1 96.81 140 ARG B CA 1
ATOM 2610 C C . ARG B 1 140 ? -9.016 -2.775 13.664 1 96.81 140 ARG B C 1
ATOM 2612 O O . ARG B 1 140 ? -9.336 -2.934 14.844 1 96.81 140 ARG B O 1
ATOM 2619 N N . ARG B 1 141 ? -9.164 -1.675 13.078 1 96.94 141 ARG B N 1
ATOM 2620 C CA . ARG B 1 141 ? -9.547 -0.441 13.766 1 96.94 141 ARG B CA 1
ATOM 2621 C C . ARG B 1 141 ? -11.062 -0.257 13.758 1 96.94 141 ARG B C 1
ATOM 2623 O O . ARG B 1 141 ? -11.641 0.153 14.766 1 96.94 141 ARG B O 1
ATOM 2630 N N . TRP B 1 142 ? -11.688 -0.613 12.664 1 97.44 142 TRP B N 1
ATOM 2631 C CA . TRP B 1 142 ? -13.094 -0.272 12.469 1 97.44 142 TRP B CA 1
ATOM 2632 C C . TRP B 1 142 ? -13.992 -1.47 12.766 1 97.44 142 TRP B C 1
ATOM 2634 O O . TRP B 1 142 ? -15.141 -1.305 13.18 1 97.44 142 TRP B O 1
ATOM 2644 N N . TYR B 1 143 ? -13.477 -2.66 12.484 1 97.69 143 TYR B N 1
ATOM 2645 C CA . TYR B 1 143 ? -14.273 -3.877 12.555 1 97.69 143 TYR B CA 1
ATOM 2646 C C . TYR B 1 143 ? -13.523 -4.98 13.289 1 97.69 143 TYR B C 1
ATOM 2648 O O . TYR B 1 143 ? -13.125 -5.98 12.68 1 97.69 143 TYR B O 1
ATOM 2656 N N . PRO B 1 144 ? -13.445 -4.922 14.594 1 96.25 144 PRO B N 1
ATOM 2657 C CA . PRO B 1 144 ? -12.68 -5.938 15.328 1 96.25 144 PRO B CA 1
ATOM 2658 C C . PRO B 1 144 ? -13.188 -7.355 15.078 1 96.25 144 PRO B C 1
ATOM 2660 O O . PRO B 1 144 ? -12.391 -8.297 14.992 1 96.25 144 PRO B O 1
ATOM 2663 N N . ARG B 1 145 ? -14.477 -7.559 14.914 1 97.94 145 ARG B N 1
ATOM 2664 C CA . ARG B 1 145 ? -15 -8.891 14.648 1 97.94 145 ARG B CA 1
ATOM 2665 C C . ARG B 1 145 ? -14.461 -9.445 13.336 1 97.94 145 ARG B C 1
ATOM 2667 O O . ARG B 1 145 ? -14.141 -10.625 13.234 1 97.94 145 ARG B O 1
ATOM 2674 N N . ILE B 1 146 ? -14.422 -8.594 12.328 1 98.44 146 ILE B N 1
ATOM 2675 C CA . ILE B 1 146 ? -13.875 -9.008 11.039 1 98.44 146 ILE B CA 1
ATOM 2676 C C . ILE B 1 146 ? -12.391 -9.352 11.195 1 98.44 146 ILE B C 1
ATOM 2678 O O . ILE B 1 146 ? -11.93 -10.375 10.703 1 98.44 146 ILE B O 1
ATOM 2682 N N . TYR B 1 147 ? -11.664 -8.492 11.891 1 97.75 147 TYR B N 1
ATOM 2683 C CA . TYR B 1 147 ? -10.227 -8.672 12.062 1 97.75 147 TYR B CA 1
ATOM 2684 C C . TYR B 1 147 ? -9.922 -9.984 12.766 1 97.75 147 TYR B C 1
ATOM 2686 O O . TYR B 1 147 ? -9.055 -10.75 12.32 1 97.75 147 TYR B O 1
ATOM 2694 N N . PHE B 1 148 ? -10.586 -10.258 13.805 1 97 148 PHE B N 1
ATOM 2695 C CA . PHE B 1 148 ? -10.312 -11.445 14.602 1 97 148 PHE B CA 1
ATOM 2696 C C . PHE B 1 148 ? -10.922 -12.688 13.961 1 97 148 PHE B C 1
ATOM 2698 O O . PHE B 1 148 ? -10.578 -13.812 14.336 1 97 148 PHE B O 1
ATOM 2705 N N . GLY B 1 149 ? -11.82 -12.508 13 1 97.5 149 GLY B N 1
ATOM 2706 C CA . GLY B 1 149 ? -12.484 -13.625 12.352 1 97.5 149 GLY B CA 1
ATOM 2707 C C . GLY B 1 149 ? -11.844 -14.023 11.031 1 97.5 149 GLY B C 1
ATOM 2708 O O . GLY B 1 149 ? -12.367 -14.875 10.312 1 97.5 149 GLY B O 1
ATOM 2709 N N . GLN B 1 150 ? -10.727 -13.398 10.734 1 96.12 150 GLN B N 1
ATOM 2710 C CA . GLN B 1 150 ? -10.062 -13.672 9.461 1 96.12 150 GLN B CA 1
ATOM 2711 C C . GLN B 1 150 ? -9.672 -15.141 9.352 1 96.12 150 GLN B C 1
ATOM 2713 O O . GLN B 1 150 ? -9.398 -15.797 10.359 1 96.12 150 GLN B O 1
ATOM 2718 N N . PRO B 1 151 ? -9.617 -15.617 8.078 1 93.94 151 PRO B N 1
ATOM 2719 C CA . PRO B 1 151 ? -9.172 -17 7.902 1 93.94 151 PRO B CA 1
ATOM 2720 C C . PRO B 1 151 ? -7.754 -17.234 8.414 1 93.94 151 PRO B C 1
ATOM 2722 O O . PRO B 1 151 ? -6.914 -16.328 8.359 1 93.94 151 PRO B O 1
ATOM 2725 N N . GLU B 1 152 ? -7.523 -18.422 8.781 1 88.38 152 GLU B N 1
ATOM 2726 C CA . GLU B 1 152 ? -6.188 -18.797 9.242 1 88.38 152 GLU B CA 1
ATOM 2727 C C . GLU B 1 152 ? -5.191 -18.797 8.086 1 88.38 152 GLU B C 1
ATOM 2729 O O . GLU B 1 152 ? -5.531 -19.203 6.969 1 88.38 152 GLU B O 1
ATOM 2734 N N . LYS B 1 153 ? -4.035 -18.359 8.438 1 86.12 153 LYS B N 1
ATOM 2735 C CA . LYS B 1 153 ? -2.965 -18.406 7.445 1 86.12 153 LYS B CA 1
ATOM 2736 C C . LYS B 1 153 ? -2.17 -19.703 7.555 1 86.12 153 LYS B C 1
ATOM 2738 O O . LYS B 1 153 ? -1.946 -20.203 8.656 1 86.12 153 LYS B O 1
ATOM 2743 N N . GLY B 1 154 ? -1.867 -20.219 6.445 1 80.38 154 GLY B N 1
ATOM 2744 C CA . GLY B 1 154 ? -1.093 -21.453 6.41 1 80.38 154 GLY B CA 1
ATOM 2745 C C . GLY B 1 154 ? 0.372 -21.234 6.746 1 80.38 154 GLY B C 1
ATOM 2746 O O . GLY B 1 154 ? 1.022 -22.125 7.289 1 80.38 154 GLY B O 1
ATOM 2747 N N . LEU B 1 155 ? 0.966 -20.109 6.527 1 76.88 155 LEU B N 1
ATOM 2748 C CA . LEU B 1 155 ? 2.34 -19.703 6.82 1 76.88 155 LEU B CA 1
ATOM 2749 C C . LEU B 1 155 ? 3.332 -20.656 6.16 1 76.88 155 LEU B C 1
ATOM 2751 O O . LEU B 1 155 ? 4.262 -21.141 6.809 1 76.88 155 LEU B O 1
ATOM 2755 N N . ALA B 1 156 ? 3.016 -21.078 4.992 1 82 156 ALA B N 1
ATOM 2756 C CA . ALA B 1 156 ? 3.908 -21.984 4.273 1 82 156 ALA B CA 1
ATOM 2757 C C . ALA B 1 156 ? 5.223 -21.297 3.924 1 82 156 ALA B C 1
ATOM 2759 O O . ALA B 1 156 ? 6.27 -21.953 3.838 1 82 156 ALA B O 1
ATOM 2760 N N . HIS B 1 157 ? 5.191 -19.969 3.824 1 86.44 157 HIS B N 1
ATOM 2761 C CA . HIS B 1 157 ? 6.328 -19.141 3.43 1 86.44 157 HIS B CA 1
ATOM 2762 C C . HIS B 1 157 ? 6.883 -19.578 2.078 1 86.44 157 HIS B C 1
ATOM 2764 O O . HIS B 1 157 ? 8.102 -19.625 1.887 1 86.44 157 HIS B O 1
ATOM 2770 N N . ARG B 1 158 ? 6.059 -20.109 1.33 1 92.62 158 ARG B N 1
ATOM 2771 C CA . ARG B 1 158 ? 6.277 -20.281 -0.103 1 92.62 158 ARG B CA 1
ATOM 2772 C C . ARG B 1 158 ? 5.438 -19.297 -0.907 1 92.62 158 ARG B C 1
ATOM 2774 O O . ARG B 1 158 ? 4.262 -19.094 -0.609 1 92.62 158 ARG B O 1
ATOM 2781 N N . ALA B 1 159 ? 6.094 -18.781 -1.882 1 95.44 159 ALA B N 1
ATOM 2782 C CA . ALA B 1 159 ? 5.598 -17.562 -2.525 1 95.44 159 ALA B CA 1
ATOM 2783 C C . ALA B 1 159 ? 4.219 -17.797 -3.141 1 95.44 159 ALA B C 1
ATOM 2785 O O . ALA B 1 159 ? 3.295 -17 -2.92 1 95.44 159 ALA B O 1
ATOM 2786 N N . LEU B 1 160 ? 4.051 -18.875 -3.854 1 96.44 160 LEU B N 1
ATOM 2787 C CA . LEU B 1 160 ? 2.791 -19.109 -4.551 1 96.44 160 LEU B CA 1
ATOM 2788 C C . LEU B 1 160 ? 1.664 -19.375 -3.559 1 96.44 160 LEU B C 1
ATOM 2790 O O . LEU B 1 160 ? 0.549 -18.875 -3.73 1 96.44 160 LEU B O 1
ATOM 2794 N N . ALA B 1 161 ? 1.925 -20.172 -2.535 1 95.12 161 ALA B N 1
ATOM 2795 C CA . ALA B 1 161 ? 0.948 -20.422 -1.48 1 95.12 161 ALA B CA 1
ATOM 2796 C C . ALA B 1 161 ? 0.536 -19.125 -0.786 1 95.12 161 ALA B C 1
ATOM 2798 O O . ALA B 1 161 ? -0.648 -18.906 -0.516 1 95.12 161 ALA B O 1
ATOM 2799 N N . ASP B 1 162 ? 1.492 -18.297 -0.516 1 96.5 162 ASP B N 1
ATOM 2800 C CA . ASP B 1 162 ? 1.228 -17.031 0.158 1 96.5 162 ASP B CA 1
ATOM 2801 C C . ASP B 1 162 ? 0.345 -16.125 -0.698 1 96.5 162 ASP B C 1
ATOM 2803 O O . ASP B 1 162 ? -0.473 -15.367 -0.172 1 96.5 162 ASP B O 1
ATOM 2807 N N . ILE B 1 163 ? 0.498 -16.156 -2.049 1 97.88 163 ILE B N 1
ATOM 2808 C CA . ILE B 1 163 ? -0.354 -15.391 -2.947 1 97.88 163 ILE B CA 1
ATOM 2809 C C . ILE B 1 163 ? -1.799 -15.875 -2.828 1 97.88 163 ILE B C 1
ATOM 2811 O O . ILE B 1 163 ? -2.721 -15.062 -2.703 1 97.88 163 ILE B O 1
ATOM 2815 N N . ARG B 1 164 ? -1.991 -17.156 -2.867 1 97.12 164 ARG B N 1
ATOM 2816 C CA . ARG B 1 164 ? -3.336 -17.719 -2.773 1 97.12 164 ARG B CA 1
ATOM 2817 C C . ARG B 1 164 ? -4.004 -17.328 -1.461 1 97.12 164 ARG B C 1
ATOM 2819 O O . ARG B 1 164 ? -5.195 -17.016 -1.433 1 97.12 164 ARG B O 1
ATOM 2826 N N . GLU B 1 165 ? -3.244 -17.359 -0.427 1 97.12 165 GLU B N 1
ATOM 2827 C CA . GLU B 1 165 ? -3.766 -16.922 0.862 1 97.12 165 GLU B CA 1
ATOM 2828 C C . GLU B 1 165 ? -4.148 -15.445 0.824 1 97.12 165 GLU B C 1
ATOM 2830 O O . GLU B 1 165 ? -5.145 -15.039 1.428 1 97.12 165 GLU B O 1
ATOM 2835 N N . SER B 1 166 ? -3.34 -14.609 0.164 1 97.62 166 SER B N 1
ATOM 2836 C CA . SER B 1 166 ? -3.633 -13.188 0.043 1 97.62 166 SER B CA 1
ATOM 2837 C C . SER B 1 166 ? -4.914 -12.953 -0.748 1 97.62 166 SER B C 1
ATOM 2839 O O . SER B 1 166 ? -5.727 -12.094 -0.384 1 97.62 166 SER B O 1
ATOM 2841 N N . ILE B 1 167 ? -5.074 -13.688 -1.826 1 98.25 167 ILE B N 1
ATOM 2842 C CA . ILE B 1 167 ? -6.289 -13.586 -2.627 1 98.25 167 ILE B CA 1
ATOM 2843 C C . ILE B 1 167 ? -7.5 -13.969 -1.78 1 98.25 167 ILE B C 1
ATOM 2845 O O . ILE B 1 167 ? -8.508 -13.258 -1.769 1 98.25 167 ILE B O 1
ATOM 2849 N N . ARG B 1 168 ? -7.395 -15.094 -1.045 1 98.06 168 ARG B N 1
ATOM 2850 C CA . ARG B 1 168 ? -8.469 -15.531 -0.165 1 98.06 168 ARG B CA 1
ATOM 2851 C C . ARG B 1 168 ? -8.789 -14.469 0.886 1 98.06 168 ARG B C 1
ATOM 2853 O O . ARG B 1 168 ? -9.953 -14.227 1.194 1 98.06 168 ARG B O 1
ATOM 2860 N N . GLU B 1 169 ? -7.758 -13.914 1.415 1 98.19 169 GLU B N 1
ATOM 2861 C CA . GLU B 1 169 ? -7.93 -12.867 2.414 1 98.19 169 GLU B CA 1
ATOM 2862 C C . GLU B 1 169 ? -8.695 -11.68 1.84 1 98.19 169 GLU B C 1
ATOM 2864 O O . GLU B 1 169 ? -9.594 -11.141 2.49 1 98.19 169 GLU B O 1
ATOM 2869 N N . LEU B 1 170 ? -8.352 -11.242 0.631 1 98.69 170 LEU B N 1
ATOM 2870 C CA . LEU B 1 170 ? -9.07 -10.117 0.026 1 98.69 170 LEU B CA 1
ATOM 2871 C C . LEU B 1 170 ? -10.516 -10.492 -0.27 1 98.69 170 LEU B C 1
ATOM 2873 O O . LEU B 1 170 ? -11.422 -9.672 -0.1 1 98.69 170 LEU B O 1
ATOM 2877 N N . LYS B 1 171 ? -10.734 -11.75 -0.731 1 98.62 171 LYS B N 1
ATOM 2878 C CA . LYS B 1 171 ? -12.102 -12.227 -0.91 1 98.62 171 LYS B CA 1
ATOM 2879 C C . LYS B 1 171 ? -12.883 -12.148 0.398 1 98.62 171 LYS B C 1
ATOM 2881 O O . LYS B 1 171 ? -14.055 -11.766 0.407 1 98.62 171 LYS B O 1
ATOM 2886 N N . TYR B 1 172 ? -12.234 -12.547 1.453 1 98.75 172 TYR B N 1
ATOM 2887 C CA . TYR B 1 172 ? -12.82 -12.484 2.785 1 98.75 172 TYR B CA 1
ATOM 2888 C C . TYR B 1 1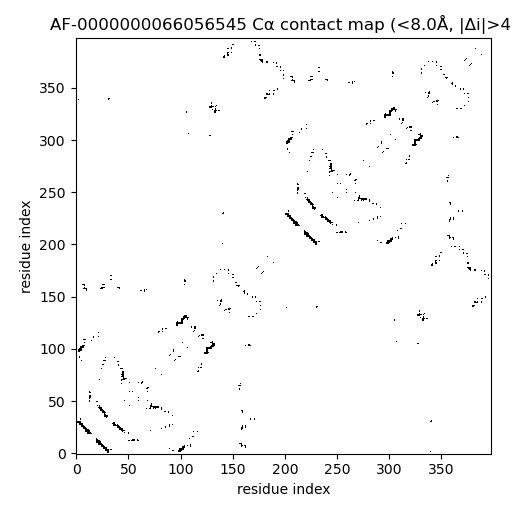72 ? -13.25 -11.062 3.123 1 98.75 172 TYR B C 1
ATOM 2890 O O . TYR B 1 172 ? -14.391 -10.828 3.535 1 98.75 172 TYR B O 1
ATOM 2898 N N . TYR B 1 173 ? -12.383 -10.125 2.953 1 98.75 173 TYR B N 1
ATOM 2899 C CA . TYR B 1 173 ? -12.711 -8.734 3.254 1 98.75 173 TYR B CA 1
ATOM 2900 C C . TYR B 1 173 ? -13.812 -8.227 2.338 1 98.75 173 TYR B C 1
ATOM 2902 O O . TYR B 1 173 ? -14.68 -7.461 2.768 1 98.75 173 TYR B O 1
ATOM 2910 N N . ARG B 1 174 ? -13.734 -8.594 1.057 1 98.62 174 ARG B N 1
ATOM 2911 C CA . ARG B 1 174 ? -14.773 -8.164 0.128 1 98.62 174 ARG B CA 1
ATOM 2912 C C . ARG B 1 174 ? -16.156 -8.586 0.618 1 98.62 174 ARG B C 1
ATOM 2914 O O . ARG B 1 174 ? -17.109 -7.816 0.516 1 98.62 174 ARG B O 1
ATOM 2921 N N . LYS B 1 175 ? -16.234 -9.75 1.215 1 98.44 175 LYS B N 1
ATOM 2922 C CA . LYS B 1 175 ? -17.516 -10.32 1.63 1 98.44 175 LYS B CA 1
ATOM 2923 C C . LYS B 1 175 ? -17.922 -9.828 3.016 1 98.44 175 LYS B C 1
ATOM 2925 O O . LYS B 1 175 ? -19.078 -9.961 3.416 1 98.44 175 LYS B O 1
ATOM 2930 N N . THR B 1 176 ? -16.984 -9.273 3.75 1 98.75 176 THR B N 1
ATOM 2931 C CA . THR B 1 176 ? -17.281 -8.938 5.137 1 98.75 176 THR B CA 1
ATOM 2932 C C . THR B 1 176 ? -17.188 -7.434 5.367 1 98.75 176 THR B C 1
ATOM 2934 O O . THR B 1 176 ? -18.109 -6.812 5.891 1 98.75 176 THR B O 1
ATOM 2937 N N . ALA B 1 177 ? -16.156 -6.777 4.906 1 98.75 177 ALA B N 1
ATOM 2938 C CA . ALA B 1 177 ? -15.867 -5.387 5.242 1 98.75 177 ALA B CA 1
ATOM 2939 C C . ALA B 1 177 ? -16.484 -4.434 4.223 1 98.75 177 ALA B C 1
ATOM 2941 O O . ALA B 1 177 ? -16.812 -3.291 4.547 1 98.75 177 ALA B O 1
ATOM 2942 N N . PHE B 1 178 ? -16.641 -4.863 2.961 1 98.88 178 PHE B N 1
ATOM 2943 C CA . PHE B 1 178 ? -17.141 -4.004 1.895 1 98.88 178 PHE B CA 1
ATOM 2944 C C . PHE B 1 178 ? -18.656 -4.191 1.718 1 98.88 178 PHE B C 1
ATOM 2946 O O . PHE B 1 178 ? -19.188 -5.273 1.977 1 98.88 178 PHE B O 1
ATOM 2953 N N . VAL B 1 179 ? -19.297 -3.176 1.244 1 98.62 179 VAL B N 1
ATOM 2954 C CA . VAL B 1 179 ? -20.734 -3.238 0.987 1 98.62 179 VAL B CA 1
ATOM 2955 C C . VAL B 1 179 ? -21.016 -4.23 -0.137 1 98.62 179 VAL B C 1
ATOM 2957 O O . VAL B 1 179 ? -20.188 -4.406 -1.041 1 98.62 179 VAL B O 1
ATOM 2960 N N . PRO B 1 180 ? -22.156 -4.941 -0.052 1 96.88 180 PRO B N 1
ATOM 2961 C CA . PRO B 1 180 ? -22.516 -5.797 -1.185 1 96.88 180 PRO B CA 1
ATOM 2962 C C . PRO B 1 180 ? -22.734 -5.012 -2.477 1 96.88 180 PRO B C 1
ATOM 2964 O O . PRO B 1 180 ? -23.078 -3.83 -2.434 1 96.88 180 PRO B O 1
ATOM 2967 N N . GLU B 1 181 ? -22.484 -5.625 -3.557 1 94.62 181 GLU B N 1
ATOM 2968 C CA . GLU B 1 181 ? -22.766 -5.008 -4.848 1 94.62 181 GLU B CA 1
ATOM 2969 C C . GLU B 1 181 ? -24.25 -4.684 -4.988 1 94.62 181 GLU B C 1
ATOM 2971 O O . GLU B 1 181 ? -25.109 -5.422 -4.488 1 94.62 181 GLU B O 1
ATOM 2976 N N . PRO B 1 182 ? -24.578 -3.658 -5.703 1 95.56 182 PRO B N 1
ATOM 2977 C CA . PRO B 1 182 ? -23.734 -2.771 -6.508 1 95.56 182 PRO B CA 1
ATOM 2978 C C . PRO B 1 182 ? -23.172 -1.605 -5.703 1 95.56 182 PRO B C 1
ATOM 2980 O O . PRO B 1 182 ? -22.453 -0.769 -6.246 1 95.56 182 PRO B O 1
ATOM 2983 N N . GLY B 1 183 ? -23.391 -1.534 -4.348 1 97.19 183 GLY B N 1
ATOM 2984 C CA . GLY B 1 183 ? -23 -0.394 -3.533 1 97.19 183 GLY B CA 1
ATOM 2985 C C . GLY B 1 183 ? -24.062 0.701 -3.502 1 97.19 183 GLY B C 1
ATOM 2986 O O . GLY B 1 183 ? -25.203 0.487 -3.918 1 97.19 183 GLY B O 1
ATOM 2987 N N . PRO B 1 184 ? -23.734 1.801 -2.918 1 98.06 184 PRO B N 1
ATOM 2988 C CA . PRO B 1 184 ? -24.719 2.875 -2.764 1 98.06 184 PRO B CA 1
ATOM 2989 C C . PRO B 1 184 ? -25.094 3.527 -4.094 1 98.06 184 PRO B C 1
ATOM 2991 O O . PRO B 1 184 ? -24.344 3.428 -5.066 1 98.06 184 PRO B O 1
ATOM 2994 N N . SER B 1 185 ? -26.266 4.18 -4.086 1 97.88 185 SER B N 1
ATOM 2995 C CA . SER B 1 185 ? -26.734 4.895 -5.27 1 97.88 185 SER B CA 1
ATOM 2996 C C . SER B 1 185 ? -25.938 6.18 -5.488 1 97.88 185 SER B C 1
ATOM 2998 O O . SER B 1 185 ? -25.266 6.656 -4.582 1 97.88 185 SER B O 1
ATOM 3000 N N . THR B 1 186 ? -26.062 6.676 -6.703 1 97.44 186 THR B N 1
ATOM 3001 C CA . THR B 1 186 ? -25.422 7.941 -7.039 1 97.44 186 THR B CA 1
ATOM 3002 C C . THR B 1 186 ? -25.875 9.047 -6.09 1 97.44 186 THR B C 1
ATOM 3004 O O . THR B 1 186 ? -25.062 9.883 -5.68 1 97.44 186 THR B O 1
ATOM 3007 N N . SER B 1 187 ? -27.188 9.039 -5.738 1 97.94 187 SER B N 1
ATOM 3008 C CA . SER B 1 187 ? -27.719 10.047 -4.828 1 97.94 187 SER B CA 1
ATOM 3009 C C . SER B 1 187 ? -27.141 9.891 -3.43 1 97.94 187 SER B C 1
ATOM 3011 O O . SER B 1 187 ? -26.844 10.891 -2.764 1 97.94 187 SER B O 1
ATOM 3013 N N . ASP B 1 188 ? -27.016 8.672 -2.924 1 97.88 188 ASP B N 1
ATOM 3014 C CA . ASP B 1 188 ? -26.391 8.422 -1.626 1 97.88 188 ASP B CA 1
ATOM 3015 C C . ASP B 1 188 ? -24.953 8.922 -1.6 1 97.88 188 ASP B C 1
ATOM 3017 O O . ASP B 1 188 ? -24.516 9.516 -0.613 1 97.88 188 ASP B O 1
ATOM 3021 N N . ILE B 1 189 ? -24.234 8.641 -2.645 1 98.12 189 ILE B N 1
ATOM 3022 C CA . ILE B 1 189 ? -22.844 9.031 -2.766 1 98.12 189 ILE B CA 1
ATOM 3023 C C . ILE B 1 189 ? -22.734 10.555 -2.754 1 98.12 189 ILE B C 1
ATOM 3025 O O . ILE B 1 189 ? -21.875 11.117 -2.061 1 98.12 189 ILE B O 1
ATOM 3029 N N . ALA B 1 190 ? -23.578 11.203 -3.518 1 97.31 190 ALA B N 1
ATOM 3030 C CA . ALA B 1 190 ? -23.578 12.664 -3.553 1 97.31 190 ALA B CA 1
ATOM 3031 C C . ALA B 1 190 ? -23.828 13.242 -2.162 1 97.31 190 ALA B C 1
ATOM 3033 O O . ALA B 1 190 ? -23.219 14.258 -1.794 1 97.31 190 ALA B O 1
ATOM 3034 N N . ALA B 1 191 ? -24.703 12.648 -1.435 1 98 191 ALA B N 1
ATOM 3035 C CA . ALA B 1 191 ? -25 13.094 -0.076 1 98 191 ALA B CA 1
ATOM 3036 C C . ALA B 1 191 ? -23.781 12.977 0.822 1 98 191 ALA B C 1
ATOM 3038 O O . ALA B 1 191 ? -23.516 13.852 1.653 1 98 191 ALA B O 1
ATOM 3039 N N . VAL B 1 192 ? -23.031 11.891 0.695 1 97.81 192 VAL B N 1
ATOM 3040 C CA . VAL B 1 192 ? -21.812 11.68 1.472 1 97.81 192 VAL B CA 1
ATOM 3041 C C . VAL B 1 192 ? -20.797 12.766 1.138 1 97.81 192 VAL B C 1
ATOM 3043 O O . VAL B 1 192 ? -20.172 13.336 2.035 1 97.81 192 VAL B O 1
ATOM 3046 N N . VAL B 1 193 ? -20.578 13.055 -0.175 1 97.31 193 VAL B N 1
ATOM 3047 C CA . VAL B 1 193 ? -19.625 14.062 -0.618 1 97.31 193 VAL B CA 1
ATOM 3048 C C . VAL B 1 193 ? -20.016 15.422 -0.03 1 97.31 193 VAL B C 1
ATOM 3050 O O . VAL B 1 193 ? -19.141 16.156 0.449 1 97.31 193 VAL B O 1
ATOM 3053 N N . GLU B 1 194 ? -21.297 15.742 -0.062 1 96.81 194 GLU B N 1
ATOM 3054 C CA . GLU B 1 194 ? -21.781 17 0.5 1 96.81 194 GLU B CA 1
ATOM 3055 C C . GLU B 1 194 ? -21.516 17.078 1.999 1 96.81 194 GLU B C 1
ATOM 3057 O O . GLU B 1 194 ? -21.078 18.109 2.504 1 96.81 194 GLU B O 1
ATOM 3062 N N . GLU B 1 195 ? -21.75 16.047 2.678 1 96.69 195 GLU B N 1
ATOM 3063 C CA . GLU B 1 195 ? -21.547 15.984 4.121 1 96.69 195 GLU B CA 1
ATOM 3064 C C . GLU B 1 195 ? -20.078 16.172 4.488 1 96.69 195 GLU B C 1
ATOM 3066 O O . GLU B 1 195 ? -19.766 16.828 5.48 1 96.69 195 GLU B O 1
ATOM 3071 N N . LEU B 1 196 ? -19.141 15.586 3.744 1 95.88 196 LEU B N 1
ATOM 3072 C CA . LEU B 1 196 ? -17.703 15.633 4.02 1 95.88 196 LEU B CA 1
ATOM 3073 C C . LEU B 1 196 ? -17.156 17.047 3.826 1 95.88 196 LEU B C 1
ATOM 3075 O O . LEU B 1 196 ? -16.219 17.453 4.5 1 95.88 196 LEU B O 1
ATOM 3079 N N . GLY B 1 197 ? -17.766 17.797 2.9 1 92.69 197 GLY B N 1
ATOM 3080 C CA . GLY B 1 197 ? -17.281 19.156 2.658 1 92.69 197 GLY B CA 1
ATOM 3081 C C . GLY B 1 197 ? -15.883 19.188 2.076 1 92.69 197 GLY B C 1
ATOM 3082 O O . GLY B 1 197 ? -15.367 18.172 1.617 1 92.69 197 GLY B O 1
ATOM 3083 N N . PRO B 1 198 ? -15.289 20.375 2.023 1 88.44 198 PRO B N 1
ATOM 3084 C CA . PRO B 1 198 ? -13.93 20.516 1.491 1 88.44 198 PRO B CA 1
ATOM 3085 C C . PRO B 1 198 ? -12.867 19.938 2.426 1 88.44 198 PRO B C 1
ATOM 3087 O O . PRO B 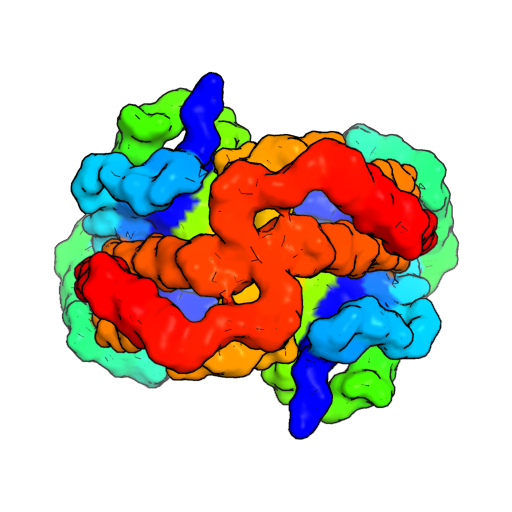1 198 ? -13.133 19.719 3.609 1 88.44 198 PRO B O 1
ATOM 3090 N N . ALA B 1 199 ? -11.719 19.656 1.927 1 85.75 199 ALA B N 1
ATOM 3091 C CA . ALA B 1 199 ? -10.617 19.094 2.701 1 85.75 199 ALA B CA 1
ATOM 3092 C C . ALA B 1 199 ? -9.898 20.172 3.506 1 85.75 199 ALA B C 1
ATOM 3094 O O . ALA B 1 199 ? -9.867 21.328 3.1 1 85.75 199 ALA B O 1
#